Protein 6WN7 (pdb70)

Foldseek 3Di:
DVPDDPVRVVVVCLVVLLLVQLPPDDDSQWAALVSVVVSCVPVHDDPVVSVVVQVVLPVVPPRTHGSVSVVVVVVVVVVVCVVPDDD/DDPVVVVVVCLVVLQQVQCCPDDPSQWHALVSVLVSCVPVPDDPRADPVRSVVLQVVLCPPPPRTHGSVSVVVVVVVVVVVVVVVVVVVD/DVPDDPVRVVVVCLVVLQQVLCCPDDDSQWHALVSVVVSCVPPHDCPDDVVVSVVVQVVLPPVPPRTHGSVSSVVVVVVVVVVDVVVDDD/DDPVVVVVVCLVVLLQVQLCPDDDSQWHALVSVLVSQVVPPDPSDDDPVVSVVLQVVQVVVPPRIHGSVSVVVVVVVVVVVVVVVVVVVD/DDPVVVVVVCLVVLLLVQQPPDDDSQWAALVSVVVSCVPPDDDDDVVRSVVLQVVLDPPPPRIHGSVSVVVVVVVVVVVVVVVVVVVD/DPDDPVVVVVVCLVVLQQVLCCPDDDSQWHALVSVVVSCVPVHDPDDVVRSVVLQVVLPPPPPRTHGSVSVVVVVVVVVVVCVVVPDPVPD

InterPro domains:
  IPR001751 S100/Calcium binding protein 7/8-like, conserved site [PS00303] (55-76)
  IPR002048 EF-hand domain [PS50222] (47-82)
  IPR002048 EF-hand domain [SM00054] (51-79)
  IPR011992 EF-hand domain pair [SSF47473] (2-89)
  IPR013787 S100/CaBP-9k-type, calcium binding, subdomain [PF01023] (5-42)
  IPR013787 S100/CaBP-9k-type, calcium binding, subdomain [SM01394] (5-48)
  IPR018247 EF-Hand 1, calcium-binding site [PS00018] (60-72)
  IPR034325 S-100 [cd00213] (3-87)

Structure (mmCIF, N/CA/C/O backbone):
data_6WN7
#
_entry.id   6WN7
#
_cell.length_a   76.280
_cell.length_b   76.280
_cell.length_c   84.240
_cell.angle_alpha   90.000
_cell.angle_beta   90.000
_cell.angle_gamma   120.000
#
_symmetry.space_group_name_H-M   'P 32'
#
loop_
_entity.id
_entity.type
_entity.pdbx_description
1 polymer 'Protein S100-A5'
2 non-polymer 'CALCIUM ION'
3 water water
#
loop_
_atom_site.group_PDB
_atom_site.id
_atom_site.type_symbol
_atom_site.label_atom_id
_atom_site.label_alt_id
_atom_site.label_comp_id
_atom_site.label_asym_id
_atom_site.label_entity_id
_atom_site.label_seq_id
_atom_site.pdbx_PDB_ins_code
_atom_site.Cartn_x
_atom_site.Cartn_y
_atom_site.Cartn_z
_atom_site.occupancy
_atom_site.B_iso_or_equiv
_atom_site.auth_seq_id
_atom_site.auth_comp_id
_atom_site.auth_asym_id
_atom_site.auth_atom_id
_atom_site.pdbx_PDB_model_num
ATOM 1 N N . ASN A 1 2 ? 44.41500 32.55400 8.16200 1.000 25.29093 -1 ASN A N 1
ATOM 2 C CA . ASN A 1 2 ? 44.78400 31.34700 8.94000 1.000 23.77003 -1 ASN A CA 1
ATOM 3 C C . ASN A 1 2 ? 45.62100 30.38600 8.11900 1.000 23.57070 -1 ASN A C 1
ATOM 4 O O . ASN A 1 2 ? 45.07400 29.58100 7.37100 1.000 26.88003 -1 ASN A O 1
ATOM 15 N N . ALA A 1 3 ? 46.94200 30.44500 8.30200 1.000 21.50455 0 ALA A N 1
ATOM 16 C CA . ALA A 1 3 ? 47.84900 29.66900 7.47200 1.000 18.22668 0 ALA A CA 1
ATOM 17 C C . ALA A 1 3 ? 47.64500 28.18000 7.63500 1.000 19.33892 0 ALA A C 1
ATOM 18 O O . ALA A 1 3 ? 48.05900 27.40700 6.76200 1.000 22.34928 0 ALA A O 1
ATOM 25 N N . MET A 1 4 ? 47.01000 27.75700 8.72200 1.000 19.20776 1 MET A N 1
ATOM 26 C CA . MET A 1 4 ? 46.92900 26.34200 9.03800 1.000 19.82303 1 MET A CA 1
ATOM 27 C C . MET A 1 4 ? 45.79900 25.63600 8.32100 1.000 16.99327 1 MET A C 1
ATOM 28 O O . MET A 1 4 ? 45.75000 24.40500 8.36400 1.000 17.78954 1 MET A O 1
ATOM 42 N N . GLU A 1 5 ? 44.97100 26.41400 7.66300 1.000 17.93227 2 GLU A N 1
ATOM 43 C CA . GLU A 1 5 ? 43.91800 25.77600 6.82600 1.000 16.26899 2 GLU A CA 1
ATOM 44 C C . GLU A 1 5 ? 44.55800 24.99100 5.68600 1.000 15.32577 2 GLU A C 1
ATOM 45 O O . GLU A 1 5 ? 45.52800 25.40300 5.16300 1.000 17.81195 2 GLU A O 1
ATOM 57 N N . THR A 1 6 ? 43.92800 23.87800 5.32000 1.000 17.83564 3 THR A N 1
ATOM 58 C CA . THR A 1 6 ? 44.39300 23.05700 4.22400 1.000 17.14660 3 THR A CA 1
ATOM 59 C C . THR A 1 6 ? 44.18000 23.80100 2.90500 1.000 16.99124 3 THR A C 1
ATOM 60 O O . THR A 1 6 ? 43.45600 24.79900 2.84600 1.000 16.09792 3 THR A O 1
ATOM 71 N N . PRO A 1 7 ? 44.81700 23.33500 1.82000 1.000 16.09451 4 PRO A N 1
ATOM 72 C CA . PRO A 1 7 ? 44.55600 23.94500 0.50300 1.000 15.90616 4 PRO A CA 1
ATOM 73 C C . PRO A 1 7 ? 43.09300 23.94000 0.11800 1.000 12.62533 4 PRO A C 1
ATOM 74 O O . PRO A 1 7 ? 42.62500 24.88000 -0.52000 1.000 13.55366 4 PRO A O 1
ATOM 85 N N . LEU A 1 8 ? 42.36800 22.88200 0.47000 1.000 13.51576 5 LEU A N 1
ATOM 86 C CA . LEU A 1 8 ? 40.95000 22.80800 0.16000 1.000 11.54204 5 LEU A CA 1
ATOM 87 C C . LEU A 1 8 ? 40.15100 23.77400 1.02400 1.000 12.07526 5 LEU A C 1
ATOM 88 O O . LEU A 1 8 ? 39.19100 24.39700 0.56100 1.000 11.80668 5 LEU A O 1
ATOM 104 N N . GLU A 1 9 ? 40.52500 23.90100 2.28600 1.000 11.59018 6 GLU A N 1
ATOM 105 C CA . GLU A 1 9 ? 39.83300 24.83600 3.15500 1.000 11.62537 6 GLU A CA 1
ATOM 106 C C . GLU A 1 9 ? 40.00800 26.26000 2.66700 1.000 11.70961 6 GLU A C 1
ATOM 107 O O . GLU A 1 9 ? 39.04900 27.02900 2.63500 1.000 12.06976 6 GLU A O 1
ATOM 119 N N . LYS A 1 10 ? 41.21500 26.63500 2.27100 1.000 12.12441 7 LYS A N 1
ATOM 120 C CA . LYS A 1 10 ? 41.42000 27.97900 1.74700 1.000 11.99926 7 LYS A CA 1
ATOM 121 C C . LYS A 1 10 ? 40.60000 28.19700 0.48500 1.000 11.85082 7 LYS A C 1
ATOM 122 O O . LYS A 1 10 ? 39.96000 29.23600 0.32500 1.000 13.58331 7 LYS A O 1
ATOM 141 N N . ALA A 1 11 ? 40.56800 27.20200 -0.38900 1.000 14.57010 8 ALA A N 1
ATOM 142 C CA . ALA A 1 11 ? 39.75000 27.29400 -1.58600 1.000 11.78426 8 ALA A CA 1
ATOM 143 C C . ALA A 1 11 ? 38.30300 27.57100 -1.24600 1.000 11.76138 8 ALA A C 1
ATOM 144 O O . ALA A 1 11 ? 37.69600 28.49400 -1.78800 1.000 11.81493 8 ALA A O 1
ATOM 151 N N . LEU A 1 12 ? 37.71300 26.74700 -0.38900 1.000 11.68753 9 LEU A N 1
ATOM 152 C CA . LEU A 1 12 ? 36.30600 26.92500 -0.03300 1.000 11.66698 9 LEU A CA 1
ATOM 153 C C . LEU A 1 12 ? 36.06900 28.27400 0.62600 1.000 11.74455 9 LEU A C 1
ATOM 154 O O . LEU A 1 12 ? 35.00600 28.85700 0.46800 1.000 11.76513 9 LEU A O 1
ATOM 170 N N . THR A 1 13 ? 37.04500 28.77700 1.36700 1.000 11.90236 10 THR A N 1
ATOM 171 C CA . THR A 1 13 ? 36.91500 30.08800 1.98400 1.000 12.10573 10 THR A CA 1
ATOM 172 C C . THR A 1 13 ? 36.87600 31.17200 0.91800 1.000 13.27120 10 THR A C 1
ATOM 173 O O . THR A 1 13 ? 36.09200 32.12400 0.99800 1.000 12.00962 10 THR A O 1
ATOM 184 N N . THR A 1 14 ? 37.70400 31.02600 -0.10300 1.000 14.31352 11 THR A N 1
ATOM 185 C CA . THR A 1 14 ? 37.72700 31.99800 -1.18400 1.000 12.89829 11 THR A CA 1
ATOM 186 C C . THR A 1 14 ? 36.42600 31.98700 -1.95800 1.000 12.04194 11 THR A C 1
ATOM 187 O O . THR A 1 14 ? 35.93900 33.03900 -2.37300 1.000 12.17519 11 THR A O 1
ATOM 198 N N A MET A 1 15 ? 35.85600 30.80900 -2.18200 0.500 11.94639 12 MET A N 1
ATOM 199 N N B MET A 1 15 ? 35.85800 30.80100 -2.16500 0.500 11.94557 12 MET A N 1
ATOM 200 C CA A MET A 1 15 ? 34.55500 30.75200 -2.83200 0.500 12.60565 12 MET A CA 1
ATOM 201 C CA B MET A 1 15 ? 34.56400 30.68900 -2.82400 0.500 12.55742 12 MET A CA 1
ATOM 202 C C A MET A 1 15 ? 33.53100 31.56400 -2.05800 0.500 13.12576 12 MET A C 1
ATOM 203 C C B MET A 1 15 ? 33.48400 31.44600 -2.06100 0.500 13.07087 12 MET A C 1
ATOM 204 O O A MET A 1 15 ? 32.71400 32.27700 -2.65300 0.500 13.39154 12 MET A O 1
ATOM 205 O O B MET A 1 15 ? 32.59300 32.03500 -2.68200 0.500 13.61952 12 MET A O 1
ATOM 232 N N . VAL A 1 16 ? 33.57200 31.48100 -0.72800 1.000 13.63249 13 VAL A N 1
ATOM 233 C CA . VAL A 1 16 ? 32.58200 32.17900 0.08900 1.000 12.99898 13 VAL A CA 1
ATOM 234 C C . VAL A 1 16 ? 32.84800 33.68200 0.12100 1.000 13.39415 13 VAL A C 1
ATOM 235 O O . VAL A 1 16 ? 31.91700 34.48700 -0.02000 1.000 14.08387 13 VAL A O 1
ATOM 249 N N . THR A 1 17 ? 34.10800 34.09700 0.33300 1.000 13.94174 14 THR A N 1
ATOM 250 C CA . THR A 1 17 ? 34.38300 35.53500 0.42900 1.000 13.88978 14 THR A CA 1
ATOM 251 C C . THR A 1 17 ? 34.15600 36.24800 -0.90300 1.000 14.40275 14 THR A C 1
ATOM 252 O O . THR A 1 17 ? 33.70400 37.39500 -0.92300 1.000 14.71404 14 THR A O 1
ATOM 263 N N . THR A 1 18 ? 34.42000 35.57400 -2.02100 1.000 16.76134 15 THR A N 1
ATOM 264 C CA . THR A 1 18 ? 34.21800 36.17900 -3.33700 1.000 14.91285 15 THR A CA 1
ATOM 265 C C . THR A 1 18 ? 32.75700 36.55500 -3.57600 1.000 12.39218 15 THR A C 1
ATOM 266 O O . THR A 1 18 ? 32.46800 37.60100 -4.16200 1.000 16.12367 15 THR A O 1
ATOM 277 N N . PHE A 1 19 ? 31.82600 35.71100 -3.14500 1.000 15.33173 16 PHE A N 1
ATOM 278 C CA . PHE A 1 19 ? 30.40400 36.03500 -3.23500 1.000 12.31771 16 PHE A CA 1
ATOM 279 C C . PHE A 1 19 ? 30.08600 37.31200 -2.47500 1.000 13.71010 16 PHE A C 1
ATOM 280 O O . PHE A 1 19 ? 29.48300 38.23400 -3.02400 1.000 13.41980 16 PHE A O 1
ATOM 297 N N . HIS A 1 20 ? 30.48300 37.37900 -1.19600 1.000 14.09148 17 HIS A N 1
ATOM 298 C CA . HIS A 1 20 ? 30.10400 38.50500 -0.35700 1.000 13.03758 17 HIS A CA 1
ATOM 299 C C . HIS A 1 20 ? 30.83400 39.77900 -0.75000 1.000 16.03202 17 HIS A C 1
ATOM 300 O O . HIS A 1 20 ? 30.32500 40.87300 -0.50600 1.000 18.72202 17 HIS A O 1
ATOM 315 N N . LYS A 1 21 ? 32.00400 39.66200 -1.37200 1.000 17.35246 18 LYS A N 1
ATOM 316 C CA . LYS A 1 21 ? 32.70100 40.83600 -1.89300 1.000 17.99798 18 LYS A CA 1
ATOM 317 C C . LYS A 1 21 ? 31.88100 41.56700 -2.96200 1.000 19.12048 18 LYS A C 1
ATOM 318 O O . LYS A 1 21 ? 31.98900 42.79100 -3.10400 1.000 21.03731 18 LYS A O 1
ATOM 337 N N . TYR A 1 22 ? 31.07200 40.84700 -3.73300 1.000 16.31887 19 TYR A N 1
ATOM 338 C CA . TYR A 1 22 ? 30.28600 41.46600 -4.78700 1.000 15.31175 19 TYR A CA 1
ATOM 339 C C . TYR A 1 22 ? 28.80300 41.59200 -4.46800 1.000 15.00577 19 TYR A C 1
ATOM 340 O O . TYR A 1 22 ? 28.13300 42.41400 -5.08600 1.000 16.96870 19 TYR A O 1
ATOM 358 N N . SER A 1 23 ? 28.27100 40.81600 -3.52800 1.000 14.04005 20 SER A N 1
ATOM 359 C CA . SER A 1 23 ? 26.84900 40.90400 -3.22400 1.000 12.75576 20 SER A CA 1
ATOM 360 C C . SER A 1 23 ? 26.50000 42.15600 -2.43500 1.000 16.49294 20 SER A C 1
ATOM 361 O O . SER A 1 23 ? 25.31900 42.49400 -2.31900 1.000 15.41731 20 SER A O 1
ATOM 369 N N . GLY A 1 24 ? 27.48700 42.87000 -1.92600 1.000 18.36953 21 GLY A N 1
ATOM 370 C CA . GLY A 1 24 ? 27.18600 43.99200 -1.06800 1.000 21.43961 21 GLY A CA 1
ATOM 371 C C . GLY A 1 24 ? 27.30100 45.34100 -1.73100 1.000 20.87029 21 GLY A C 1
ATOM 372 O O . GLY A 1 24 ? 27.43800 46.35500 -1.04500 1.000 25.67987 21 GLY A O 1
ATOM 376 N N . ARG A 1 25 ? 27.25100 45.37200 -3.05500 1.000 21.33992 22 ARG A N 1
ATOM 377 C CA . ARG A 1 25 ? 27.38800 46.62300 -3.78900 1.000 23.30655 22 ARG A CA 1
ATOM 378 C C . ARG A 1 25 ? 26.06200 47.35200 -3.94700 1.000 22.46312 22 ARG A C 1
ATOM 379 O O . ARG A 1 25 ? 26.00900 48.57700 -3.83500 1.000 25.44431 22 ARG A O 1
ATOM 400 N N . GLU A 1 26 ? 24.99100 46.62700 -4.22800 1.000 19.01678 23 GLU A N 1
ATOM 401 C CA . GLU A 1 26 ? 23.67300 47.21700 -4.31200 1.000 15.92502 23 GLU A CA 1
ATOM 402 C C . GLU A 1 26 ? 22.69000 46.22400 -3.72600 1.000 14.67480 23 GLU A C 1
ATOM 403 O O . GLU A 1 26 ? 22.99800 45.04500 -3.55900 1.000 17.05111 23 GLU A O 1
ATOM 415 N N . GLY A 1 27 ? 21.52000 46.71700 -3.38900 1.000 13.40573 24 GLY A N 1
ATOM 416 C CA . GLY A 1 27 ? 20.49700 45.83300 -2.94200 1.000 13.31045 24 GLY A CA 1
ATOM 417 C C . GLY A 1 27 ? 20.84800 45.13500 -1.64400 1.000 13.19094 24 GLY A C 1
ATOM 418 O O . GLY A 1 27 ? 21.61400 45.62600 -0.82600 1.000 17.92723 24 GLY A O 1
ATOM 422 N N . SER A 1 28 ? 20.22200 43.97800 -1.45400 1.000 13.07709 25 SER A N 1
ATOM 423 C CA . SER A 1 28 ? 20.62500 43.09700 -0.37100 1.000 15.90519 25 SER A CA 1
ATOM 424 C C . SER A 1 28 ? 22.10700 42.77000 -0.49200 1.000 17.22398 25 SER A C 1
ATOM 425 O O . SER A 1 28 ? 22.62300 42.54300 -1.59000 1.000 18.67819 25 SER A O 1
ATOM 433 N N . LYS A 1 29 ? 22.79500 42.75100 0.64400 1.000 14.89326 26 LYS A N 1
ATOM 434 C CA . LYS A 1 29 ? 24.15700 42.24400 0.68100 1.000 15.53554 26 LYS A CA 1
ATOM 435 C C . LYS A 1 29 ? 24.20000 40.71800 0.71300 1.000 13.55063 26 LYS A C 1
ATOM 436 O O . LYS A 1 29 ? 25.28600 40.13900 0.63000 1.000 16.91225 26 LYS A O 1
ATOM 440 N N . LEU A 1 30 ? 23.05400 40.05700 0.79000 1.000 12.61061 27 LEU A N 1
ATOM 441 C CA . LEU A 1 30 ? 23.00000 38.60600 0.79900 1.000 15.70488 27 LEU A CA 1
ATOM 442 C C . LEU A 1 30 ? 22.87200 37.99800 -0.58600 1.000 12.45417 27 LEU A C 1
ATOM 443 O O . LEU A 1 30 ? 22.95800 36.77300 -0.72800 1.000 13.97805 27 LEU A O 1
ATOM 459 N N . THR A 1 31 ? 22.63600 38.81100 -1.60400 1.000 14.97881 28 THR A N 1
ATOM 460 C CA . THR A 1 31 ? 22.38300 38.28800 -2.92800 1.000 12.53834 28 THR A CA 1
ATOM 461 C C . THR A 1 31 ? 23.09900 39.13200 -3.96400 1.000 12.63514 28 THR A C 1
ATOM 462 O O . THR A 1 31 ? 23.40100 40.30500 -3.74300 1.000 15.83173 28 THR A O 1
ATOM 473 N N . LEU A 1 32 ? 23.34300 38.50400 -5.11100 1.000 12.60993 29 LEU A N 1
ATOM 474 C CA . LEU A 1 32 ? 23.87600 39.16100 -6.28900 1.000 13.96265 29 LEU A CA 1
ATOM 475 C C . LEU A 1 32 ? 22.74200 39.51200 -7.25000 1.000 13.17398 29 LEU A C 1
ATOM 476 O O . LEU A 1 32 ? 21.98400 38.63400 -7.67200 1.000 12.95245 29 LEU A O 1
ATOM 492 N N . SER A 1 33 ? 22.64800 40.79900 -7.58100 1.000 12.93077 30 SER A N 1
ATOM 493 C CA . SER A 1 33 ? 21.92700 41.26500 -8.75200 1.000 13.73305 30 SER A CA 1
ATOM 494 C C . SER A 1 33 ? 22.64800 40.82000 -10.02200 1.000 13.04409 30 SER A C 1
ATOM 495 O O . SER A 1 33 ? 23.79600 40.37100 -9.99000 1.000 14.00494 30 SER A O 1
ATOM 503 N N . ARG A 1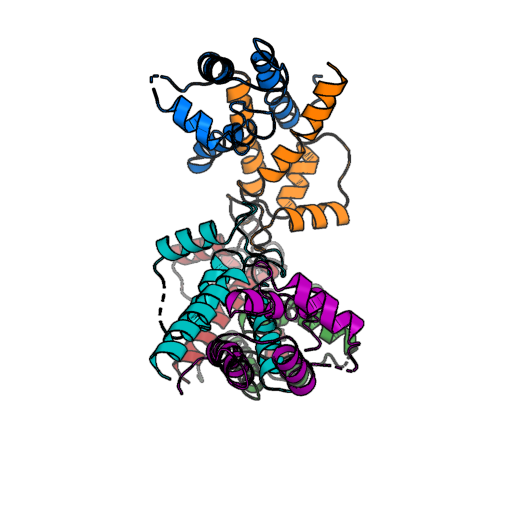 34 ? 21.98000 41.00700 -11.16900 1.000 16.09169 31 ARG A N 1
ATOM 504 C CA . ARG A 1 34 ? 22.64000 40.69500 -12.43600 1.000 16.90907 31 ARG A CA 1
ATOM 505 C C . ARG A 1 34 ? 23.87800 41.55800 -12.62100 1.000 13.24560 31 ARG A C 1
ATOM 506 O O . ARG A 1 34 ? 24.91300 41.07800 -13.08400 1.000 15.21713 31 ARG A O 1
ATOM 527 N N . LYS A 1 35 ? 23.78500 42.83800 -12.26800 1.000 13.36422 32 LYS A N 1
ATOM 528 C CA . LYS A 1 35 ? 24.94400 43.71900 -12.32700 1.000 14.97146 32 LYS A CA 1
ATOM 529 C C . LYS A 1 35 ? 26.07300 43.17400 -11.46600 1.000 15.62536 32 LYS A C 1
ATOM 530 O O . LYS A 1 35 ? 27.22700 43.10000 -11.90700 1.000 16.08029 32 LYS A O 1
ATOM 534 N N . GLU A 1 36 ? 25.74700 42.79100 -10.22600 1.000 15.42557 33 GLU A N 1
ATOM 535 C CA . GLU A 1 36 ? 26.74500 42.25100 -9.30700 1.000 14.26008 33 GLU A CA 1
ATOM 536 C C . GLU A 1 36 ? 27.32700 40.94200 -9.82300 1.000 13.01373 33 GLU A C 1
ATOM 537 O O . GLU A 1 36 ? 28.54200 40.76500 -9.84100 1.000 15.92878 33 GLU A O 1
ATOM 549 N N . LEU A 1 37 ? 26.48200 40.02000 -10.26200 1.000 12.94303 34 LEU A N 1
ATOM 550 C CA . LEU A 1 37 ? 26.98800 38.80100 -10.88500 1.000 12.85028 34 LEU A CA 1
ATOM 551 C C . LEU A 1 37 ? 27.97900 39.10800 -12.00800 1.000 14.85535 34 LEU A C 1
ATOM 552 O O . LEU A 1 37 ? 29.08200 38.54900 -12.05600 1.000 14.52303 34 LEU A O 1
ATOM 568 N N . LYS A 1 38 ? 27.58300 39.95800 -12.95600 1.000 16.46110 35 LYS A N 1
ATOM 569 C CA . LYS A 1 38 ? 28.45100 40.20300 -14.09700 1.000 13.16883 35 LYS A CA 1
ATOM 570 C C . LYS A 1 38 ? 29.77400 40.79200 -13.65500 1.000 13.20844 35 LYS A C 1
ATOM 571 O O . LYS A 1 38 ? 30.80200 40.53800 -14.28100 1.000 19.83660 35 LYS A O 1
ATOM 590 N N . GLU A 1 39 ? 29.77100 41.58200 -12.58500 1.000 13.44481 36 GLU A N 1
ATOM 591 C CA . GLU A 1 39 ? 31.00300 42.20800 -12.11600 1.000 13.27956 36 GLU A CA 1
ATOM 592 C C . GLU A 1 39 ? 31.92500 41.20000 -11.43800 1.000 14.98269 36 GLU A C 1
ATOM 593 O O . GLU A 1 39 ? 33.14900 41.32300 -11.53300 1.000 17.82872 36 GLU A O 1
ATOM 597 N N . LEU A 1 40 ? 31.37100 40.19700 -10.76300 1.000 15.15600 37 LEU A N 1
ATOM 598 C CA . LEU A 1 40 ? 32.19100 39.08000 -10.28600 1.000 14.51157 37 LEU A CA 1
ATOM 599 C C . LEU A 1 40 ? 32.70900 38.23400 -11.44700 1.000 12.84761 37 LEU A C 1
ATOM 600 O O . LEU A 1 40 ? 33.87200 37.81400 -11.46000 1.000 15.03487 37 LEU A O 1
ATOM 616 N N . ILE A 1 41 ? 31.84800 37.95800 -12.41700 1.000 12.86159 38 ILE A N 1
ATOM 617 C CA . ILE A 1 41 ? 32.25700 37.23400 -13.60900 1.000 16.52106 38 ILE A CA 1
ATOM 618 C C . ILE A 1 41 ? 33.37700 37.98000 -14.33600 1.000 16.61249 38 ILE A C 1
ATOM 619 O O . ILE A 1 41 ? 34.38900 37.38800 -14.72200 1.000 16.13817 38 ILE A O 1
ATOM 626 N N . LYS A 1 42 ? 33.20900 39.29100 -14.53200 1.000 18.21778 39 LYS A N 1
ATOM 627 C CA . LYS A 1 42 ? 34.17400 40.06100 -15.31300 1.000 18.08939 39 LYS A CA 1
ATOM 628 C C . LYS A 1 42 ? 35.52800 40.11300 -14.61900 1.000 17.76759 39 LYS A C 1
ATOM 629 O O . LYS A 1 42 ? 36.56800 39.99500 -15.27500 1.000 21.08725 39 LYS A O 1
ATOM 633 N N . LYS A 1 43 ? 35.52700 40.27100 -13.29500 1.000 16.57978 40 LYS A N 1
ATOM 634 C CA . LYS A 1 43 ? 36.73800 40.52100 -12.53900 1.000 16.43033 40 LYS A CA 1
ATOM 635 C C . LYS A 1 43 ? 37.39100 39.26400 -11.99100 1.000 18.14129 40 LYS A C 1
ATOM 636 O O . LYS A 1 43 ? 38.62100 39.21700 -11.90800 1.000 19.80021 40 LYS A O 1
ATOM 643 N N . GLU A 1 44 ? 36.61100 38.23500 -11.64000 1.000 15.72842 41 GLU A N 1
ATOM 644 C CA . GLU A 1 44 ? 37.14500 37.06200 -10.97200 1.000 14.39086 41 GLU A CA 1
ATOM 645 C C . GLU A 1 44 ? 37.26900 35.84500 -11.85800 1.000 12.71374 41 GLU A C 1
ATOM 646 O O . GLU A 1 44 ? 37.94000 34.88500 -11.47500 1.000 14.24922 41 GLU A O 1
ATOM 658 N N . LEU A 1 45 ? 36.64000 35.84500 -12.99900 1.000 12.75830 42 LEU A N 1
ATOM 659 C CA . LEU A 1 45 ? 36.67100 34.70000 -13.87700 1.000 14.68210 42 LEU A CA 1
ATOM 660 C C . LEU A 1 45 ? 37.18700 35.12900 -15.23900 1.000 16.26155 42 LEU A C 1
ATOM 661 O O . LEU A 1 45 ? 37.49400 36.29100 -15.48600 1.000 17.13086 42 LEU A O 1
ATOM 677 N N . SER A 1 46 ? 37.29700 34.16300 -16.12400 1.000 18.16051 43 SER A N 1
ATOM 678 C CA . SER A 1 46 ? 37.85300 34.37200 -17.44500 1.000 21.52346 43 SER A CA 1
ATOM 679 C C . SER A 1 46 ? 36.82500 33.89700 -18.45200 1.000 26.15823 43 SER A C 1
ATOM 680 O O . SER A 1 46 ? 36.98500 32.84500 -19.06900 1.000 31.33598 43 SER A O 1
ATOM 688 N N . LEU A 1 47 ? 35.75700 34.66900 -18.60700 1.000 27.27521 44 LEU A N 1
ATOM 689 C CA . LEU A 1 47 ? 34.64900 34.34100 -19.49000 1.000 28.27206 44 LEU A CA 1
ATOM 690 C C . LEU A 1 47 ? 34.42200 35.42300 -20.54700 1.000 32.02833 44 LEU A C 1
ATOM 691 O O . LEU A 1 47 ? 33.28400 35.76700 -20.88400 1.000 34.14905 44 LEU A O 1
ATOM 707 N N . GLY A 1 48 ? 35.50000 35.95900 -21.10900 1.000 33.97191 45 GLY A N 1
ATOM 708 C CA . GLY A 1 48 ? 35.37200 37.00900 -22.10700 1.000 35.10831 45 GLY A CA 1
ATOM 709 C C . GLY A 1 48 ? 35.54900 36.55600 -23.55000 1.000 36.99441 45 GLY A C 1
ATOM 710 O O . GLY A 1 48 ? 34.59800 36.46900 -24.33800 1.000 36.97748 45 GLY A O 1
ATOM 714 N N . SER A 1 53 ? 24.15200 38.56400 -23.58500 1.000 21.91215 50 SER A N 1
ATOM 715 C CA . SER A 1 53 ? 22.85400 37.90000 -23.69700 1.000 25.50454 50 SER A CA 1
ATOM 716 C C . SER A 1 53 ? 22.84000 36.50900 -23.06200 1.000 30.94632 50 SER A C 1
ATOM 717 O O . SER A 1 53 ? 21.76700 35.94400 -22.80700 1.000 31.75012 50 SER A O 1
ATOM 720 N N . SER A 1 54 ? 24.03500 35.95300 -22.82200 1.000 31.97977 51 SER A N 1
ATOM 721 C CA . SER A 1 54 ? 24.21000 34.62700 -22.22800 1.000 27.06495 51 SER A CA 1
ATOM 722 C C . SER A 1 54 ? 24.51800 34.68000 -20.73300 1.000 27.53978 51 SER A C 1
ATOM 723 O O . SER A 1 54 ? 24.55300 33.62700 -20.08600 1.000 27.69582 51 SER A O 1
ATOM 727 N N . ILE A 1 55 ? 24.78600 35.87600 -20.19600 1.000 29.01483 52 ILE A N 1
ATOM 728 C CA . ILE A 1 55 ? 24.63300 36.11800 -18.76600 1.000 24.25148 52 ILE A CA 1
ATOM 729 C C . ILE A 1 55 ? 23.16800 36.01400 -18.37800 1.000 24.95630 52 ILE A C 1
ATOM 730 O O . ILE A 1 55 ? 22.77300 35.19600 -17.54500 1.000 27.64277 52 ILE A O 1
ATOM 734 N N . ASP A 1 56 ? 22.31900 36.82100 -18.99000 1.000 25.81868 53 ASP A N 1
ATOM 735 C CA . ASP A 1 56 ? 20.91100 36.82300 -18.62700 1.000 26.84631 53 ASP A CA 1
ATOM 736 C C . ASP A 1 56 ? 20.30400 35.43200 -18.74000 1.000 25.97395 53 ASP A C 1
ATOM 737 O O . ASP A 1 56 ? 19.36100 35.11900 -18.00400 1.000 31.54877 53 ASP A O 1
ATOM 741 N N . ASP A 1 57 ? 20.82300 34.63200 -19.67900 1.000 22.80880 54 ASP A N 1
ATOM 742 C CA . ASP A 1 57 ? 20.42400 33.22300 -19.68300 1.000 19.05535 54 ASP A CA 1
ATOM 743 C C . ASP A 1 57 ? 21.06700 32.43500 -18.52800 1.000 18.30946 54 ASP A C 1
ATOM 744 O O . ASP A 1 57 ? 20.43500 31.55100 -17.93700 1.000 18.49624 54 ASP A O 1
ATOM 748 N N . LEU A 1 58 ? 22.33400 32.70700 -18.21500 1.000 19.15878 55 LEU A N 1
ATOM 749 C CA . LEU A 1 58 ? 22.93600 32.18400 -16.99800 1.000 16.96658 55 LEU A CA 1
ATOM 750 C C . LEU A 1 58 ? 22.14400 32.65500 -15.80000 1.000 16.98656 55 LEU A C 1
ATOM 751 O O . LEU A 1 58 ? 21.77300 31.86200 -14.92900 1.000 19.35851 55 LEU A O 1
ATOM 767 N N . MET A 1 59 ? 21.87300 33.95500 -15.74500 1.000 16.83832 56 MET A N 1
ATOM 768 C CA . MET A 1 59 ? 21.09900 34.51000 -14.64700 1.000 19.35961 56 MET A CA 1
ATOM 769 C C . MET A 1 59 ? 19.83000 33.70900 -14.40200 1.000 21.88370 56 MET A C 1
ATOM 770 O O . MET A 1 59 ? 19.49400 33.39400 -13.25900 1.000 21.15478 56 MET A O 1
ATOM 784 N N . LYS A 1 60 ? 19.13400 33.33000 -15.46300 1.000 24.84108 57 LYS A N 1
ATOM 785 C CA . LYS A 1 60 ? 17.85600 32.64800 -15.32700 1.000 22.66288 57 LYS A CA 1
ATOM 786 C C . LYS A 1 60 ? 18.03000 31.21200 -14.85800 1.000 22.98089 57 LYS A C 1
ATOM 787 O O . LYS A 1 60 ? 17.28500 30.75100 -13.99000 1.000 25.01229 57 LYS A O 1
ATOM 791 N N . SER A 1 61 ? 18.98400 30.49100 -15.45400 1.000 24.84921 58 SER A N 1
ATOM 792 C CA . SER A 1 61 ? 19.23700 29.12000 -15.00500 1.000 22.89875 58 SER A CA 1
ATOM 793 C C . SER A 1 61 ? 19.55600 29.05100 -13.51600 1.000 22.34076 58 SER A C 1
ATOM 794 O O . SER A 1 61 ? 19.25800 28.04500 -12.86200 1.000 22.78544 58 SER A O 1
ATOM 798 N N . LEU A 1 62 ? 20.18600 30.09700 -12.97500 1.000 24.14849 59 LEU A N 1
ATOM 799 C CA . LEU A 1 62 ? 20.65700 30.07200 -11.59700 1.000 19.70863 59 LEU A CA 1
ATOM 800 C C . LEU A 1 62 ? 19.57300 30.45900 -10.61100 1.000 18.67494 59 LEU A C 1
ATOM 801 O O . LEU A 1 62 ? 19.63400 30.06700 -9.44000 1.000 18.47416 59 LEU A O 1
ATOM 817 N N . ASP A 1 63 ? 18.58900 31.22900 -11.06100 1.000 18.08292 60 ASP A N 1
ATOM 818 C CA . ASP A 1 63 ? 17.64800 31.88800 -10.16400 1.000 17.94717 60 ASP A CA 1
ATOM 819 C C . ASP A 1 63 ? 16.44100 30.99700 -9.87900 1.000 20.40476 60 ASP A C 1
ATOM 820 O O . ASP A 1 63 ? 15.29800 31.35900 -10.12800 1.000 22.40089 60 ASP A O 1
ATOM 829 N N . LYS A 1 64 ? 16.73300 29.83800 -9.28000 1.000 20.14737 61 LYS A N 1
ATOM 830 C CA . LYS A 1 64 ? 15.74000 28.79100 -9.08400 1.000 21.71031 61 LYS A CA 1
ATOM 831 C C . LYS A 1 64 ? 14.46900 29.26000 -8.38000 1.000 22.26328 61 LYS A C 1
ATOM 832 O O . LYS A 1 64 ? 13.39900 28.69800 -8.62200 1.000 23.27442 61 LYS A O 1
ATOM 836 N N . ASN A 1 65 ? 14.54200 30.26000 -7.50500 1.000 21.72910 62 ASN A N 1
ATOM 837 C CA . ASN A 1 65 ? 13.33600 30.79500 -6.87600 1.000 18.83564 62 ASN A CA 1
ATOM 838 C C . ASN A 1 65 ? 12.71900 31.94700 -7.65600 1.000 20.30354 62 ASN A C 1
ATOM 839 O O . ASN A 1 65 ? 11.69500 32.48300 -7.23200 1.000 22.92317 62 ASN A O 1
ATOM 850 N N . SER A 1 66 ? 13.32400 32.34800 -8.76700 1.000 20.78160 63 SER A N 1
ATOM 851 C CA . SER A 1 66 ? 12.78900 33.35900 -9.66800 1.000 19.85929 63 SER A CA 1
ATOM 852 C C . SER A 1 66 ? 12.67300 34.74200 -9.03000 1.000 18.83613 63 SER A C 1
ATOM 853 O O . SER A 1 66 ? 11.92900 35.58200 -9.52300 1.000 18.64796 63 SER A O 1
ATOM 861 N N . ASP A 1 67 ? 13.44300 35.02800 -7.98200 1.000 15.87099 64 ASP A N 1
ATOM 862 C CA . ASP A 1 67 ? 13.34600 36.30200 -7.28900 1.000 14.02451 64 ASP A CA 1
ATOM 863 C C . ASP A 1 67 ? 14.22100 37.39200 -7.89200 1.000 15.44659 64 ASP A C 1
ATOM 864 O O . ASP A 1 67 ? 14.30800 38.48300 -7.32900 1.000 16.69433 64 ASP A O 1
ATOM 873 N N . GLN A 1 68 ? 14.85600 37.14400 -9.02500 1.000 16.09441 65 GLN A N 1
ATOM 874 C CA . GLN A 1 68 ? 15.68000 38.11900 -9.71600 1.000 17.28447 65 GLN A CA 1
ATOM 875 C C . GLN A 1 68 ? 17.05700 38.30000 -9.08000 1.000 15.49997 65 GLN A C 1
ATOM 876 O O . GLN A 1 68 ? 17.82300 39.12900 -9.56300 1.000 15.42328 65 GLN A O 1
ATOM 890 N N . GLU A 1 69 ? 17.40400 37.53000 -8.05000 1.000 15.80433 66 GLU A N 1
ATOM 891 C CA . GLU A 1 69 ? 18.63800 37.69700 -7.30300 1.000 15.61572 66 GLU A CA 1
ATOM 892 C C . GLU A 1 69 ? 19.29600 36.34200 -7.14100 1.000 14.66143 66 GLU A C 1
ATOM 893 O O . GLU A 1 69 ? 18.61300 35.32600 -7.03400 1.000 15.69281 66 GLU A O 1
ATOM 905 N N . ILE A 1 70 ? 20.62200 36.31900 -7.10300 1.000 12.52163 67 ILE A N 1
ATOM 906 C CA . ILE A 1 70 ? 21.35900 35.07800 -6.87400 1.000 12.39255 67 ILE A CA 1
ATOM 907 C C . ILE A 1 70 ? 21.85000 35.07000 -5.42500 1.000 12.33669 67 ILE A C 1
ATOM 908 O O . ILE A 1 70 ? 22.67600 35.89300 -5.03500 1.000 12.47749 67 ILE A O 1
ATOM 924 N N . ASP A 1 71 ? 21.35300 34.13900 -4.61900 1.000 12.24451 68 ASP A N 1
ATOM 925 C CA . ASP A 1 71 ? 21.82100 33.96900 -3.24600 1.000 13.38283 68 ASP A CA 1
ATOM 926 C C . ASP A 1 71 ? 23.00400 33.00700 -3.23000 1.000 12.09595 68 ASP A C 1
ATOM 927 O O . ASP A 1 71 ? 23.49100 32.58500 -4.27700 1.000 13.77884 68 ASP A O 1
ATOM 936 N N . PHE A 1 72 ? 23.48400 32.71800 -2.03300 1.000 13.79579 69 PHE A N 1
ATOM 937 C CA . PHE A 1 72 ? 24.70200 31.89300 -1.90700 1.000 13.11118 69 PHE A CA 1
ATOM 938 C C . PHE A 1 72 ? 24.46600 30.46300 -2.49000 1.000 12.71622 69 PHE A C 1
ATOM 939 O O . PHE A 1 72 ? 25.33800 29.88800 -3.13600 1.000 11.83944 69 PHE A O 1
ATOM 956 N N . LYS A 1 73 ? 23.30400 29.85600 -2.17700 1.000 13.74535 70 LYS A N 1
ATOM 957 C CA . LYS A 1 73 ? 23.02600 28.49000 -2.67900 1.000 12.92068 70 LYS A CA 1
ATOM 958 C C . LYS A 1 73 ? 22.92200 28.49600 -4.22800 1.000 15.66396 70 LYS A C 1
ATOM 959 O O . LYS A 1 73 ? 23.26200 27.53400 -4.85400 1.000 18.37477 70 LYS A O 1
ATOM 963 N N . GLU A 1 74 ? 22.37800 29.56700 -4.80500 1.000 17.36687 71 GLU A N 1
ATOM 964 C CA . GLU A 1 74 ? 22.31700 29.64300 -6.26400 1.000 16.09044 71 GLU A CA 1
ATOM 965 C C . GLU A 1 74 ? 23.69900 29.87900 -6.87200 1.000 14.37314 71 GLU A C 1
ATOM 966 O O . GLU A 1 74 ? 23.98500 29.37700 -7.96100 1.000 15.63390 71 GLU A O 1
ATOM 978 N N . TYR A 1 75 ? 24.56000 30.62000 -6.18400 1.000 12.53758 72 TYR A N 1
ATOM 979 C CA . TYR A 1 75 ? 25.93700 30.83000 -6.63600 1.000 12.66501 72 TYR A CA 1
ATOM 980 C C . TYR A 1 75 ? 26.78600 29.57700 -6.51400 1.000 11.88808 72 TYR A C 1
ATOM 981 O O . TYR A 1 75 ? 27.70400 29.37300 -7.30800 1.000 13.04642 72 TYR A O 1
ATOM 999 N N A SER A 1 76 ? 26.49500 28.72700 -5.53300 0.600 13.84926 73 SER A N 1
ATOM 1000 N N B SER A 1 76 ? 26.50300 28.72500 -5.53300 0.400 13.88594 73 SER A N 1
ATOM 1001 C CA A SER A 1 76 ? 27.22300 27.47100 -5.40700 0.600 14.16591 73 SER A CA 1
ATOM 1002 C CA B SER A 1 76 ? 27.25100 27.48000 -5.41700 0.400 14.12974 73 SER A CA 1
ATOM 1003 C C A SER A 1 76 ? 27.00300 26.57600 -6.62100 0.600 13.48641 73 SER A C 1
ATOM 1004 C C B SER A 1 76 ? 26.99700 26.55600 -6.60600 0.400 13.49834 73 SER A C 1
ATOM 1005 O O A SER A 1 76 ? 27.91600 25.86500 -7.04800 0.600 13.12589 73 SER A O 1
ATOM 1006 O O B SER A 1 76 ? 27.89300 25.80400 -7.00000 0.400 13.24216 73 SER A O 1
ATOM 1021 N N . VAL A 1 77 ? 25.79700 26.59900 -7.19000 1.000 13.56609 74 VAL A N 1
ATOM 1022 C CA . VAL A 1 77 ? 25.52700 25.82800 -8.40400 1.000 13.43320 74 VAL A CA 1
ATOM 1023 C C . VAL A 1 77 ? 26.35100 26.36200 -9.56300 1.000 11.75958 74 VAL A C 1
ATOM 1024 O O . VAL A 1 77 ? 26.87900 25.60200 -10.37200 1.000 13.15315 74 VAL A O 1
ATOM 1038 N N . PHE A 1 78 ? 26.46400 27.68100 -9.66000 1.000 12.30444 75 PHE A N 1
ATOM 1039 C CA . PHE A 1 78 ? 27.28400 28.29600 -10.69100 1.000 13.09552 75 PHE A CA 1
ATOM 1040 C C . PHE A 1 78 ? 28.74000 27.86000 -10.57500 1.000 15.56273 75 PHE A C 1
ATOM 1041 O O . PHE A 1 78 ? 29.38900 27.54600 -11.58000 1.000 16.96288 75 PHE A O 1
ATOM 1058 N N . LEU A 1 79 ? 29.28200 27.87800 -9.35400 1.000 15.56724 76 LEU A N 1
ATOM 1059 C CA . LEU A 1 79 ? 30.65800 27.44400 -9.14100 1.000 13.49414 76 LEU A CA 1
ATOM 1060 C C . LEU A 1 79 ? 30.85000 25.99600 -9.56500 1.000 11.73197 76 LEU A C 1
ATOM 1061 O O . LEU A 1 79 ? 31.83900 25.67200 -10.21300 1.000 11.86228 76 LEU A O 1
ATOM 1077 N N . THR A 1 80 ? 29.90300 25.11600 -9.22500 1.000 15.17590 77 THR A N 1
ATOM 1078 C CA . THR A 1 80 ? 30.01500 23.70700 -9.60700 1.000 14.97517 77 THR A CA 1
ATOM 1079 C C . THR A 1 80 ? 29.98400 23.53300 -11.12300 1.000 14.78051 77 THR A C 1
ATOM 1080 O O . THR A 1 80 ? 30.67100 22.66700 -11.66300 1.000 17.60376 77 THR A O 1
ATOM 1091 N N . MET A 1 81 ? 29.19100 24.34100 -11.82600 1.000 13.53513 78 MET A N 1
ATOM 1092 C CA . MET A 1 81 ? 29.22200 24.32700 -13.28400 1.000 15.57273 78 MET A CA 1
ATOM 1093 C C . MET A 1 81 ? 30.63400 24.56000 -13.80900 1.000 11.80094 78 MET A C 1
ATOM 1094 O O . MET A 1 81 ? 31.14200 23.80300 -14.63800 1.000 14.84261 78 MET A O 1
ATOM 1108 N N . LEU A 1 82 ? 31.27300 25.62500 -13.33800 1.000 14.25005 79 LEU A N 1
ATOM 1109 C CA . LEU A 1 82 ? 32.62300 25.94900 -13.76800 1.000 13.97508 79 LEU A CA 1
ATOM 1110 C C . LEU A 1 82 ? 33.61200 24.85600 -13.40800 1.000 12.85286 79 LEU A C 1
ATOM 1111 O O . LEU A 1 82 ? 34.53700 24.57700 -14.17000 1.000 12.51608 79 LEU A O 1
ATOM 1127 N N A SER A 1 83 ? 33.44500 24.25300 -12.23200 0.600 12.82907 80 SER A N 1
ATOM 1128 N N B SER A 1 83 ? 33.44500 24.22800 -12.24500 0.400 12.83149 80 SER A N 1
ATOM 1129 C CA A SER A 1 83 ? 34.33200 23.17900 -11.80200 0.600 12.87067 80 SER A CA 1
ATOM 1130 C CA B SER A 1 83 ? 34.39100 23.19300 -11.83600 0.400 12.85197 80 SER A CA 1
ATOM 1131 C C A SER A 1 83 ? 34.19700 21.96900 -12.70200 0.600 12.62071 80 SER A C 1
ATOM 1132 C C B SER A 1 83 ? 34.19600 21.90700 -12.62500 0.400 12.66583 80 SER A C 1
ATOM 1133 O O A SER A 1 83 ? 35.19400 21.35700 -13.08600 0.600 12.48412 80 SER A O 1
ATOM 1134 O O B SER A 1 83 ? 35.16500 21.18700 -12.87000 0.400 12.78035 80 SER A O 1
ATOM 1149 N N . MET A 1 84 ? 32.96200 21.61100 -13.04200 1.000 14.36786 81 MET A N 1
ATOM 1150 C CA . MET A 1 84 ? 32.72200 20.43800 -13.86700 1.000 12.84974 81 MET A CA 1
ATOM 1151 C C . MET A 1 84 ? 33.25600 20.62100 -15.27600 1.000 12.55235 81 MET A C 1
ATOM 1152 O O . MET A 1 84 ? 33.72100 19.66100 -15.89100 1.000 15.27893 81 MET A O 1
ATOM 1167 N N . ALA A 1 85 ? 33.17200 21.83100 -15.81800 1.000 13.03219 82 ALA A N 1
ATOM 1168 C CA . ALA A 1 85 ? 33.72900 22.09000 -17.13600 1.000 12.75048 82 ALA A CA 1
ATOM 1169 C C . ALA A 1 85 ? 35.21200 21.73500 -17.19200 1.000 13.56128 82 ALA A C 1
ATOM 1170 O O . ALA A 1 85 ? 35.67400 21.15500 -18.18100 1.000 16.14102 82 ALA A O 1
ATOM 1177 N N . TYR A 1 86 ? 35.9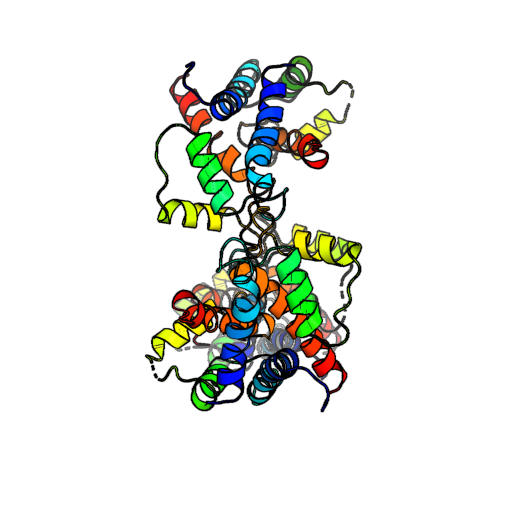7500 22.05300 -16.13700 1.000 13.99107 83 TYR A N 1
ATOM 1178 C CA . TYR A 1 86 ? 37.37900 21.62600 -16.07000 1.000 13.39518 83 TYR A CA 1
ATOM 1179 C C . TYR A 1 86 ? 37.50500 20.13800 -15.72600 1.000 13.98973 83 TYR A C 1
ATOM 1180 O O . TYR A 1 86 ? 38.32000 19.43300 -16.31800 1.000 17.44310 83 TYR A O 1
ATOM 1198 N N . ASN A 1 87 ? 36.68900 19.63500 -14.79700 1.000 14.19350 84 ASN A N 1
ATOM 1199 C CA . ASN A 1 87 ? 36.75100 18.22000 -14.44400 1.000 11.50423 84 ASN A CA 1
ATOM 1200 C C . ASN A 1 87 ? 36.45300 17.33100 -15.63600 1.000 11.50117 84 ASN A C 1
ATOM 1201 O O . ASN A 1 87 ? 37.03000 16.24800 -15.76300 1.000 14.53799 84 ASN A O 1
ATOM 1212 N N . ASP A 1 88 ? 35.51400 17.73800 -16.49400 1.000 14.73909 85 ASP A N 1
ATOM 1213 C CA . ASP A 1 88 ? 35.14200 16.88600 -17.62300 1.000 14.18152 85 ASP A CA 1
ATOM 1214 C C . ASP A 1 88 ? 36.37800 16.49700 -18.42400 1.000 14.33411 85 ASP A C 1
ATOM 1215 O O . ASP A 1 88 ? 36.51400 15.34700 -18.85100 1.000 18.79633 85 ASP A O 1
ATOM 1224 N N . PHE A 1 89 ? 37.31300 17.43800 -18.58900 1.000 13.76432 86 PHE A N 1
ATOM 1225 C CA . PHE A 1 89 ? 38.49400 17.28200 -19.43600 1.000 13.55334 86 PHE A CA 1
ATOM 1226 C C . PHE A 1 89 ? 39.80000 17.21800 -18.64600 1.000 13.66182 86 PHE A C 1
ATOM 1227 O O . PHE A 1 89 ? 40.86600 17.50700 -19.18800 1.000 14.75798 86 PHE A O 1
ATOM 1244 N N . PHE A 1 90 ? 39.73600 16.81600 -17.38900 1.000 13.27625 87 PHE A N 1
ATOM 1245 C CA . PHE A 1 90 ? 40.93300 16.70000 -16.58000 1.000 12.64148 87 PHE A CA 1
ATOM 1246 C C . PHE A 1 90 ? 41.93300 15.74500 -17.21400 1.000 13.92379 87 PHE A C 1
ATOM 1247 O O . PHE A 1 90 ? 41.61800 14.58200 -17.49400 1.000 14.69906 87 PHE A O 1
ATOM 1264 N N . LEU A 1 91 ? 43.14600 16.23900 -17.41800 1.000 16.07934 88 LEU A N 1
ATOM 1265 C CA . LEU A 1 91 ? 44.27400 15.43600 -17.84800 1.000 15.89625 88 LEU A CA 1
ATOM 1266 C C . LEU A 1 91 ? 45.28200 15.42800 -16.71300 1.000 18.40625 88 LEU A C 1
ATOM 1267 O O . LEU A 1 91 ? 45.70700 16.49000 -16.25300 1.000 20.78673 88 LEU A O 1
ATOM 1283 N N . GLU A 1 92 ? 45.66200 14.24700 -16.26300 1.000 19.57598 89 GLU A N 1
ATOM 1284 C CA . GLU A 1 92 ? 46.58900 14.13500 -15.15700 1.000 19.05532 89 GLU A CA 1
ATOM 1285 C C . GLU A 1 92 ? 47.91600 14.78600 -15.51900 1.000 19.93365 89 GLU A C 1
ATOM 1286 O O . GLU A 1 92 ? 48.72900 15.10300 -14.64600 1.000 22.22333 89 GLU A O 1
ATOM 1290 N N . GLU B 1 5 ? 44.35400 31.82900 -12.29400 1.000 20.80423 2 GLU B N 1
ATOM 1291 C CA . GLU B 1 5 ? 45.12900 33.01500 -11.96700 1.000 19.91158 2 GLU B CA 1
ATOM 1292 C C . GLU B 1 5 ? 44.50000 33.92600 -10.91700 1.000 16.36542 2 GLU B C 1
ATOM 1293 O O . GLU B 1 5 ? 45.23400 34.45400 -10.09900 1.000 16.93973 2 GLU B O 1
ATOM 1304 N N . THR B 1 6 ? 43.17000 34.12200 -10.93000 1.000 15.10147 3 THR B N 1
ATOM 1305 C CA . THR B 1 6 ? 42.53600 34.79200 -9.79800 1.000 13.54002 3 THR B CA 1
ATOM 1306 C C . THR B 1 6 ? 42.47500 33.82600 -8.62300 1.000 13.69278 3 THR B C 1
ATOM 1307 O O . THR B 1 6 ? 42.58300 32.61700 -8.81200 1.000 15.12827 3 THR B O 1
ATOM 1318 N N . PRO B 1 7 ? 42.27400 34.32800 -7.39800 1.000 14.21299 4 PRO B N 1
ATOM 1319 C CA . PRO B 1 7 ? 42.02600 33.40000 -6.28100 1.000 13.64235 4 PRO B CA 1
ATOM 1320 C C . PRO B 1 7 ? 40.81900 32.51200 -6.50800 1.000 12.30133 4 PRO B C 1
ATOM 1321 O O . PRO B 1 7 ? 40.88000 31.32100 -6.22800 1.000 12.19887 4 PRO B O 1
ATOM 1332 N N . LEU B 1 8 ? 39.72100 33.05000 -7.02400 1.000 13.26781 5 LEU B N 1
ATOM 1333 C CA . LEU B 1 8 ? 38.56100 32.20600 -7.27600 1.000 12.98204 5 LEU B CA 1
ATOM 1334 C C . LEU B 1 8 ? 38.85600 31.15300 -8.34200 1.000 13.68098 5 LEU B C 1
ATOM 1335 O O . LEU B 1 8 ? 38.37800 30.01700 -8.24300 1.000 14.22937 5 LEU B O 1
ATOM 1351 N N . GLU B 1 9 ? 39.64100 31.50600 -9.37400 1.000 15.22164 6 GLU B N 1
ATOM 1352 C CA . GLU B 1 9 ? 39.96000 30.52000 -10.39600 1.000 12.24945 6 GLU B CA 1
ATOM 1353 C C . GLU B 1 9 ? 40.84100 29.42700 -9.83300 1.000 12.16656 6 GLU B C 1
ATOM 1354 O O . GLU B 1 9 ? 40.64200 28.25000 -10.12900 1.000 12.08134 6 GLU B O 1
ATOM 1366 N N . LYS B 1 10 ? 41.81600 29.78800 -9.00700 1.000 12.19557 7 LYS B N 1
ATOM 1367 C CA . LYS B 1 10 ? 42.65800 28.76400 -8.41100 1.000 12.12516 7 LYS B CA 1
ATOM 1368 C C . LYS B 1 10 ? 41.87900 27.89900 -7.43400 1.000 12.00540 7 LYS B C 1
ATOM 1369 O O . LYS B 1 10 ? 42.20700 26.72300 -7.25500 1.000 12.17301 7 LYS B O 1
ATOM 1388 N N . ALA B 1 11 ? 40.86300 28.47100 -6.78600 1.000 12.34527 8 ALA B N 1
ATOM 1389 C CA . ALA B 1 11 ? 40.03100 27.72500 -5.84700 1.000 11.89535 8 ALA B CA 1
ATOM 1390 C C . ALA B 1 11 ? 39.24600 26.64100 -6.55900 1.000 11.81660 8 ALA B C 1
ATOM 1391 O O . ALA B 1 11 ? 39.19600 25.50300 -6.09900 1.000 11.72859 8 ALA B O 1
ATOM 1398 N N . LEU B 1 12 ? 38.63600 26.97500 -7.68800 1.000 11.85465 9 LEU B N 1
ATOM 1399 C CA . LEU B 1 12 ? 37.89600 25.98100 -8.45100 1.000 12.78758 9 LEU B CA 1
ATOM 1400 C C . LEU B 1 12 ? 38.82200 24.91200 -9.02100 1.000 11.75854 9 LEU B C 1
ATOM 1401 O O . LEU B 1 12 ? 38.45700 23.72900 -9.07600 1.000 11.94721 9 LEU B O 1
ATOM 1417 N N . THR B 1 13 ? 40.02500 25.30400 -9.44200 1.000 11.82924 10 THR B N 1
ATOM 1418 C CA . THR B 1 13 ? 40.99500 24.32000 -9.89200 1.000 11.80579 10 THR B CA 1
ATOM 1419 C C . THR B 1 13 ? 41.35000 23.36400 -8.76700 1.000 12.17151 10 THR B C 1
ATOM 1420 O O . THR B 1 13 ? 41.55500 22.16900 -9.00000 1.000 12.98315 10 THR B O 1
ATOM 1431 N N . THR B 1 14 ? 41.43700 23.88100 -7.53900 1.000 11.72267 11 THR B N 1
ATOM 1432 C CA . THR B 1 14 ? 41.76800 23.05800 -6.38500 1.000 11.65570 11 THR B CA 1
ATOM 1433 C C . THR B 1 14 ? 40.66300 22.05400 -6.08400 1.000 11.61584 11 THR B C 1
ATOM 1434 O O . THR B 1 14 ? 40.94500 20.91100 -5.70900 1.000 12.07239 11 THR B O 1
AT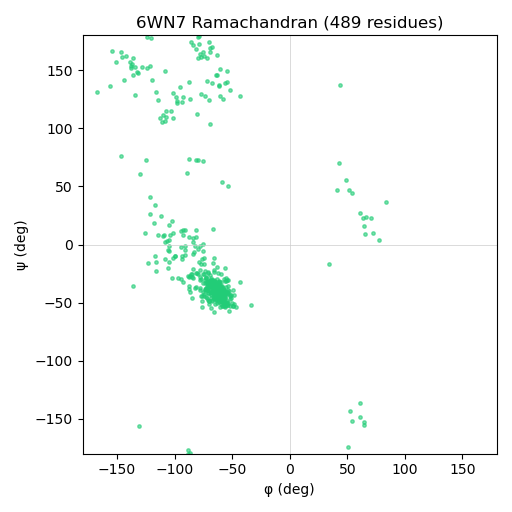OM 1445 N N . MET B 1 15 ? 39.40500 22.44200 -6.26900 1.000 11.66687 12 MET B N 1
ATOM 1446 C CA . MET B 1 15 ? 38.31900 21.49300 -6.07300 1.000 11.46561 12 MET B CA 1
ATOM 1447 C C . MET B 1 15 ? 38.54000 20.25200 -6.91500 1.000 11.41996 12 MET B C 1
ATOM 1448 O O . MET B 1 15 ? 38.27900 19.13500 -6.46900 1.000 12.12742 12 MET B O 1
ATOM 1462 N N . VAL B 1 16 ? 39.00600 20.44300 -8.15100 1.000 11.46879 13 VAL B N 1
ATOM 1463 C CA . VAL B 1 16 ? 39.16300 19.36100 -9.11500 1.000 12.32696 13 VAL B CA 1
ATOM 1464 C C . VAL B 1 16 ? 40.39100 18.51700 -8.80100 1.000 11.41818 13 VAL B C 1
ATOM 1465 O O . VAL B 1 16 ? 40.31700 17.29500 -8.70400 1.000 11.35334 13 VAL B O 1
ATOM 1478 N N . THR B 1 17 ? 41.55200 19.14700 -8.68100 1.000 12.67309 14 THR B N 1
ATOM 1479 C CA . THR B 1 17 ? 42.76600 18.38200 -8.46800 1.000 11.47505 14 THR B CA 1
ATOM 1480 C C . THR B 1 17 ? 42.75400 17.66800 -7.12800 1.000 11.41169 14 THR B C 1
ATOM 1481 O O . THR B 1 17 ? 43.32700 16.58300 -7.01400 1.000 13.22148 14 THR B O 1
ATOM 1492 N N . THR B 1 18 ? 42.10600 18.22900 -6.10400 1.000 11.55514 15 THR B N 1
ATOM 1493 C CA . THR B 1 18 ? 42.02300 17.50400 -4.83800 1.000 11.34629 15 THR B CA 1
ATOM 1494 C C . THR B 1 18 ? 41.25000 16.20200 -5.01400 1.000 11.26783 15 THR B C 1
ATOM 1495 O O . THR B 1 18 ? 41.71800 15.14200 -4.60900 1.000 11.32258 15 THR B O 1
ATOM 1506 N N . PHE B 1 19 ? 40.06100 16.26700 -5.62000 1.000 11.24483 16 PHE B N 1
ATOM 1507 C CA . PHE B 1 19 ? 39.28800 15.06100 -5.91300 1.000 11.17916 16 PHE B CA 1
ATOM 1508 C C . PHE B 1 19 ? 40.17000 14.02300 -6.57500 1.000 11.16932 16 PHE B C 1
ATOM 1509 O O . PHE B 1 19 ? 40.24700 12.88300 -6.12900 1.000 11.12385 16 PHE B O 1
ATOM 1526 N N . HIS B 1 20 ? 40.88400 14.43200 -7.62600 1.000 12.37778 17 HIS B N 1
ATOM 1527 C CA . HIS B 1 20 ? 41.65600 13.50600 -8.45000 1.000 11.22082 17 HIS B CA 1
ATOM 1528 C C . HIS B 1 20 ? 42.88100 12.97300 -7.72600 1.000 11.22598 17 HIS B C 1
ATOM 1529 O O . HIS B 1 20 ? 43.26800 11.82700 -7.95500 1.000 11.89469 17 HIS B O 1
ATOM 1544 N N . LYS B 1 21 ? 43.49100 13.76100 -6.83900 1.000 11.26297 18 LYS B N 1
ATOM 1545 C CA . LYS B 1 21 ? 44.56400 13.23300 -6.00200 1.000 12.69045 18 LYS B CA 1
ATOM 1546 C C . LYS B 1 21 ? 44.15400 11.92000 -5.34100 1.000 11.20411 18 LYS B C 1
ATOM 1547 O O . LYS B 1 21 ? 44.96400 10.99800 -5.22600 1.000 12.68900 18 LYS B O 1
ATOM 1566 N N . TYR B 1 22 ? 42.90200 11.81000 -4.90500 1.000 11.15474 19 TYR B N 1
ATOM 1567 C CA . TYR B 1 22 ? 42.44500 10.62700 -4.18700 1.000 11.87583 19 TYR B CA 1
ATOM 1568 C C . TYR B 1 22 ? 41.62100 9.67300 -5.03500 1.000 12.63776 19 TYR B C 1
ATOM 1569 O O . TYR B 1 22 ? 41.66500 8.47100 -4.78700 1.000 14.20445 19 TYR B O 1
ATOM 1587 N N . SER B 1 23 ? 40.90200 10.15100 -6.05300 1.000 12.29115 20 SER B N 1
ATOM 1588 C CA . SER B 1 23 ? 40.08200 9.24900 -6.85800 1.000 11.75091 20 SER B CA 1
ATOM 1589 C C . SER B 1 23 ? 40.90900 8.29700 -7.72100 1.000 11.30610 20 SER B C 1
ATOM 1590 O O . SER B 1 23 ? 40.44300 7.20400 -8.04700 1.000 13.13824 20 SER B O 1
ATOM 1598 N N . GLY B 1 24 ? 42.11700 8.66900 -8.09200 1.000 12.96194 21 GLY B N 1
ATOM 1599 C CA . GLY B 1 24 ? 42.95700 7.81400 -8.91700 1.000 13.23897 21 GLY B CA 1
ATOM 1600 C C . GLY B 1 24 ? 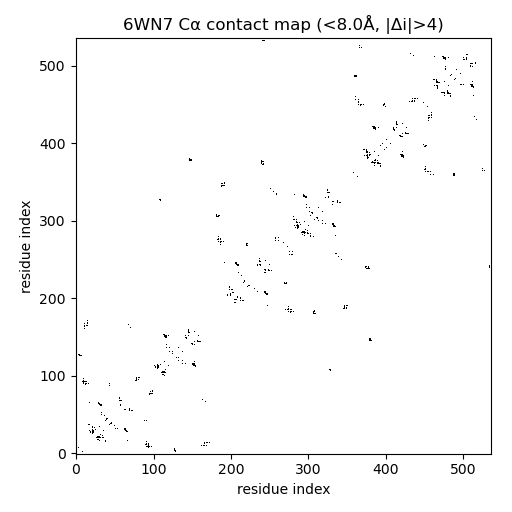43.78100 6.73500 -8.22000 1.000 15.82389 21 GLY B C 1
ATOM 1601 O O . GLY B 1 24 ? 44.52700 6.01400 -8.89600 1.000 17.28760 21 GLY B O 1
ATOM 1605 N N . ARG B 1 25 ? 43.65900 6.58600 -6.89600 1.000 14.72910 22 ARG B N 1
ATOM 1606 C CA . ARG B 1 25 ? 44.48600 5.63300 -6.16800 1.000 14.42279 22 ARG B CA 1
ATOM 1607 C C . ARG B 1 25 ? 44.07700 4.19100 -6.43800 1.000 14.82932 22 ARG B C 1
ATOM 1608 O O . ARG B 1 25 ? 44.94200 3.31600 -6.55800 1.000 17.03083 22 ARG B O 1
ATOM 1629 N N . GLU B 1 26 ? 42.77700 3.92200 -6.54900 1.000 14.31035 23 GLU B N 1
ATOM 1630 C CA . GLU B 1 26 ? 42.31300 2.56300 -6.77500 1.000 14.67746 23 GLU B CA 1
ATOM 1631 C C . GLU B 1 26 ? 41.00400 2.55300 -7.55400 1.000 14.56723 23 GLU B C 1
ATOM 1632 O O . GLU B 1 26 ? 40.23700 3.52100 -7.55300 1.000 15.71489 23 GLU B O 1
ATOM 1644 N N . GLY B 1 27 ? 40.75300 1.43000 -8.21100 1.000 12.21554 24 GLY B N 1
ATOM 1645 C CA . GLY B 1 27 ? 39.51900 1.32200 -8.93800 1.000 12.47655 24 GLY B CA 1
ATOM 1646 C C . GLY B 1 27 ? 39.47000 2.31700 -10.07500 1.000 12.30815 24 GLY B C 1
ATOM 1647 O O . GLY B 1 27 ? 40.49100 2.73200 -10.62500 1.000 14.12100 24 GLY B O 1
ATOM 1651 N N . SER B 1 28 ? 38.25400 2.70300 -10.43300 1.000 12.40319 25 SER B N 1
ATOM 1652 C CA . SER B 1 28 ? 38.08100 3.78000 -11.38700 1.000 12.38781 25 SER B CA 1
ATOM 1653 C C . SER B 1 28 ? 38.87900 4.98900 -10.93400 1.000 12.01825 25 SER B C 1
ATOM 1654 O O . SER B 1 28 ? 38.80600 5.40400 -9.77400 1.000 11.20251 25 SER B O 1
ATOM 1662 N N . LYS B 1 29 ? 39.61700 5.57100 -11.85900 1.000 12.88633 26 LYS B N 1
ATOM 1663 C CA . LYS B 1 29 ? 40.38000 6.76600 -11.54900 1.000 11.03059 26 LYS B CA 1
ATOM 1664 C C . LYS B 1 29 ? 39.50500 8.00100 -11.45600 1.000 11.04077 26 LYS B C 1
ATOM 1665 O O . LYS B 1 29 ? 39.99900 9.04500 -11.03100 1.000 12.20444 26 LYS B O 1
ATOM 1684 N N . LEU B 1 30 ? 38.21400 7.88400 -11.76900 1.000 11.01696 27 LEU B N 1
ATOM 1685 C CA . LEU B 1 30 ? 37.30000 9.01600 -11.83000 1.000 11.03450 27 LEU B CA 1
ATOM 1686 C C . LEU B 1 30 ? 36.30000 9.04000 -10.68200 1.000 11.36343 27 LEU B C 1
ATOM 1687 O O . LEU B 1 30 ? 35.42600 9.91200 -10.65600 1.000 12.17528 27 LEU B O 1
ATOM 1703 N N . THR B 1 31 ? 36.38100 8.09500 -9.75300 1.000 10.94850 28 THR B N 1
ATOM 1704 C CA . THR B 1 31 ? 35.44900 8.02300 -8.64300 1.000 11.75359 28 THR B CA 1
ATOM 1705 C C . THR B 1 31 ? 36.22300 7.69400 -7.37400 1.000 10.90229 28 THR B C 1
ATOM 1706 O O . THR B 1 31 ? 37.26900 7.04900 -7.42300 1.000 11.55032 28 THR B O 1
ATOM 1717 N N . LEU B 1 32 ? 35.68600 8.14500 -6.24400 1.000 10.89472 29 LEU B N 1
ATOM 1718 C CA . LEU B 1 32 ? 36.24100 7.85300 -4.93300 1.000 10.88911 29 LEU B CA 1
ATOM 1719 C C . LEU B 1 32 ? 35.56600 6.62200 -4.34400 1.00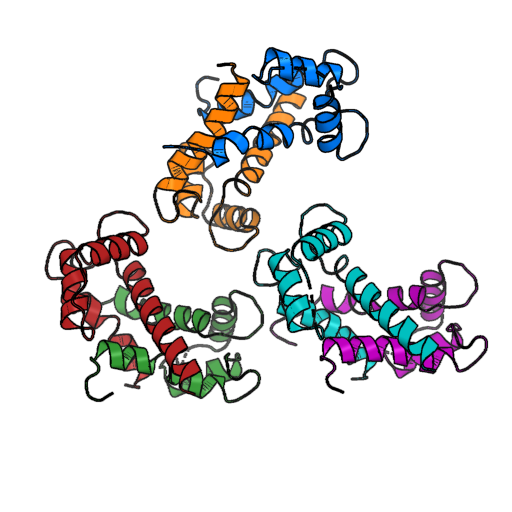0 10.85380 29 LEU B C 1
ATOM 1720 O O . LEU B 1 32 ? 34.35200 6.59900 -4.16400 1.000 13.10715 29 LEU B O 1
ATOM 1736 N N . SER B 1 33 ? 36.35300 5.62200 -4.01200 1.000 11.35257 30 SER B N 1
ATOM 1737 C CA . SER B 1 33 ? 35.85600 4.54100 -3.19500 1.000 11.65475 30 SER B CA 1
ATOM 1738 C C . SER B 1 33 ? 35.61600 5.05100 -1.76700 1.000 13.74801 30 SER B C 1
ATOM 1739 O O . SER B 1 33 ? 35.92600 6.19300 -1.42200 1.000 13.76697 30 SER B O 1
ATOM 1747 N N . ARG B 1 34 ? 35.04000 4.19300 -0.92800 1.000 13.57973 31 ARG B N 1
ATOM 1748 C CA . ARG B 1 34 ? 34.91900 4.54700 0.47000 1.000 10.85363 31 ARG B CA 1
ATOM 1749 C C . ARG B 1 34 ? 36.29400 4.78000 1.08600 1.000 10.88454 31 ARG B C 1
ATOM 1750 O O . ARG B 1 34 ? 36.47500 5.72800 1.84700 1.000 12.15951 31 ARG B O 1
ATOM 1771 N N . LYS B 1 35 ? 37.28400 3.94600 0.74900 1.000 10.88852 32 LYS B N 1
ATOM 1772 C CA . LYS B 1 35 ? 38.64900 4.18400 1.22200 1.000 10.92516 32 LYS B CA 1
ATOM 1773 C C . LYS B 1 35 ? 39.16800 5.54700 0.77500 1.000 11.60045 32 LYS B C 1
ATOM 1774 O O . LYS B 1 35 ? 39.76000 6.30000 1.55100 1.000 12.27582 32 LYS B O 1
ATOM 1778 N N . GLU B 1 36 ? 38.97200 5.89100 -0.48600 1.000 11.60460 33 GLU B N 1
ATOM 1779 C CA . GLU B 1 36 ? 39.53200 7.12400 -1.00100 1.000 10.95058 33 GLU B CA 1
ATOM 1780 C C . GLU B 1 36 ? 38.84000 8.33800 -0.39900 1.000 11.74662 33 GLU B C 1
ATOM 1781 O O . GLU B 1 36 ? 39.48700 9.35500 -0.13300 1.000 12.31844 33 GLU B O 1
ATOM 1793 N N . LEU B 1 37 ? 37.53400 8.24600 -0.16000 1.000 12.51233 34 LEU B N 1
ATOM 1794 C CA . LEU B 1 37 ? 36.81200 9.35400 0.45400 1.000 11.94788 34 LEU B CA 1
ATOM 1795 C C . LEU B 1 37 ? 37.28200 9.58900 1.88300 1.000 12.18422 34 LEU B C 1
ATOM 1796 O O . LEU B 1 37 ? 37.50000 10.73200 2.30100 1.000 11.01713 34 LEU B O 1
ATOM 1812 N N . LYS B 1 38 ? 37.45800 8.51600 2.64300 1.000 12.41604 35 LYS B N 1
ATOM 1813 C CA . LYS B 1 38 ? 37.94600 8.64600 4.01000 1.000 13.34309 35 LYS B CA 1
ATOM 1814 C C . LYS B 1 38 ? 39.35000 9.23600 4.05200 1.000 13.30220 35 LYS B C 1
ATOM 1815 O O . LYS B 1 38 ? 39.65900 10.05200 4.93000 1.000 14.31383 35 LYS B O 1
ATOM 1834 N N . GLU B 1 39 ? 40.21400 8.85200 3.11500 1.000 11.05612 36 GLU B N 1
ATOM 1835 C CA . GLU B 1 39 ? 41.56700 9.40800 3.10200 1.000 12.07849 36 GLU B CA 1
ATOM 1836 C C . GLU B 1 39 ? 41.57700 10.86600 2.66400 1.000 11.12606 36 GLU B C 1
ATOM 1837 O O . GLU B 1 39 ? 42.34500 11.67200 3.19300 1.000 13.11539 36 GLU B O 1
ATOM 1849 N N . LEU B 1 40 ? 40.75900 11.22300 1.67900 1.000 11.83857 37 LEU B N 1
ATOM 1850 C CA . LEU B 1 40 ? 40.59400 12.62600 1.33500 1.000 11.20795 37 LEU B CA 1
ATOM 1851 C C . LEU B 1 40 ? 40.20400 13.43700 2.56900 1.000 11.80745 37 LEU B C 1
ATOM 1852 O O . LEU B 1 40 ? 40.83400 14.44700 2.89200 1.000 12.45451 37 LEU B O 1
ATOM 1868 N N . ILE B 1 41 ? 39.16500 13.00200 3.28300 1.000 12.63433 38 ILE B N 1
ATOM 1869 C CA . ILE B 1 41 ? 38.69000 13.78100 4.42200 1.000 12.12313 38 ILE B CA 1
ATOM 1870 C C . ILE B 1 41 ? 39.76500 13.85600 5.48800 1.000 12.14801 38 ILE B C 1
ATOM 1871 O O . ILE B 1 41 ? 39.98700 14.91000 6.08700 1.000 14.51674 38 ILE B O 1
ATOM 1887 N N . LYS B 1 42 ? 40.44400 12.74000 5.74300 1.000 11.60570 39 LYS B N 1
ATOM 1888 C CA . LYS B 1 42 ? 41.46800 12.72400 6.77200 1.000 12.57981 39 LYS B CA 1
ATOM 1889 C C . LYS B 1 42 ? 42.55100 13.74800 6.47300 1.000 12.22460 39 LYS B C 1
ATOM 1890 O O . LYS B 1 42 ? 42.95300 14.51500 7.34800 1.000 14.63635 39 LYS B O 1
ATOM 1894 N N . LYS B 1 43 ? 43.02600 13.79200 5.23800 1.000 13.61903 40 LYS B N 1
ATOM 1895 C CA . LYS B 1 43 ? 44.19400 14.59900 4.92500 1.000 12.80754 40 LYS B CA 1
ATOM 1896 C C . LYS B 1 43 ? 43.85100 16.03800 4.58500 1.000 13.07297 40 LYS B C 1
ATOM 1897 O O . LYS B 1 43 ? 44.61800 16.95200 4.89800 1.000 15.58936 40 LYS B O 1
ATOM 1901 N N . GLU B 1 44 ? 42.73700 16.26700 3.91500 1.000 13.92833 41 GLU B N 1
ATOM 1902 C CA . GLU B 1 44 ? 42.50100 17.56500 3.30000 1.000 15.40063 41 GLU B CA 1
ATOM 1903 C C . GLU B 1 44 ? 41.64000 18.47600 4.16000 1.000 14.35884 41 GLU B C 1
ATOM 1904 O O . GLU B 1 44 ? 41.55000 19.67100 3.86900 1.000 15.28978 41 GLU B O 1
ATOM 1916 N N A LEU B 1 45 ? 41.02100 17.94800 5.20600 0.500 14.62773 42 LEU B N 1
ATOM 1917 N N B LEU B 1 45 ? 41.02100 17.94400 5.20600 0.500 14.62904 42 LEU B N 1
ATOM 1918 C CA A LEU B 1 45 ? 40.26800 18.73500 6.16700 0.500 14.72104 42 LEU B CA 1
ATOM 1919 C CA B LEU B 1 45 ? 40.25800 18.71700 6.17100 0.500 14.70382 42 LEU B CA 1
ATOM 1920 C C A LEU B 1 45 ? 40.96200 18.66500 7.51700 0.500 14.25577 42 LEU B C 1
ATOM 1921 C C B LEU B 1 45 ? 40.97700 18.67300 7.51100 0.500 14.25600 42 LEU B C 1
ATOM 1922 O O A LEU B 1 45 ? 41.71800 17.73300 7.80200 0.500 14.52682 42 LEU B O 1
ATOM 1923 O O B LEU B 1 45 ? 41.76400 17.76400 7.78400 0.500 14.62141 42 LEU B O 1
ATOM 1954 N N . SER B 1 46 ? 40.71300 19.68100 8.34100 1.000 15.71315 43 SER B N 1
ATOM 1955 C CA . SER B 1 46 ? 41.40800 19.83400 9.61800 1.000 19.12149 43 SER B CA 1
ATOM 1956 C C . SER B 1 46 ? 40.64600 19.16200 10.75700 1.000 19.25224 43 SER B C 1
ATOM 1957 O O . SER B 1 46 ? 39.47500 19.47800 11.00800 1.000 18.14782 43 SER B O 1
ATOM 1965 N N . LEU B 1 47 ? 41.32600 18.25300 11.45800 1.000 20.45560 44 LEU B N 1
ATOM 1966 C CA . LEU B 1 47 ? 40.81100 17.65300 12.67800 1.000 20.82014 44 LEU B CA 1
ATOM 1967 C C . LEU B 1 47 ? 39.40500 17.10000 12.49900 1.000 20.35294 44 LEU B C 1
ATOM 1968 O O . LEU B 1 47 ? 38.87500 17.10700 11.39300 1.000 25.59826 44 LEU B O 1
ATOM 1984 N N . GLY B 1 48 ? 38.80000 16.62900 13.58200 1.000 20.64811 45 GLY B N 1
ATOM 1985 C CA . GLY B 1 48 ? 37.42800 16.18600 13.55500 1.000 20.33124 45 GLY B CA 1
ATOM 1986 C C . GLY B 1 48 ? 37.28000 14.76800 13.06700 1.000 23.06337 45 GLY B C 1
ATOM 1987 O O . GLY B 1 48 ? 36.28900 14.46100 12.39000 1.000 23.58007 45 GLY B O 1
ATOM 1991 N N . GLU B 1 49 ? 38.23600 13.89000 13.41600 1.000 26.71951 46 GLU B N 1
ATOM 1992 C CA . GLU B 1 49 ? 38.36400 12.56100 12.79600 1.000 26.81060 46 GLU B CA 1
ATOM 1993 C C . GLU B 1 49 ? 37.01000 11.86800 12.63700 1.000 25.88733 46 GLU B C 1
ATOM 1994 O O . GLU B 1 49 ? 36.25000 11.74400 13.59900 1.000 25.90396 46 GLU B O 1
ATOM 1998 N N . MET B 1 50 ? 36.73600 11.41200 11.41200 1.000 20.01803 47 MET B N 1
ATOM 1999 C CA . MET B 1 50 ? 35.42800 10.83800 11.12400 1.000 18.10629 47 MET B CA 1
ATOM 2000 C C . MET B 1 50 ? 35.43300 9.35400 11.46800 1.000 20.11514 47 MET B C 1
ATOM 2001 O O . MET B 1 50 ? 36.27500 8.60100 10.97600 1.000 21.92843 47 MET B O 1
ATOM 2015 N N . LYS B 1 51 ? 34.48700 8.94300 12.31600 1.000 24.02952 48 LYS B N 1
ATOM 2016 C CA . LYS B 1 51 ? 34.33800 7.55000 12.71600 1.000 23.78770 48 LYS B CA 1
ATOM 2017 C C . LYS B 1 51 ? 33.77500 6.71100 11.57400 1.000 17.35243 48 LYS B C 1
ATOM 2018 O O . LYS B 1 51 ? 33.15400 7.22000 10.65500 1.000 16.60862 48 LYS B O 1
ATOM 2022 N N . GLU B 1 52 ? 33.97900 5.39500 11.67300 1.000 17.40783 49 GLU B N 1
ATOM 2023 C CA . GLU B 1 52 ? 33.58000 4.49200 10.59600 1.000 19.10467 49 GLU B CA 1
ATOM 2024 C C . GLU B 1 52 ? 32.08600 4.57000 10.35000 1.000 18.73736 49 GLU B C 1
ATOM 2025 O O . GLU B 1 52 ? 31.63100 4.42200 9.20900 1.000 21.74408 49 GLU B O 1
ATOM 2029 N N . SER B 1 53 ? 31.31300 4.73300 11.43100 1.000 19.61264 50 SER B N 1
ATOM 2030 C CA . SER B 1 53 ? 29.87100 4.98000 11.35300 1.000 21.05086 50 SER B CA 1
ATOM 2031 C C . SER B 1 53 ? 29.54200 6.25100 10.56500 1.000 17.78715 50 SER B C 1
ATOM 2032 O O . SER B 1 53 ? 28.55800 6.30000 9.81400 1.000 18.85560 50 SER B O 1
ATOM 2040 N N . SER B 1 54 ? 30.37700 7.28500 10.67700 1.000 19.48197 51 SER B N 1
ATOM 2041 C CA . SER B 1 54 ? 30.13900 8.56700 10.02900 1.000 21.04597 51 SER B CA 1
ATOM 2042 C C . SER B 1 54 ? 30.48600 8.53500 8.55500 1.000 18.10335 51 SER B C 1
ATOM 2043 O O . SER B 1 54 ? 29.81800 9.19000 7.75200 1.000 19.90082 51 SER B O 1
ATOM 2051 N N . ILE B 1 55 ? 31.56000 7.82200 8.21500 1.000 17.79984 52 ILE B N 1
ATOM 2052 C CA . ILE B 1 55 ? 31.93300 7.59600 6.82500 1.000 17.83556 52 ILE B CA 1
ATOM 2053 C C . ILE B 1 55 ? 30.86100 6.78600 6.10700 1.000 15.63519 52 ILE B C 1
ATOM 2054 O O . ILE B 1 55 ? 30.52800 7.05200 4.94300 1.000 14.61377 52 ILE B O 1
ATOM 2070 N N . ASP B 1 56 ? 30.34000 5.75300 6.77700 1.000 16.48461 53 ASP B N 1
ATOM 2071 C CA . ASP B 1 56 ? 29.24900 4.96700 6.21300 1.000 16.61660 53 ASP B CA 1
ATOM 2072 C C . ASP B 1 56 ? 28.08500 5.86900 5.83200 1.000 15.92853 53 ASP B C 1
ATOM 2073 O O . ASP B 1 56 ? 27.54200 5.78000 4.73300 1.000 16.15621 53 ASP B O 1
ATOM 2082 N N . ASP B 1 57 ? 27.66200 6.71400 6.76000 1.000 14.67651 54 ASP B 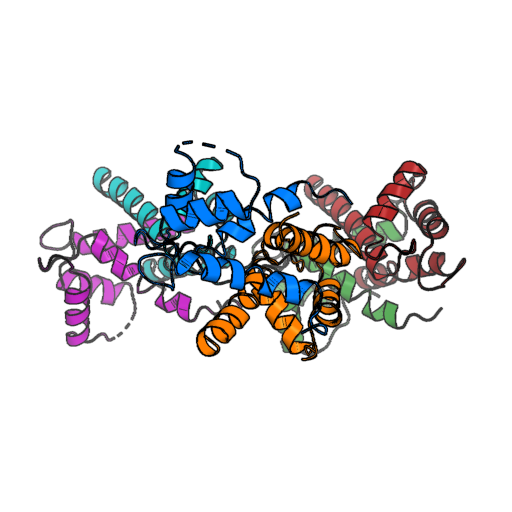N 1
ATOM 2083 C CA . ASP B 1 57 ? 26.45000 7.47800 6.54900 1.000 15.65245 54 ASP B CA 1
ATOM 2084 C C . ASP B 1 57 ? 26.64900 8.49900 5.44100 1.000 14.59114 54 ASP B C 1
ATOM 2085 O O . ASP B 1 57 ? 25.75900 8.70200 4.61600 1.000 15.48880 54 ASP B O 1
ATOM 2094 N N . LEU B 1 58 ? 27.81200 9.15400 5.41200 1.000 15.70952 55 LEU B N 1
ATOM 2095 C CA . LEU B 1 58 ? 28.09500 10.13600 4.36900 1.000 14.39810 55 LEU B CA 1
ATOM 2096 C C . LEU B 1 58 ? 28.26300 9.46100 3.00800 1.000 14.19061 55 LEU B C 1
ATOM 2097 O O . LEU B 1 58 ? 27.75600 9.95300 1.99900 1.000 19.10165 55 LEU B O 1
ATOM 2113 N N . MET B 1 59 ? 28.83900 8.30100 3.01200 1.000 13.81363 56 MET B N 1
ATOM 2114 C CA . MET B 1 59 ? 28.97200 7.52100 1.80400 1.000 14.09187 56 MET B CA 1
ATOM 2115 C C . MET B 1 59 ? 27.57300 7.19200 1.18600 1.000 16.78984 56 MET B C 1
ATOM 2116 O O . MET B 1 59 ? 27.25700 7.36300 0.00000 1.000 17.69272 56 MET B O 1
ATOM 2130 N N . LYS B 1 60 ? 26.72900 6.66700 2.04200 1.000 16.40893 57 LYS B N 1
ATOM 2131 C CA . LYS B 1 60 ? 25.38300 6.31300 1.60200 1.000 14.33614 57 LYS B CA 1
ATOM 2132 C C . LYS B 1 60 ? 24.55700 7.53100 1.21600 1.000 14.41299 57 LYS B C 1
ATOM 2133 O O . LYS B 1 60 ? 23.69400 7.43200 0.33600 1.000 18.59583 57 LYS B O 1
ATOM 2137 N N . SER B 1 61 ? 24.79000 8.67900 1.84700 1.000 17.62109 58 SER B N 1
ATOM 2138 C CA . SER B 1 61 ? 24.03800 9.87300 1.46900 1.000 18.76671 58 SER B CA 1
ATOM 2139 C C . SER B 1 61 ? 24.49400 10.44500 0.12200 1.000 17.40613 58 SER B C 1
ATOM 2140 O O . SER B 1 61 ? 23.68300 11.02300 -0.61100 1.000 19.67053 58 SER B O 1
ATOM 2148 N N . LEU B 1 62 ? 25.77000 10.28200 -0.22400 1.000 14.75045 59 LEU B N 1
ATOM 2149 C CA . LEU B 1 62 ? 26.33600 10.86400 -1.43000 1.000 13.02937 59 LEU B CA 1
ATOM 2150 C C . LEU B 1 62 ? 26.17600 9.96500 -2.63100 1.000 12.79802 59 LEU B C 1
ATOM 2151 O O . LEU B 1 62 ? 26.10000 10.46200 -3.75500 1.000 14.77570 59 LEU B O 1
ATOM 2167 N N . ASP B 1 63 ? 26.09700 8.65700 -2.41100 1.000 12.22103 60 ASP B N 1
ATOM 2168 C CA . ASP B 1 63 ? 26.15600 7.66900 -3.48600 1.000 12.29492 60 ASP B CA 1
ATOM 2169 C C . ASP B 1 63 ? 24.75800 7.41200 -4.04600 1.000 16.33307 60 ASP B C 1
ATOM 2170 O O . ASP B 1 63 ? 24.15500 6.35000 -3.86600 1.000 20.39495 60 ASP B O 1
ATOM 2179 N N . LYS B 1 64 ? 24.28000 8.40100 -4.80800 1.000 17.30506 61 LYS B N 1
ATOM 2180 C CA . LYS B 1 64 ? 22.90200 8.40700 -5.28600 1.000 15.83788 61 LYS B CA 1
ATOM 2181 C C . LYS B 1 64 ? 22.58800 7.29500 -6.28500 1.000 17.20427 61 LYS B C 1
ATOM 2182 O O . LYS B 1 64 ? 21.40500 7.02500 -6.52400 1.000 20.24169 61 LYS B O 1
ATOM 2201 N N . ASN B 1 65 ? 23.59100 6.64700 -6.87400 1.000 15.92531 62 ASN B N 1
ATOM 2202 C CA . ASN B 1 65 ? 23.36200 5.53600 -7.79100 1.000 14.23830 62 ASN B CA 1
ATOM 2203 C C . ASN B 1 65 ? 23.78800 4.18500 -7.22300 1.000 13.53466 62 ASN B C 1
ATOM 2204 O O . ASN B 1 65 ? 23.80700 3.19200 -7.96700 1.000 17.00828 62 ASN B O 1
ATOM 2215 N N . SER B 1 66 ? 24.17100 4.14000 -5.94100 1.000 15.21834 63 SER B N 1
ATOM 2216 C CA . SER B 1 66 ? 24.47800 2.90500 -5.20700 1.000 13.25996 63 SER B CA 1
ATOM 2217 C C . SER B 1 66 ? 25.52900 2.04200 -5.90500 1.000 15.20866 63 SER B C 1
ATOM 2218 O O . SER B 1 66 ? 25.45700 0.80800 -5.91300 1.000 15.77930 63 SER B O 1
ATOM 2226 N N . ASP B 1 67 ? 26.60400 2.64100 -6.39900 1.000 16.68454 64 ASP B N 1
ATOM 2227 C CA . ASP B 1 67 ? 27.62700 1.85200 -7.06500 1.000 16.62659 64 ASP B CA 1
ATOM 2228 C C . ASP B 1 67 ? 28.81200 1.76500 -6.06700 1.000 13.45253 64 ASP B C 1
ATOM 2229 O O . ASP B 1 67 ? 29.75100 1.18300 -6.38700 1.000 15.62350 64 ASP B O 1
ATOM 2238 N N . GLN B 1 68 ? 28.69700 2.39700 -4.88500 1.000 16.00719 65 GLN B N 1
ATOM 2239 C CA . GLN B 1 68 ? 29.72900 2.41000 -3.84800 1.000 15.75467 65 GLN B CA 1
ATOM 2240 C C . GLN B 1 68 ? 30.94100 3.24000 -4.24900 1.000 15.62921 65 GLN B C 1
ATOM 2241 O O . GLN B 1 68 ? 32.04000 3.06100 -3.71500 1.000 18.13380 65 GLN B O 1
ATOM 2255 N N . GLU B 1 69 ? 30.74000 4.16300 -5.17000 1.000 14.24092 66 GLU B N 1
ATOM 2256 C CA . GLU B 1 69 ? 31.76000 5.09100 -5.60000 1.000 12.45003 66 GLU B CA 1
ATOM 2257 C C . GLU B 1 69 ? 31.13800 6.47100 -5.58300 1.000 13.28107 66 GLU B C 1
ATOM 2258 O O . GLU B 1 69 ? 29.94500 6.62500 -5.84400 1.000 14.37608 66 GLU B O 1
ATOM 2270 N N . ILE B 1 70 ? 31.96000 7.47100 -5.28800 1.000 13.14162 67 ILE B N 1
ATOM 2271 C CA . ILE B 1 70 ? 31.55400 8.87500 -5.26600 1.000 14.72253 67 ILE B CA 1
ATOM 2272 C C . ILE B 1 70 ? 32.17400 9.54600 -6.47900 1.000 10.89701 67 ILE B C 1
ATOM 2273 O O . ILE B 1 70 ? 33.38800 9.75100 -6.51800 1.000 10.91148 67 ILE B O 1
ATOM 2289 N N . ASP B 1 71 ? 31.35400 9.91500 -7.45300 1.000 11.87464 68 ASP B N 1
ATOM 2290 C CA . ASP B 1 71 ? 31.82200 10.61600 -8.64000 1.000 11.93376 68 ASP B CA 1
ATOM 2291 C C . ASP B 1 71 ? 31.86700 12.11500 -8.37400 1.000 11.74132 68 ASP B C 1
ATOM 2292 O O . ASP B 1 71 ? 31.46900 12.58800 -7.31700 1.000 12.65252 68 ASP B O 1
ATOM 2301 N N . PHE B 1 72 ? 32.39200 12.87500 -9.32700 1.000 11.04744 69 PHE B N 1
ATOM 2302 C CA . PHE B 1 72 ? 32.58800 14.28500 -9.03000 1.000 11.09648 69 PHE B CA 1
ATOM 2303 C C . PHE B 1 72 ? 31.26800 14.98900 -8.73200 1.000 11.11106 69 PHE B C 1
ATOM 2304 O O . PHE B 1 72 ? 31.22600 15.91000 -7.92100 1.000 12.11131 69 PHE B O 1
ATOM 2321 N N . LYS B 1 73 ? 30.18000 14.57700 -9.36400 1.000 11.60142 70 LYS B N 1
ATOM 2322 C CA . LYS B 1 73 ? 28.90600 15.24300 -9.11200 1.000 12.57967 70 LYS B CA 1
ATOM 2323 C C . LYS B 1 73 ? 28.40300 14.97100 -7.70200 1.000 12.04421 70 LYS B C 1
ATOM 2324 O O . LYS B 1 73 ? 27.94900 15.88100 -7.00600 1.000 13.40358 70 LYS B O 1
ATOM 2343 N N . GLU B 1 74 ? 28.45700 13.71300 -7.27200 1.000 14.00512 71 GLU B N 1
ATOM 2344 C CA . GLU B 1 74 ? 28.13000 13.37000 -5.88900 1.000 12.74544 71 GLU B CA 1
ATOM 2345 C C . GLU B 1 74 ? 29.06700 14.05300 -4.90300 1.000 12.57453 71 GLU B C 1
ATOM 2346 O O . GLU B 1 74 ? 28.62900 14.53800 -3.85400 1.000 13.07502 71 GLU B O 1
ATOM 2358 N N A TYR B 1 75 ? 30.37100 14.09000 -5.21300 0.600 12.41208 72 TYR B N 1
ATOM 2359 N N B TYR B 1 75 ? 30.36000 14.07700 -5.22000 0.400 12.36672 72 TYR B N 1
ATOM 2360 C CA A TYR B 1 75 ? 31.35400 14.76000 -4.35500 0.600 12.06869 72 TYR B CA 1
ATOM 2361 C CA B TYR B 1 75 ? 31.33900 14.74200 -4.37300 0.400 12.04150 72 TYR B CA 1
ATOM 2362 C C A TYR B 1 75 ? 31.10900 16.25600 -4.28400 0.600 11.09306 72 TYR B C 1
ATOM 2363 C C B TYR B 1 75 ? 31.07200 16.23400 -4.27100 0.400 11.09191 72 TYR B C 1
ATOM 2364 O O A TYR B 1 75 ? 31.45600 16.89800 -3.29400 0.600 12.53387 72 TYR B O 1
ATOM 2365 O O B TYR B 1 75 ? 31.36300 16.85100 -3.24600 0.400 12.23757 72 TYR B O 1
ATOM 2400 N N . SER B 1 76 ? 30.52300 16.83200 -5.32000 1.000 12.03510 73 SER B N 1
ATOM 2401 C CA . SER B 1 76 ? 30.23700 18.25300 -5.29100 1.000 12.58926 73 SER B CA 1
ATOM 2402 C C . SER B 1 76 ? 29.19800 18.61800 -4.24600 1.000 11.18946 73 SER B C 1
ATOM 2403 O O . SER B 1 76 ? 29.14500 19.77900 -3.82400 1.000 11.42245 73 SER B O 1
ATOM 2412 N N . VAL B 1 77 ? 28.36400 17.65700 -3.83800 1.000 13.40155 74 VAL B N 1
ATOM 2413 C CA . VAL B 1 77 ? 27.38400 17.90200 -2.78800 1.000 11.14905 74 VAL B CA 1
ATOM 2414 C C . VAL B 1 77 ? 28.07600 18.04100 -1.44100 1.000 12.13873 74 VAL B C 1
ATOM 2415 O O . VAL B 1 77 ? 27.63000 18.80400 -0.57900 1.000 12.61947 74 VAL B O 1
ATOM 2428 N N . PHE B 1 78 ? 29.16700 17.30500 -1.23900 1.000 12.58032 75 PHE B N 1
ATOM 2429 C CA . PHE B 1 78 ? 29.94400 17.42300 -0.00900 1.000 12.09680 75 PHE B CA 1
ATOM 2430 C C . PHE B 1 78 ? 30.62700 18.78200 0.06500 1.000 11.17658 75 PHE B C 1
ATOM 2431 O O . PHE B 1 78 ? 30.56400 19.46500 1.09000 1.000 11.27965 75 PHE B O 1
ATOM 2448 N N . LEU B 1 79 ? 31.27600 19.19600 -1.02300 1.000 12.16332 76 LEU B N 1
ATOM 2449 C CA . LEU B 1 79 ? 31.88300 20.52200 -1.06100 1.000 13.33112 76 LEU B CA 1
ATOM 2450 C C . LEU B 1 79 ? 30.86800 21.60400 -0.71600 1.000 11.79727 76 LEU B C 1
ATOM 2451 O O . LEU B 1 79 ? 31.18100 22.55700 -0.00100 1.000 11.99209 76 LEU B O 1
ATOM 2467 N N . THR B 1 80 ? 29.64900 21.47800 -1.23200 1.000 13.35133 77 THR B N 1
ATOM 2468 C CA . THR B 1 80 ? 28.60900 22.44000 -0.90700 1.000 13.69668 77 THR B CA 1
ATOM 2469 C C . THR B 1 80 ? 28.25700 22.41700 0.57900 1.000 14.87897 77 THR B C 1
ATOM 2470 O O . THR B 1 80 ? 28.02800 23.47200 1.18000 1.000 16.24501 77 THR B O 1
ATOM 2481 N N . MET B 1 81 ? 28.20200 21.23700 1.19900 1.000 15.87966 78 MET B N 1
ATOM 2482 C CA . MET B 1 81 ? 27.96600 21.21600 2.63800 1.000 13.49483 78 MET B CA 1
ATOM 2483 C C . MET B 1 81 ? 29.03300 22.02200 3.36000 1.000 12.05970 78 MET B C 1
ATOM 2484 O O . MET B 1 81 ? 28.74800 22.72900 4.32500 1.000 13.48793 78 MET B O 1
ATOM 2498 N N . LEU B 1 82 ? 30.28300 21.89200 2.92600 1.000 12.52662 79 LEU B N 1
ATOM 2499 C CA . LEU B 1 82 ? 31.37300 22.58400 3.59500 1.000 11.36775 79 LEU B CA 1
ATOM 2500 C C . LEU B 1 82 ? 31.30600 24.07500 3.33200 1.000 11.43981 79 LEU B C 1
ATOM 2501 O O . LEU B 1 82 ? 31.49300 24.87400 4.24600 1.000 12.34801 79 LEU B O 1
ATOM 2517 N N A SER B 1 83 ? 31.06200 24.46500 2.07400 0.500 13.11379 80 SER B N 1
ATOM 2518 N N B SER B 1 83 ? 31.02700 24.48400 2.09300 0.500 13.12263 80 SER B N 1
ATOM 2519 C CA A SER B 1 83 ? 30.88400 25.87700 1.74900 0.500 12.92869 80 SER B CA 1
ATOM 2520 C CA B SER B 1 83 ? 30.94100 25.91800 1.82300 0.500 12.93904 80 SER B CA 1
ATOM 2521 C C A SER B 1 83 ? 29.75800 26.47300 2.57500 0.500 12.48731 80 SER B C 1
ATOM 2522 C C B SER B 1 83 ? 29.72700 26.53500 2.51000 0.500 12.45824 80 SER B C 1
ATOM 2523 O O A SER B 1 83 ? 29.91400 27.52700 3.20100 0.500 12.73659 80 SER B O 1
ATOM 2524 O O B SER B 1 83 ? 29.80300 27.66400 3.00500 0.500 11.95444 80 SER B O 1
ATOM 2539 N N . MET B 1 84 ? 28.60600 25.80600 2.57200 1.000 11.52115 81 MET B N 1
ATOM 2540 C CA . MET B 1 84 ? 27.44900 26.30500 3.29200 1.000 11.55269 81 MET B CA 1
ATOM 2541 C C . MET B 1 84 ? 27.78100 26.51100 4.75600 1.000 12.18524 81 MET B C 1
ATOM 2542 O O . MET B 1 84 ? 27.31900 27.46500 5.37800 1.000 14.22775 81 MET B O 1
ATOM 2557 N N . ALA B 1 85 ? 28.55200 25.59400 5.32800 1.000 12.23386 82 ALA B N 1
ATOM 2558 C CA . ALA B 1 85 ? 28.94400 25.69600 6.72300 1.000 13.77530 82 ALA B CA 1
ATOM 2559 C C . ALA B 1 85 ? 29.82600 26.90800 6.95000 1.000 12.65273 82 ALA B C 1
ATOM 2560 O O . ALA B 1 85 ? 29.63900 27.65200 7.92300 1.000 13.22539 82 ALA B O 1
ATOM 2567 N N . TYR B 1 86 ? 30.80900 27.12300 6.06900 1.000 11.62525 83 TYR B N 1
ATOM 2568 C CA . TYR B 1 86 ? 31.63800 28.30000 6.25000 1.000 12.22415 83 TYR B CA 1
ATOM 2569 C C . TYR B 1 86 ? 30.85000 29.56800 5.94400 1.000 14.38135 83 TYR B C 1
ATOM 2570 O O . TYR B 1 86 ? 31.06800 30.60000 6.57900 1.000 14.96296 83 TYR B O 1
ATOM 2588 N N . ASN B 1 87 ? 29.90900 29.51100 5.00400 1.000 13.60885 84 ASN B N 1
ATOM 2589 C CA . ASN B 1 87 ? 29.10900 30.69600 4.73400 1.000 12.34123 84 ASN B CA 1
ATOM 2590 C C . ASN B 1 87 ? 28.38100 31.13300 5.99600 1.000 14.76880 84 ASN B C 1
ATOM 2591 O O . ASN B 1 87 ? 28.41500 32.30600 6.37300 1.000 18.38649 84 ASN B O 1
ATOM 2602 N N . ASP B 1 88 ? 27.74700 30.18700 6.68500 1.000 12.53041 85 ASP B N 1
ATOM 2603 C CA . ASP B 1 88 ? 27.08900 30.49800 7.94700 1.000 12.69316 85 ASP B CA 1
ATOM 2604 C C . ASP B 1 88 ? 28.05800 31.10800 8.94300 1.000 13.10964 85 ASP B C 1
ATOM 2605 O O . ASP B 1 88 ? 27.69600 32.03200 9.67100 1.000 15.02052 85 ASP B O 1
ATOM 2614 N N . PHE B 1 89 ? 29.29500 30.60900 8.98800 1.000 13.72826 86 PHE B N 1
ATOM 2615 C CA . PHE B 1 89 ? 30.29600 31.18800 9.87500 1.000 12.93019 86 PHE B CA 1
ATOM 2616 C C . PHE B 1 89 ? 30.62900 32.61000 9.45600 1.000 14.87375 86 PHE B C 1
ATOM 2617 O O . PHE B 1 89 ? 30.73400 33.49900 10.30300 1.000 14.02700 86 PHE B O 1
ATOM 2634 N N . PHE B 1 90 ? 30.81200 32.84200 8.15300 1.000 14.57252 87 PHE B N 1
ATOM 2635 C CA . PHE B 1 90 ? 31.19400 34.16600 7.67200 1.000 13.99509 87 PHE B CA 1
ATOM 2636 C C . PHE B 1 90 ? 30.08400 35.16300 7.93000 1.000 13.63362 87 PHE B C 1
ATOM 2637 O O . PHE B 1 90 ? 30.34000 36.31900 8.27500 1.000 14.76871 87 PHE B O 1
ATOM 2654 N N . LEU B 1 91 ? 28.84400 34.73400 7.75300 1.000 12.12545 88 LEU B N 1
ATOM 2655 C CA . LEU B 1 91 ? 27.72900 35.61700 8.02100 1.000 16.57886 88 LEU B CA 1
ATOM 2656 C C . LEU B 1 91 ? 27.73100 36.05900 9.48100 1.000 21.78946 88 LEU B C 1
ATOM 2657 O O . LEU B 1 91 ? 27.71800 37.25700 9.78300 1.000 25.17337 88 LEU B O 1
ATOM 2673 N N . GLU B 1 92 ? 27.77400 35.10300 10.40900 1.000 21.75489 89 GLU B N 1
ATOM 2674 C CA . GLU B 1 92 ? 27.83400 35.45700 11.82400 1.000 18.07435 89 GLU B CA 1
ATOM 2675 C C . GLU B 1 92 ? 29.00100 36.40300 12.09000 1.000 14.71803 89 GLU B C 1
ATOM 2676 O O . GLU B 1 92 ? 28.82700 37.45600 12.69800 1.000 15.26813 89 GLU B O 1
ATOM 2688 N N . ASP B 1 93 ? 30.18900 36.06500 11.59600 1.000 17.29282 90 ASP B N 1
ATOM 2689 C CA . ASP B 1 93 ? 31.39800 36.86700 11.80400 1.000 18.66230 90 ASP B CA 1
ATOM 2690 C C . ASP B 1 93 ? 31.29700 38.27300 11.20900 1.000 18.62536 90 ASP B C 1
ATOM 2691 O O . ASP B 1 93 ? 31.99700 39.18000 11.68000 1.000 20.49975 90 ASP B O 1
ATOM 2700 N N . ASN B 1 94 ? 30.44900 38.46700 10.19500 1.000 20.03178 91 ASN B N 1
ATOM 2701 C CA . ASN B 1 94 ? 30.29900 39.75900 9.52100 1.000 20.01101 91 ASN B CA 1
ATOM 2702 C C . ASN B 1 94 ? 28.83900 40.23700 9.42500 1.000 19.87180 91 ASN B C 1
ATOM 2703 O O . ASN B 1 94 ? 28.43600 41.24500 10.01100 1.000 22.09081 91 ASN B O 1
ATOM 2714 N N . ASN C 1 2 ? 31.16100 -31.48800 -20.69800 1.000 26.87489 -1 ASN C N 1
ATOM 2715 C CA . ASN C 1 2 ? 32.38100 -31.67700 -21.55600 1.000 21.56119 -1 ASN C CA 1
ATOM 2716 C C . ASN C 1 2 ? 33.48900 -32.45200 -20.83700 1.000 19.16780 -1 ASN C C 1
ATOM 2717 O O . ASN C 1 2 ? 34.05000 -31.96300 -19.85700 1.000 17.83585 -1 ASN C O 1
ATOM 2728 N N . ALA C 1 3 ? 33.81700 -33.63400 -21.38200 1.000 17.78911 0 ALA C N 1
ATOM 2729 C CA . ALA C 1 3 ? 34.75600 -34.57100 -20.78000 1.000 16.75753 0 ALA C CA 1
ATOM 2730 C C . ALA C 1 3 ? 36.18400 -34.05300 -20.72200 1.000 15.38462 0 ALA C C 1
ATOM 2731 O O . ALA C 1 3 ? 36.99100 -34.62800 -19.98600 1.000 17.52183 0 ALA C O 1
ATOM 2738 N N . MET C 1 4 ? 36.47000 -32.95100 -21.40600 1.000 15.26304 1 MET C N 1
ATOM 2739 C CA . MET C 1 4 ? 37.79500 -32.36400 -21.48000 1.000 14.87479 1 MET C CA 1
ATOM 2740 C C . MET C 1 4 ? 37.94000 -31.08400 -20.61800 1.000 16.05678 1 MET C C 1
ATOM 2741 O O . MET C 1 4 ? 38.97700 -30.54100 -20.49200 1.000 18.27057 1 MET C O 1
ATOM 2755 N N . GLU C 1 5 ? 36.85000 -30.63400 -20.04400 1.000 16.32981 2 GLU C N 1
ATOM 2756 C CA . GLU C 1 5 ? 36.91100 -29.44100 -19.21600 1.000 17.49863 2 GLU C CA 1
ATOM 2757 C C . GLU C 1 5 ? 37.85500 -29.66600 -18.04200 1.000 15.28050 2 GLU C C 1
ATOM 2758 O O . GLU C 1 5 ? 38.05200 -30.78700 -17.57600 1.000 14.54438 2 GLU C O 1
ATOM 2762 N N . THR C 1 6 ? 38.46000 -28.59200 -17.57100 1.000 14.65198 3 THR C N 1
ATOM 2763 C CA . THR C 1 6 ? 39.40200 -28.68600 -16.47100 1.000 15.21125 3 THR C CA 1
ATOM 2764 C C . THR C 1 6 ? 38.63600 -28.72800 -15.16100 1.000 12.63704 3 THR C C 1
ATOM 2765 O O . THR C 1 6 ? 37.42000 -28.53400 -15.13800 1.000 12.62574 3 THR C O 1
ATOM 2776 N N . PRO C 1 7 ? 39.33000 -29.05700 -14.06800 1.000 13.60094 4 PRO C N 1
ATOM 2777 C CA . PRO C 1 7 ? 38.68600 -29.01500 -12.74400 1.000 15.64713 4 PRO C CA 1
ATOM 2778 C C . PRO C 1 7 ? 38.09500 -27.66500 -12.38800 1.000 11.51198 4 PRO C C 1
ATOM 2779 O O . PRO C 1 7 ? 36.99800 -27.60200 -11.83300 1.000 11.49919 4 PRO C O 1
ATOM 2790 N N . LEU C 1 8 ? 38.79500 -26.57400 -12.68200 1.000 12.97492 5 LEU C N 1
ATOM 2791 C CA . LEU C 1 8 ? 38.21700 -25.25600 -12.43700 1.000 11.38599 5 LEU C CA 1
ATOM 2792 C C . LEU C 1 8 ? 36.97700 -25.01600 -13.29800 1.000 11.35573 5 LEU C C 1
ATOM 2793 O O . LEU C 1 8 ? 35.99800 -24.41900 -12.83700 1.000 11.31788 5 LEU C O 1
ATOM 2809 N N . GLU C 1 9 ? 36.98700 -25.49100 -14.54600 1.000 11.37907 6 GLU C N 1
ATOM 2810 C CA . GLU C 1 9 ? 35.81400 -25.35200 -15.40600 1.000 12.58826 6 GLU C CA 1
ATOM 2811 C C . GLU C 1 9 ? 34.65900 -26.22700 -14.92200 1.000 11.39753 6 GLU C C 1
ATOM 2812 O O . GLU C 1 9 ? 33.49500 -25.81000 -14.94000 1.000 12.21038 6 GLU C O 1
ATOM 2824 N N . LYS C 1 10 ? 34.95500 -27.44900 -14.49600 1.000 11.95879 7 LYS C N 1
ATOM 2825 C CA . LYS C 1 10 ? 33.91800 -28.28200 -13.90000 1.000 12.61332 7 LYS C CA 1
ATOM 2826 C C . LYS C 1 10 ? 33.31300 -27.60300 -12.67800 1.000 11.47006 7 LYS C C 1
ATOM 2827 O O . LYS C 1 10 ? 32.09400 -27.62900 -12.48400 1.000 11.47233 7 LYS C O 1
ATOM 2831 N N . ALA C 1 11 ? 34.16000 -26.98500 -11.85000 1.000 11.44345 8 ALA C N 1
ATOM 2832 C CA . ALA C 1 11 ? 33.68200 -26.24900 -10.68700 1.000 11.52066 8 ALA C CA 1
ATOM 2833 C C . ALA C 1 11 ? 32.77700 -25.10100 -11.09300 1.000 11.34498 8 ALA C C 1
ATOM 2834 O O . ALA C 1 11 ? 31.68400 -24.92900 -10.54300 1.000 11.34118 8 ALA C O 1
ATOM 2841 N N . LEU C 1 12 ? 33.21700 -24.28800 -12.04600 1.000 11.29887 9 LEU C N 1
ATOM 2842 C CA . LEU C 1 12 ? 32.40800 -23.13900 -12.42700 1.000 11.24214 9 LEU C CA 1
ATOM 2843 C C . LEU C 1 12 ? 31.09800 -23.57200 -13.06500 1.000 11.26309 9 LEU C C 1
ATOM 2844 O O . LEU C 1 12 ? 30.07200 -22.92000 -12.88600 1.000 11.23755 9 LEU C O 1
ATOM 2860 N N . THR C 1 13 ? 31.12300 -24.65800 -13.83300 1.000 12.12347 10 THR C N 1
ATOM 2861 C CA . THR C 1 13 ? 29.89200 -25.22400 -14.36800 1.000 11.59298 10 THR C CA 1
ATOM 2862 C C . THR C 1 13 ? 28.94900 -25.62500 -13.24800 1.000 11.37643 10 THR C C 1
ATOM 2863 O O . THR C 1 13 ? 27.73600 -25.44900 -13.35600 1.000 12.10252 10 THR C O 1
ATOM 2874 N N . THR C 1 14 ? 29.48600 -26.19900 -12.17900 1.000 11.57397 11 THR C N 1
ATOM 2875 C CA . THR C 1 14 ? 28.64200 -26.62200 -11.07000 1.000 12.65531 11 THR C CA 1
ATOM 2876 C C . THR C 1 14 ? 27.98600 -25.43400 -10.38500 1.000 11.39265 11 THR C C 1
ATOM 2877 O O . THR C 1 14 ? 26.81900 -25.50400 -9.98300 1.000 11.41507 11 THR C O 1
ATOM 2888 N N . MET C 1 15 ? 28.71800 -24.33800 -10.25400 1.000 11.32896 12 MET C N 1
ATOM 2889 C CA . MET C 1 15 ? 28.15100 -23.14000 -9.65400 1.000 11.27994 12 MET C CA 1
ATOM 2890 C C . MET C 1 15 ? 26.94200 -22.65400 -10.44000 1.000 12.26970 12 MET C C 1
ATOM 2891 O O . MET C 1 15 ? 25.94200 -22.23100 -9.85000 1.000 14.04559 12 MET C O 1
ATOM 2905 N N A VAL C 1 16 ? 26.98400 -22.72200 -11.77300 0.500 12.12104 13 VAL C N 1
ATOM 2906 N N B VAL C 1 16 ? 27.01100 -22.74000 -11.77200 0.500 12.16959 13 VAL C N 1
ATOM 2907 C CA A VAL C 1 16 ? 25.85200 -22.17700 -12.51900 0.500 12.16056 13 VAL C CA 1
ATOM 2908 C CA B VAL C 1 16 ? 25.93900 -22.24300 -12.62900 0.500 12.07218 13 VAL C CA 1
ATOM 2909 C C A VAL C 1 16 ? 24.69200 -23.17800 -12.60800 0.500 12.25794 13 VAL C C 1
ATOM 2910 C C B VAL C 1 16 ? 24.73700 -23.17900 -12.59500 0.500 12.27365 13 VAL C C 1
ATOM 2911 O O A VAL C 1 16 ? 23.52500 -22.79500 -12.48700 0.500 12.48609 13 VAL C O 1
ATOM 2912 O O B VAL C 1 16 ? 23.59900 -22.75000 -12.38500 0.500 12.74725 13 VAL C O 1
ATOM 2937 N N . THR C 1 17 ? 24.96600 -24.47100 -12.82000 1.000 11.93182 14 THR C N 1
ATOM 2938 C CA . THR C 1 17 ? 23.85000 -25.40600 -12.93500 1.000 11.44198 14 THR C CA 1
ATOM 2939 C C . THR C 1 17 ? 23.14100 -25.62900 -11.60600 1.000 13.74321 14 THR C C 1
ATOM 2940 O O . THR C 1 17 ? 21.94700 -25.94300 -11.58300 1.000 15.48227 14 THR C O 1
ATOM 2952 N N . THR C 1 18 ? 23.85000 -25.48500 -10.49200 1.000 13.27279 15 THR C N 1
ATOM 2953 C CA . THR C 1 18 ? 23.18800 -25.58300 -9.20200 1.000 12.72736 15 THR C CA 1
ATOM 2954 C C . THR C 1 18 ? 22.22100 -24.43100 -9.01100 1.000 11.45714 15 THR C C 1
ATOM 2955 O O . THR C 1 18 ? 21.11500 -24.62700 -8.50900 1.000 16.44213 15 THR C O 1
ATOM 2966 N N . PHE C 1 19 ? 22.63000 -23.21700 -9.39700 1.000 12.28496 16 PHE C N 1
ATOM 2967 C CA . PHE C 1 19 ? 21.74500 -22.05700 -9.32000 1.000 11.34482 16 PHE C CA 1
ATOM 2968 C C . PHE C 1 19 ? 20.43400 -22.33300 -10.03400 1.000 11.38764 16 PHE C C 1
ATOM 2969 O O . PHE C 1 19 ? 19.35800 -22.10400 -9.48400 1.000 11.65669 16 PHE C O 1
ATOM 2986 N N . HIS C 1 20 ? 20.51300 -22.81600 -11.28100 1.000 12.33335 17 HIS C N 1
ATOM 2987 C CA . HIS C 1 20 ? 19.32000 -22.98300 -12.10300 1.000 12.56255 17 HIS C CA 1
ATOM 2988 C C . HIS C 1 20 ? 18.45500 -24.14300 -11.63800 1.000 11.53047 17 HIS C C 1
ATOM 2989 O O . HIS C 1 20 ? 17.23800 -24.10000 -11.80900 1.000 15.98302 17 HIS C O 1
ATOM 3003 N N . LYS C 1 21 ? 19.03300 -25.16200 -11.01600 1.000 11.80867 18 LYS C N 1
ATOM 3004 C CA . LYS C 1 21 ? 18.21000 -26.22700 -10.45900 1.000 12.53857 18 LYS C CA 1
ATOM 3005 C C . LYS C 1 21 ? 17.19800 -25.66400 -9.47400 1.000 14.20550 18 LYS C C 1
ATOM 3006 O O . LYS C 1 21 ? 16.02100 -26.01800 -9.50400 1.000 16.31010 18 LYS C O 1
ATOM 3025 N N . TYR C 1 22 ? 17.64700 -24.78700 -8.58900 1.000 14.77853 19 TYR C N 1
ATOM 3026 C CA . TYR C 1 22 ? 16.80200 -24.26200 -7.53300 1.000 11.64008 19 TYR C CA 1
ATOM 3027 C C . TYR C 1 22 ? 16.01400 -23.03700 -7.96400 1.000 15.36176 19 TYR C C 1
ATOM 3028 O O . TYR C 1 22 ? 14.90900 -22.82000 -7.46200 1.000 16.03455 19 TYR C O 1
ATOM 3046 N N . SER C 1 23 ? 16.51800 -22.25400 -8.91700 1.000 13.68861 20 SER C N 1
ATOM 3047 C CA . SER C 1 23 ? 15.82000 -21.04000 -9.31000 1.000 11.49145 20 SER C CA 1
ATOM 3048 C C . SER C 1 23 ? 14.56600 -21.31500 -10.13400 1.000 12.29773 20 SER C C 1
ATOM 3049 O O . SER C 1 23 ? 13.66700 -20.46900 -10.17400 1.000 12.48272 20 SER C O 1
ATOM 3057 N N . GLY C 1 24 ? 14.47600 -22.46400 -10.78300 1.000 13.86798 21 GLY C N 1
ATOM 3058 C CA . GLY C 1 24 ? 13.34700 -22.75000 -11.63300 1.000 15.63485 21 GLY C CA 1
ATOM 3059 C C . GLY C 1 24 ? 12.18400 -23.45200 -10.97500 1.000 16.22709 21 GLY C C 1
ATOM 3060 O O . GLY C 1 24 ? 11.28700 -23.92300 -11.67700 1.000 19.27723 21 GLY C O 1
ATOM 3064 N N . ARG C 1 25 ? 12.15400 -23.52800 -9.65200 1.000 15.06657 22 ARG C N 1
ATOM 3065 C CA . ARG C 1 25 ? 11.08900 -24.27000 -8.99700 1.000 17.36015 22 ARG C CA 1
ATOM 3066 C C . ARG C 1 25 ? 9.80900 -23.45600 -8.87500 1.000 19.05327 22 ARG C C 1
ATOM 3067 O O . ARG C 1 25 ? 8.71800 -24.00900 -9.01200 1.000 22.70486 22 ARG C O 1
ATOM 3088 N N . GLU C 1 26 ? 9.91400 -22.15400 -8.62600 1.000 18.33584 23 GLU C N 1
ATOM 3089 C CA . GLU C 1 26 ? 8.74800 -21.30700 -8.43000 1.000 18.46646 23 GLU C CA 1
ATOM 3090 C C . GLU C 1 26 ? 9.02700 -19.90900 -8.97100 1.000 16.20456 23 GLU C C 1
ATOM 3091 O O . GLU C 1 26 ? 10.16800 -19.53600 -9.23100 1.000 18.21962 23 GLU C O 1
ATOM 3103 N N . GLY C 1 27 ? 7.96400 -19.12700 -9.13400 1.000 14.74691 24 GLY C N 1
ATOM 3104 C CA . GLY C 1 27 ? 8.12200 -17.74100 -9.55800 1.000 12.81832 24 GLY C CA 1
ATOM 3105 C C . GLY C 1 27 ? 8.96000 -17.62200 -10.80500 1.000 14.54078 24 GLY C C 1
ATOM 3106 O O . GLY C 1 27 ? 8.89700 -18.46500 -11.69300 1.000 17.88849 24 GLY C O 1
ATOM 3110 N N . SER C 1 28 ? 9.77900 -16.57600 -10.87400 1.000 15.00941 25 SER C N 1
ATOM 3111 C CA . SER C 1 28 ? 10.70000 -16.46000 -11.99900 1.000 14.46040 25 SER C CA 1
ATOM 3112 C C . SER C 1 28 ? 11.67600 -17.63100 -12.02300 1.000 14.06778 25 SER C C 1
ATOM 3113 O O . SER C 1 28 ? 12.21100 -18.04600 -10.99200 1.000 13.99968 25 SER C O 1
ATOM 3121 N N . LYS C 1 29 ? 11.91600 -18.16100 -13.21200 1.000 12.55091 26 LYS C N 1
ATOM 3122 C CA . LYS C 1 29 ? 12.86100 -19.25800 -13.34700 1.000 12.47496 26 LYS C CA 1
ATOM 3123 C C . LYS C 1 29 ? 14.30500 -18.77000 -13.40900 1.000 11.45390 26 LYS C C 1
ATOM 3124 O O . LYS C 1 29 ? 15.22300 -19.59200 -13.39800 1.000 15.39839 26 LYS C O 1
ATOM 3128 N N . LEU C 1 30 ? 14.53400 -17.45900 -13.37000 1.000 12.72472 27 LEU C N 1
ATOM 3129 C CA . LEU C 1 30 ? 15.86500 -16.88600 -13.48200 1.000 13.09460 27 LEU C CA 1
ATOM 3130 C C . LEU C 1 30 ? 16.39600 -16.36100 -12.16300 1.000 11.27726 27 LEU C C 1
ATOM 3131 O O . LEU C 1 30 ? 17.55400 -15.94500 -12.09600 1.000 11.83679 27 LEU C O 1
ATOM 3147 N N . THR C 1 31 ? 15.58600 -16.39300 -11.11100 1.000 11.49198 28 THR C N 1
ATOM 3148 C CA . THR C 1 31 ? 15.99300 -15.89300 -9.81600 1.000 11.27492 28 THR C CA 1
ATOM 3149 C C . THR C 1 31 ? 15.55300 -16.86300 -8.73800 1.000 11.33137 28 THR C C 1
ATOM 3150 O O . THR C 1 31 ? 14.66200 -17.69500 -8.94400 1.000 14.95761 28 THR C O 1
ATOM 3161 N N . LEU C 1 32 ? 16.19700 -16.73200 -7.57800 1.000 11.31053 29 LEU C N 1
ATOM 3162 C CA . LEU C 1 32 ? 15.87200 -17.50100 -6.38800 1.000 11.36736 29 LEU C CA 1
ATOM 3163 C C . LEU C 1 32 ? 15.05600 -16.66100 -5.40800 1.000 12.43289 29 LEU C C 1
ATOM 3164 O O . LEU C 1 32 ? 15.44200 -15.54300 -5.06400 1.000 12.68504 29 LEU C O 1
ATOM 3180 N N . SER C 1 33 ? 13.95900 -17.21100 -4.93000 1.000 12.41691 30 SER C N 1
ATOM 3181 C CA . SER C 1 33 ? 13.26800 -16.58300 -3.82200 1.000 11.48359 30 SER C CA 1
ATOM 3182 C C . SER C 1 33 ? 14.00300 -16.91100 -2.52900 1.000 14.84447 30 SER C C 1
ATOM 3183 O O . SER C 1 33 ? 14.96300 -17.68900 -2.51000 1.000 15.05012 30 SER C O 1
ATOM 3191 N N . ARG C 1 34 ? 13.57200 -16.28200 -1.43300 1.000 13.93162 31 ARG C N 1
ATOM 3192 C CA . ARG C 1 34 ? 14.08500 -16.70400 -0.13900 1.000 13.64748 31 ARG C CA 1
ATOM 3193 C C . ARG C 1 34 ? 13.86700 -18.19500 0.02400 1.000 12.02367 31 ARG C C 1
ATOM 3194 O O . ARG C 1 34 ? 14.71400 -18.90100 0.56900 1.000 14.47687 31 ARG C O 1
ATOM 3215 N N . LYS C 1 35 ? 12.76000 -18.69700 -0.49900 1.000 12.49925 32 LYS C N 1
ATOM 3216 C CA . LYS C 1 35 ? 12.42000 -20.09200 -0.30400 1.000 11.78439 32 LYS C CA 1
ATOM 3217 C C . LYS C 1 35 ? 13.33700 -20.99700 -1.09600 1.000 14.43237 32 LYS C C 1
ATOM 3218 O O . LYS C 1 35 ? 13.83100 -22.00000 -0.57800 1.000 18.04537 32 LYS C O 1
ATOM 3237 N N . GLU C 1 36 ? 13.53500 -20.68300 -2.37300 1.000 14.93091 33 GLU C N 1
ATOM 3238 C CA . GLU C 1 36 ? 14.46500 -21.44800 -3.19500 1.000 15.69905 33 GLU C CA 1
ATOM 3239 C C . GLU C 1 36 ? 15.89400 -21.30700 -2.69500 1.000 11.62306 33 GLU C C 1
ATOM 3240 O O . GLU C 1 36 ? 16.64800 -22.27500 -2.70200 1.000 12.42751 33 GLU C O 1
ATOM 3252 N N . LEU C 1 37 ? 16.29000 -20.11200 -2.27200 1.000 12.15482 34 LEU C N 1
ATOM 3253 C CA . LEU C 1 37 ? 17.62100 -19.93800 -1.70000 1.000 13.24472 34 LEU C CA 1
ATOM 3254 C C . LEU C 1 37 ? 17.79500 -20.82600 -0.47200 1.000 14.98166 34 LEU C C 1
ATOM 3255 O O . LEU C 1 37 ? 18.81400 -21.50700 -0.32600 1.000 14.83645 34 LEU C O 1
ATOM 3271 N N . LYS C 1 38 ? 16.80000 -20.84200 0.41800 1.000 13.77520 35 LYS C N 1
ATOM 3272 C CA . LYS C 1 38 ? 16.86500 -21.71800 1.58600 1.000 15.47984 35 LYS C CA 1
ATOM 3273 C C . LYS C 1 38 ? 16.94100 -23.19600 1.19600 1.000 11.82651 35 LYS C C 1
ATOM 3274 O O . LYS C 1 38 ? 17.68700 -23.96800 1.80700 1.000 13.38441 35 LYS C O 1
ATOM 3293 N N . GLU C 1 39 ? 16.17100 -23.61100 0.19800 1.000 11.84103 36 GLU C N 1
ATOM 3294 C CA . GLU C 1 39 ? 16.28100 -24.97500 -0.30300 1.000 14.36706 36 GLU C CA 1
ATOM 3295 C C . GLU C 1 39 ? 17.70200 -25.28900 -0.77500 1.000 14.05934 36 GLU C C 1
ATOM 3296 O O . GLU C 1 39 ? 18.25900 -26.33900 -0.45000 1.000 13.81605 36 GLU C O 1
ATOM 3304 N N . LEU C 1 40 ? 18.30300 -24.38900 -1.55200 1.000 13.40616 37 LEU C N 1
ATOM 3305 C CA . LEU C 1 40 ? 19.65200 -24.61300 -2.06600 1.000 13.89501 37 LEU C CA 1
ATOM 3306 C C . LEU C 1 40 ? 20.66900 -24.74700 -0.94100 1.000 12.15660 37 LEU C C 1
ATOM 3307 O O . LEU C 1 40 ? 21.53000 -25.63000 -0.96700 1.000 11.98297 37 LEU C O 1
ATOM 3323 N N . ILE C 1 41 ? 20.61600 -23.84300 0.03400 1.000 12.62457 38 ILE C N 1
ATOM 3324 C CA . ILE C 1 41 ? 21.52700 -23.94400 1.16300 1.000 13.19567 38 ILE C CA 1
ATOM 3325 C C . ILE C 1 41 ? 21.33200 -25.27400 1.88000 1.000 14.45032 38 ILE C C 1
ATOM 3326 O O . ILE C 1 41 ? 22.29600 -25.97300 2.20900 1.000 15.69512 38 ILE C O 1
ATOM 3342 N N . LYS C 1 42 ? 20.08500 -25.63800 2.15100 1.000 13.56031 39 LYS C N 1
ATOM 3343 C CA . LYS C 1 42 ? 19.85000 -26.82900 2.95400 1.000 13.87792 39 LYS C CA 1
ATOM 3344 C C . LYS C 1 42 ? 20.46600 -28.04900 2.29400 1.000 13.08836 39 LYS C C 1
ATOM 3345 O O . LYS C 1 42 ? 21.16000 -28.83300 2.94000 1.000 14.92310 39 LYS C O 1
ATOM 3349 N N . LYS C 1 43 ? 20.25100 -28.20300 0.99700 1.000 13.55861 40 LYS C N 1
ATOM 3350 C CA . LYS C 1 43 ? 20.60800 -29.42100 0.29800 1.000 14.80579 40 LYS C CA 1
ATOM 3351 C C . LYS C 1 43 ? 22.04000 -29.44600 -0.20100 1.000 15.09899 40 LYS C C 1
ATOM 3352 O O . LYS C 1 43 ? 22.61500 -30.53200 -0.35200 1.000 19.24546 40 LYS C O 1
ATOM 3359 N N . GLU C 1 44 ? 22.63000 -28.29100 -0.47400 1.000 13.03047 41 GLU C N 1
ATOM 3360 C CA . GLU C 1 44 ? 23.89800 -28.24000 -1.17500 1.000 12.59481 41 GLU C CA 1
ATOM 3361 C C . GLU C 1 44 ? 25.02700 -27.65000 -0.35300 1.000 13.64969 41 GLU C C 1
ATOM 3362 O O . GLU C 1 44 ? 26.19100 -27.78600 -0.74800 1.000 15.19639 41 GLU C O 1
ATOM 3374 N N . LEU C 1 45 ? 24.72300 -26.98300 0.75100 1.000 13.48650 42 LEU C N 1
ATOM 3375 C CA . LEU C 1 45 ? 25.71300 -26.33500 1.58800 1.000 13.67548 42 LEU C CA 1
ATOM 3376 C C . LEU C 1 45 ? 25.63200 -26.93000 2.98900 1.000 15.68653 42 LEU C C 1
ATOM 3377 O O . LEU C 1 45 ? 24.81400 -27.79800 3.28500 1.000 20.13723 42 LEU C O 1
ATOM 3393 N N . SER C 1 46 ? 26.51200 -26.47400 3.85700 1.000 16.42685 43 SER C N 1
ATOM 3394 C CA . SER C 1 46 ? 26.57900 -26.98600 5.22300 1.000 19.30477 43 SER C CA 1
ATOM 3395 C C . SER C 1 46 ? 26.59300 -25.80200 6.17400 1.000 17.47409 43 SER C C 1
ATOM 3396 O O . SER C 1 46 ? 27.52200 -25.58700 6.93800 1.000 19.85891 43 SER C O 1
ATOM 3404 N N . LEU C 1 47 ? 25.52100 -25.02000 6.10500 1.000 16.33395 44 LEU C N 1
ATOM 3405 C CA . LEU C 1 47 ? 25.33400 -23.87400 6.97400 1.000 16.98319 44 LEU C CA 1
ATOM 3406 C C . LEU C 1 47 ? 24.30800 -24.13600 8.08400 1.000 18.86911 44 LEU C C 1
ATOM 3407 O O . LEU C 1 47 ? 23.81800 -23.18500 8.71100 1.000 19.80065 44 LEU C O 1
ATOM 3423 N N . GLY C 1 48 ? 23.98300 -25.39800 8.34100 1.000 17.83713 45 GLY C N 1
ATOM 3424 C CA . GLY C 1 48 ? 22.89200 -25.71700 9.23700 1.000 18.31224 45 GLY C CA 1
ATOM 3425 C C . GLY C 1 48 ? 23.03700 -25.04500 10.57600 1.000 20.27564 45 GLY C C 1
ATOM 3426 O O . GLY C 1 48 ? 22.04400 -24.74600 11.21300 1.000 22.73216 45 GLY C O 1
ATOM 3430 N N . MET C 1 50 ? 23.84700 -20.64900 11.09400 1.000 21.19917 47 MET C N 1
ATOM 3431 C CA . MET C 1 50 ? 23.02500 -21.75400 11.55400 1.000 21.50233 47 MET C CA 1
ATOM 3432 C C . MET C 1 50 ? 21.56800 -21.31400 11.66700 1.000 23.21262 47 MET C C 1
ATOM 3433 O O . MET C 1 50 ? 20.64900 -22.06800 11.33700 1.000 24.44818 47 MET C O 1
ATOM 3436 N N . LYS C 1 51 ? 21.34200 -20.06200 12.06300 1.000 23.13199 48 LYS C N 1
ATOM 3437 C CA . LYS C 1 51 ? 20.02300 -19.59200 12.47200 1.000 23.00358 48 LYS C CA 1
ATOM 3438 C C . LYS C 1 51 ? 19.29800 -18.91900 11.31300 1.000 23.15853 48 LYS C C 1
ATOM 3439 O O . LYS C 1 51 ? 19.88000 -18.08700 10.60800 1.000 22.05361 48 LYS C O 1
ATOM 3443 N N . GLU C 1 52 ? 18.01200 -19.24800 11.14800 1.000 26.24598 49 GLU C N 1
ATOM 3444 C CA . GLU C 1 52 ? 17.24300 -18.74500 10.00800 1.000 26.28727 49 GLU C CA 1
ATOM 3445 C C . GLU C 1 52 ? 17.24100 -17.21600 9.93500 1.000 29.60819 49 GLU C C 1
ATOM 3446 O O . GLU C 1 52 ? 17.43500 -16.64400 8.85600 1.000 34.64446 49 GLU C O 1
ATOM 3450 N N . SER C 1 53 ? 17.00500 -16.54100 11.06700 1.000 25.26912 50 SER C N 1
ATOM 3451 C CA . SER C 1 53 ? 16.99200 -15.08100 11.04200 1.000 21.72567 50 SER C CA 1
A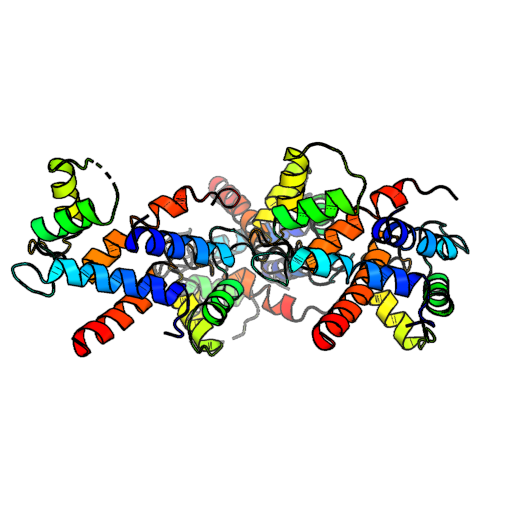TOM 3452 C C . SER C 1 53 ? 18.29200 -14.49600 10.50000 1.000 19.26191 50 SER C C 1
ATOM 3453 O O . SER C 1 53 ? 18.31100 -13.33800 10.07800 1.000 20.04308 50 SER C O 1
ATOM 3457 N N . SER C 1 54 ? 19.38100 -15.26600 10.50300 1.000 20.52405 51 SER C N 1
ATOM 3458 C CA . SER C 1 54 ? 20.62800 -14.83800 9.87900 1.000 22.35039 51 SER C CA 1
ATOM 3459 C C . SER C 1 54 ? 20.61100 -15.07000 8.36700 1.000 19.87221 51 SER C C 1
ATOM 3460 O O . SER C 1 54 ? 21.36900 -14.43200 7.62600 1.000 19.15949 51 SER C O 1
ATOM 3468 N N . ILE C 1 55 ? 19.79400 -16.00900 7.89900 1.000 20.32482 52 ILE C N 1
ATOM 3469 C CA . ILE C 1 55 ? 19.66400 -16.24300 6.46800 1.000 21.49404 52 ILE C CA 1
ATOM 3470 C C . ILE C 1 55 ? 18.66600 -15.26800 5.87900 1.000 18.32585 52 ILE C C 1
ATOM 3471 O O . ILE C 1 55 ? 18.75600 -14.91200 4.69300 1.000 19.42226 52 ILE C O 1
ATOM 3475 N N . ASP C 1 56 ? 17.70300 -14.84300 6.69300 1.000 17.56747 53 ASP C N 1
ATOM 3476 C CA . ASP C 1 56 ? 16.93300 -13.66400 6.31300 1.000 18.23763 53 ASP C CA 1
ATOM 3477 C C . ASP C 1 56 ? 17.84700 -12.44800 6.16900 1.000 18.14790 53 ASP C C 1
ATOM 3478 O O . ASP C 1 56 ? 17.71700 -11.66300 5.22100 1.000 19.84919 53 ASP C O 1
ATOM 3487 N N . ASP C 1 57 ? 18.79300 -12.28400 7.08700 1.000 15.21494 54 ASP C N 1
ATOM 3488 C CA . ASP C 1 57 ? 19.75300 -11.20600 6.93500 1.000 16.25006 54 ASP C CA 1
ATOM 3489 C C . ASP C 1 57 ? 20.59100 -11.42400 5.68500 1.000 13.68156 54 ASP C C 1
ATOM 3490 O O . ASP C 1 57 ? 20.92800 -10.47300 4.97400 1.000 14.49652 54 ASP C O 1
ATOM 3499 N N . LEU C 1 58 ? 20.98300 -12.67600 5.45200 1.000 15.26644 55 LEU C N 1
ATOM 3500 C CA . LEU C 1 58 ? 21.71400 -13.02300 4.23900 1.000 14.45449 55 LEU C CA 1
ATOM 3501 C C . LEU C 1 58 ? 20.92000 -12.61500 3.01600 1.000 13.29789 55 LEU C C 1
ATOM 3502 O O . LEU C 1 58 ? 21.42000 -11.90300 2.14000 1.000 13.47613 55 LEU C O 1
ATOM 3518 N N . MET C 1 59 ? 19.67200 -13.05500 2.95300 1.000 12.63189 56 MET C N 1
ATOM 3519 C CA . MET C 1 59 ? 18.79900 -12.68700 1.84900 1.000 13.35386 56 MET C CA 1
ATOM 3520 C C . MET C 1 59 ? 18.81900 -11.18900 1.60800 1.000 12.84535 56 MET C C 1
ATOM 3521 O O . MET C 1 59 ? 19.05400 -10.73000 0.49200 1.000 13.00275 56 MET C O 1
ATOM 3535 N N . LYS C 1 60 ? 18.56900 -10.40800 2.64600 1.000 14.39248 57 LYS C N 1
ATOM 3536 C CA . LYS C 1 60 ? 18.55700 -8.96700 2.47200 1.000 14.38517 57 LYS 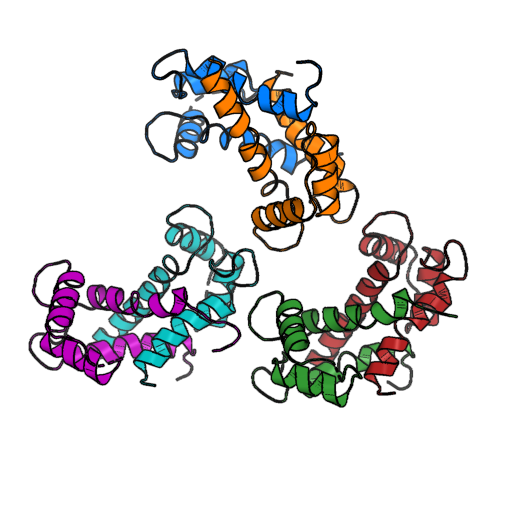C CA 1
ATOM 3537 C C . LYS C 1 60 ? 19.90400 -8.43900 2.02600 1.000 11.91956 57 LYS C C 1
ATOM 3538 O O . LYS C 1 60 ? 19.96700 -7.49100 1.23800 1.000 13.99498 57 LYS C O 1
ATOM 3557 N N . SER C 1 61 ? 20.98700 -9.06300 2.46600 1.000 13.39481 58 SER C N 1
ATOM 3558 C CA . SER C 1 61 ? 22.32100 -8.62400 2.07100 1.000 13.01177 58 SER C CA 1
ATOM 3559 C C . SER C 1 61 ? 22.59900 -8.90900 0.60100 1.000 13.80707 58 SER C C 1
ATOM 3560 O O . SER C 1 61 ? 23.08500 -8.03400 -0.12900 1.000 17.16940 58 SER C O 1
ATOM 3568 N N . LEU C 1 62 ? 22.31700 -10.13500 0.17400 1.000 12.47952 59 LEU C N 1
ATOM 3569 C CA . LEU C 1 62 ? 22.57500 -10.52000 -1.20700 1.000 12.17074 59 LEU C CA 1
ATOM 3570 C C . LEU C 1 62 ? 21.66600 -9.81900 -2.21500 1.000 11.00220 59 LEU C C 1
ATOM 3571 O O . LEU C 1 62 ? 22.06700 -9.63900 -3.37100 1.000 11.35605 59 LEU C O 1
ATOM 3587 N N . ASP C 1 63 ? 20.43300 -9.47700 -1.81500 1.000 11.97813 60 ASP C N 1
ATOM 3588 C CA . ASP C 1 63 ? 19.41300 -8.87100 -2.68100 1.000 11.02928 60 ASP C CA 1
ATOM 3589 C C . ASP C 1 63 ? 19.69300 -7.37000 -2.83500 1.000 11.88583 60 ASP C C 1
ATOM 3590 O O . ASP C 1 63 ? 19.02400 -6.50100 -2.28100 1.000 13.08471 60 ASP C O 1
ATOM 3599 N N . LYS C 1 64 ? 20.73000 -7.07900 -3.59300 1.000 10.94336 61 LYS C N 1
ATOM 3600 C CA . LYS C 1 64 ? 21.26100 -5.71900 -3.76200 1.000 11.66186 61 LYS C CA 1
ATOM 3601 C C . LYS C 1 64 ? 20.19700 -4.66700 -4.24200 1.000 12.24616 61 LYS C C 1
ATOM 3602 O O . LYS C 1 64 ? 20.30000 -3.52400 -3.91700 1.000 12.56181 61 LYS C O 1
ATOM 3610 N N . ASN C 1 65 ? 19.20900 -5.15800 -5.02500 1.000 12.34709 62 ASN C N 1
ATOM 3611 C CA . ASN C 1 65 ? 18.18700 -4.25600 -5.54800 1.000 10.95916 62 ASN C CA 1
ATOM 3612 C C . ASN C 1 65 ? 16.85700 -4.38000 -4.81800 1.000 12.39674 62 ASN C C 1
ATOM 3613 O O . ASN C 1 65 ? 15.86700 -3.79200 -5.24700 1.000 14.48981 62 ASN C O 1
ATOM 3624 N N . SER C 1 66 ? 16.81400 -5.13400 -3.73500 1.000 11.02826 63 SER C N 1
ATOM 3625 C CA . SER C 1 66 ? 15.65600 -5.21000 -2.87100 1.000 11.08127 63 SER C CA 1
ATOM 3626 C C . SER C 1 66 ? 14.37700 -5.51400 -3.63200 1.000 11.93055 63 SER C C 1
ATOM 3627 O O . SER C 1 66 ? 13.33700 -4.89500 -3.42200 1.000 14.12369 63 SER C O 1
ATOM 3635 N N . ASP C 1 67 ? 14.45000 -6.50700 -4.50100 1.000 11.72139 64 ASP C N 1
ATOM 3636 C CA . ASP C 1 67 ? 13.26500 -6.99400 -5.17400 1.000 11.57424 64 ASP C CA 1
ATOM 3637 C C . ASP C 1 67 ? 12.86500 -8.36400 -4.67100 1.000 12.96068 64 ASP C C 1
ATOM 3638 O O . ASP C 1 67 ? 11.96400 -8.98600 -5.23400 1.000 12.61507 64 ASP C O 1
ATOM 3647 N N . GLN C 1 68 ? 13.50400 -8.84500 -3.61600 1.000 11.22704 65 GLN C N 1
ATOM 3648 C CA . GLN C 1 68 ? 13.12700 -10.11000 -3.00500 1.000 13.78533 65 GLN C CA 1
ATOM 3649 C C . GLN C 1 68 ? 13.37000 -11.30600 -3.91700 1.000 12.53574 65 GLN C C 1
ATOM 3650 O O . GLN C 1 68 ? 12.74600 -12.35200 -3.75000 1.000 12.19509 65 GLN C O 1
ATOM 3664 N N . GLU C 1 69 ? 14.28900 -11.16300 -4.86500 1.000 12.92322 66 GLU C N 1
ATOM 3665 C CA . GLU C 1 69 ? 14.74100 -12.23400 -5.73200 1.000 11.88423 66 GLU C CA 1
ATOM 3666 C C . GLU C 1 69 ? 16.25500 -12.14100 -5.83100 1.000 11.17381 66 GLU C C 1
ATOM 3667 O O . GLU C 1 69 ? 16.82200 -11.04400 -5.80300 1.000 12.43791 66 GLU C O 1
ATOM 3679 N N . ILE C 1 70 ? 16.90000 -13.30400 -5.93900 1.000 11.46096 67 ILE C N 1
ATOM 3680 C CA . ILE C 1 70 ? 18.35400 -13.40800 -6.03300 1.000 11.24366 67 ILE C CA 1
ATOM 3681 C C . ILE C 1 70 ? 18.66700 -13.86500 -7.44600 1.000 11.12688 67 ILE C C 1
ATOM 3682 O O . ILE C 1 70 ? 18.36800 -14.99900 -7.81600 1.000 11.16992 67 ILE C O 1
ATOM 3698 N N . ASP C 1 71 ? 19.26500 -13.00000 -8.23400 1.000 11.07822 68 ASP C N 1
ATOM 3699 C CA . ASP C 1 71 ? 19.69800 -13.39300 -9.56300 1.000 13.12709 68 ASP C CA 1
ATOM 3700 C C . ASP C 1 71 ? 21.11400 -13.97000 -9.50900 1.000 11.04986 68 ASP C C 1
ATOM 3701 O O . ASP C 1 71 ? 21.73900 -14.06800 -8.46100 1.000 11.04064 68 ASP C O 1
ATOM 3710 N N . PHE C 1 72 ? 21.62600 -14.36400 -10.66000 1.000 11.04786 69 PHE C N 1
ATOM 3711 C CA . PHE C 1 72 ? 22.89100 -15.07600 -10.66800 1.000 11.03934 69 PHE C CA 1
ATOM 3712 C C . PHE C 1 72 ? 24.05200 -14.19000 -10.23800 1.000 10.99006 69 PHE C C 1
ATOM 3713 O O . PHE C 1 72 ? 25.00900 -14.66900 -9.63700 1.000 10.98782 69 PHE C O 1
ATOM 3730 N N . LYS C 1 73 ? 24.00900 -12.90500 -10.55300 1.000 10.95724 70 LYS C N 1
ATOM 3731 C CA . LYS C 1 73 ? 25.05600 -12.01300 -10.07900 1.000 11.31138 70 LYS C CA 1
ATOM 3732 C C . LYS C 1 73 ? 25.06400 -11.92800 -8.55500 1.000 10.91627 70 LYS C C 1
ATOM 3733 O O . LYS C 1 73 ? 26.12700 -11.97500 -7.93100 1.000 11.35236 70 LYS C O 1
ATOM 3752 N N . GLU C 1 74 ? 23.87800 -11.77700 -7.95000 1.000 10.93521 71 GLU C N 1
ATOM 3753 C CA . GLU C 1 74 ? 23.72900 -11.73300 -6.49400 1.000 10.94668 71 GLU C CA 1
ATOM 3754 C C . GLU C 1 74 ? 24.11600 -13.05300 -5.84700 1.000 10.98260 71 GLU C C 1
ATOM 3755 O O . GLU C 1 74 ? 24.77400 -13.07800 -4.80400 1.000 10.98616 71 GLU C O 1
ATOM 3767 N N . TYR C 1 75 ? 23.68400 -14.16200 -6.43500 1.000 11.01759 72 TYR C N 1
ATOM 3768 C CA . TYR C 1 75 ? 24.13000 -15.47300 -5.98200 1.000 11.05841 72 TYR C CA 1
ATOM 3769 C C . TYR C 1 75 ? 25.62900 -15.61900 -6.10300 1.000 11.03700 72 TYR C C 1
ATOM 3770 O O . TYR C 1 75 ? 26.24900 -16.25500 -5.26100 1.000 11.06402 72 TYR C O 1
ATOM 3788 N N . SER C 1 76 ? 26.23000 -15.02300 -7.12200 1.000 10.99637 73 SER C N 1
ATOM 3789 C CA . SER C 1 76 ? 27.67800 -15.07800 -7.24400 1.000 10.98034 73 SER C CA 1
ATOM 3790 C C . SER C 1 76 ? 28.37600 -14.33000 -6.11200 1.000 10.96318 73 SER C C 1
ATOM 3791 O O . SER C 1 76 ? 29.49000 -14.69400 -5.73600 1.000 10.97270 73 SER C O 1
ATOM 3799 N N . VAL C 1 77 ? 27.75300 -13.28500 -5.57200 1.000 11.38378 74 VAL C N 1
ATOM 3800 C CA . VAL C 1 77 ? 28.30400 -12.61500 -4.39600 1.000 10.93669 74 VAL C CA 1
ATOM 3801 C C . VAL C 1 77 ? 28.29500 -13.57000 -3.21400 1.000 11.79020 74 VAL C C 1
ATOM 3802 O O . VAL C 1 77 ? 29.23600 -13.60600 -2.41500 1.000 11.56215 74 VAL C O 1
ATOM 3815 N N . PHE C 1 78 ? 27.23300 -14.36600 -3.09100 1.000 11.02631 75 PHE C N 1
ATOM 3816 C CA . PHE C 1 78 ? 27.13900 -15.34900 -2.01500 1.000 11.08811 75 PHE C CA 1
ATOM 3817 C C . PHE C 1 78 ? 28.24600 -16.38100 -2.13300 1.000 11.27931 75 PHE C C 1
ATOM 3818 O O . PHE C 1 78 ? 28.93600 -16.68100 -1.15300 1.000 11.14910 75 PHE C O 1
ATOM 3835 N N . LEU C 1 79 ? 28.43500 -16.94000 -3.33200 1.000 11.10588 76 LEU C N 1
ATOM 3836 C CA . LEU C 1 79 ? 29.49800 -17.92500 -3.50500 1.000 12.53771 76 LEU C CA 1
ATOM 3837 C C . LEU C 1 79 ? 30.86100 -17.32500 -3.18900 1.000 11.11293 76 LEU C C 1
ATOM 3838 O O . LEU C 1 79 ? 31.68700 -17.97400 -2.55300 1.000 11.15538 76 LEU C O 1
ATOM 3854 N N . THR C 1 80 ? 31.12000 -16.09300 -3.63300 1.000 11.44610 77 THR C N 1
ATOM 3855 C CA . THR C 1 80 ? 32.39300 -15.45000 -3.30600 1.000 11.51738 77 THR C CA 1
ATOM 3856 C C . THR C 1 80 ? 32.57100 -15.36700 -1.80100 1.000 11.07256 77 THR C C 1
ATOM 3857 O O . THR C 1 80 ? 33.63500 -15.68400 -1.28400 1.000 12.02417 77 THR C O 1
ATOM 3868 N N . MET C 1 81 ? 31.52400 -14.96800 -1.08100 1.000 12.40014 78 MET C N 1
ATOM 3869 C CA . MET C 1 81 ? 31.59900 -14.85000 0.37300 1.000 13.70416 78 MET C CA 1
ATOM 3870 C C . MET C 1 81 ? 31.95400 -16.17600 1.00400 1.000 11.19034 78 MET C C 1
ATOM 3871 O O . MET C 1 81 ? 32.76800 -16.24000 1.92200 1.000 11.91534 78 MET C O 1
ATOM 3885 N N . LEU C 1 82 ? 31.29700 -17.23900 0.56100 1.000 11.21992 79 LEU C N 1
ATOM 3886 C CA . LEU C 1 82 ? 31.56200 -18.57200 1.07700 1.000 11.49927 79 LEU C CA 1
ATOM 3887 C C . LEU C 1 82 ? 33.00600 -18.97200 0.83400 1.000 11.31174 79 LEU C C 1
ATOM 3888 O O . LEU C 1 82 ? 33.67500 -19.50000 1.72600 1.000 11.64198 79 LEU C O 1
ATOM 3904 N N A SER C 1 83 ? 33.49200 -18.74600 -0.38900 0.500 11.25927 80 SER C N 1
ATOM 3905 N N B SER C 1 83 ? 33.50800 -18.72200 -0.37700 0.500 11.25864 80 SER C N 1
ATOM 3906 C CA A SER C 1 83 ? 34.88300 -19.02400 -0.72300 0.500 11.26952 80 SER C CA 1
ATOM 3907 C CA B SER C 1 83 ? 34.88800 -19.06300 -0.69600 0.500 11.27227 80 SER C CA 1
ATOM 3908 C C A SER C 1 83 ? 35.82100 -18.29700 0.21800 0.500 11.27702 80 SER C C 1
ATOM 3909 C C B SER C 1 83 ? 35.86400 -18.28000 0.16600 0.500 11.27486 80 SER C C 1
ATOM 3910 O O A SER C 1 83 ? 36.78700 -18.87200 0.72500 0.500 13.10322 80 SER C O 1
ATOM 3911 O O B SER C 1 83 ? 36.89500 -18.81300 0.58300 0.500 11.32648 80 SER C O 1
ATOM 3926 N N . MET C 1 84 ? 35.55400 -17.01600 0.44300 1.000 11.35108 81 MET C N 1
ATOM 3927 C CA . MET C 1 84 ? 36.43900 -16.20000 1.24100 1.000 11.23017 81 MET C CA 1
ATOM 3928 C C . MET C 1 84 ? 36.50600 -16.67600 2.67100 1.000 11.30679 81 MET C C 1
ATOM 3929 O O . MET C 1 84 ? 37.53100 -16.50200 3.32100 1.000 15.53767 81 MET C O 1
ATOM 3944 N N . ALA C 1 85 ? 35.43500 -17.23600 3.20400 1.000 12.00433 82 ALA C N 1
ATOM 3945 C CA . ALA C 1 85 ? 35.49600 -17.64000 4.59600 1.000 11.42511 82 ALA C CA 1
ATOM 3946 C C . ALA C 1 85 ? 36.48300 -18.75700 4.77300 1.000 11.49946 82 ALA C C 1
ATOM 3947 O O . ALA C 1 85 ? 37.11400 -18.87000 5.81900 1.000 13.74107 82 ALA C O 1
ATOM 3954 N N . TYR C 1 86 ? 36.61000 -19.60300 3.76600 1.000 12.79078 83 TYR C N 1
ATOM 3955 C CA . TYR C 1 86 ? 37.59500 -20.67800 3.79300 1.000 11.56673 83 TYR C CA 1
ATOM 3956 C C . TYR C 1 86 ? 38.98500 -20.14100 3.47500 1.000 11.54581 83 TYR C C 1
ATOM 3957 O O . TYR C 1 86 ? 39.96300 -20.51700 4.11900 1.000 11.76955 83 TYR C O 1
ATOM 3975 N N . ASN C 1 87 ? 39.08000 -19.20600 2.54000 1.000 11.75810 84 ASN C N 1
ATOM 3976 C CA . ASN C 1 87 ? 40.38600 -18.72300 2.14200 1.000 11.44406 84 ASN C CA 1
ATOM 3977 C C . ASN C 1 87 ? 41.07100 -17.91300 3.23500 1.000 13.63019 84 ASN C C 1
ATOM 3978 O O . ASN C 1 87 ? 42.30900 -17.90800 3.30400 1.000 13.18884 84 ASN C O 1
ATOM 3989 N N . ASP C 1 88 ? 40.30400 -17.18500 4.06000 1.000 14.09100 85 ASP C N 1
ATOM 3990 C CA . ASP C 1 88 ? 40.91600 -16.38800 5.11800 1.000 11.48334 85 ASP C CA 1
ATOM 3991 C C . ASP C 1 88 ? 41.70900 -17.26400 6.08500 1.000 13.24882 85 ASP C C 1
ATOM 3992 O O . ASP C 1 88 ? 42.63600 -16.77400 6.74100 1.000 14.70753 85 ASP C O 1
ATOM 4001 N N . PHE C 1 89 ? 41.35900 -18.55400 6.19300 1.000 11.65146 86 PHE C N 1
ATOM 4002 C CA . PHE C 1 89 ? 42.00600 -19.49700 7.09900 1.000 11.76685 86 PHE C CA 1
ATOM 4003 C C . PHE C 1 89 ? 42.70600 -20.63500 6.35500 1.000 14.14951 86 PHE C C 1
ATOM 4004 O O . PHE C 1 89 ? 42.75400 -21.76800 6.84500 1.000 14.12986 86 PHE C O 1
ATOM 4021 N N . PHE C 1 90 ? 43.26600 -20.35500 5.18100 1.000 13.58373 87 PHE C N 1
ATOM 4022 C CA . PHE C 1 90 ? 43.74500 -21.42500 4.31900 1.000 13.91153 87 PHE C CA 1
ATOM 4023 C C . PHE C 1 90 ? 45.03100 -22.01600 4.88400 1.000 14.07164 87 PHE C C 1
ATOM 4024 O O . PHE C 1 90 ? 45.98200 -21.28100 5.17100 1.000 14.66410 87 PHE C O 1
ATOM 4041 N N . LEU C 1 91 ? 45.06100 -23.34900 5.03100 1.000 11.95884 88 LEU C N 1
ATOM 4042 C CA . LEU C 1 91 ? 46.25300 -24.07500 5.44700 1.000 12.95267 88 LEU C CA 1
ATOM 4043 C C . LEU C 1 91 ? 46.70800 -25.00500 4.32400 1.000 17.08718 88 LEU C C 1
ATOM 4044 O O . LEU C 1 91 ? 45.91300 -25.77600 3.77800 1.000 17.19932 88 LEU C O 1
ATOM 4060 N N . GLU C 1 92 ? 47.98500 -24.95900 3.99800 1.000 20.67088 89 GLU C N 1
ATOM 4061 C CA . GLU C 1 92 ? 48.50200 -25.78200 2.91300 1.000 22.17195 89 GLU C CA 1
ATOM 4062 C C . GLU C 1 92 ? 49.03700 -27.12500 3.39300 1.000 22.37831 89 GLU C C 1
ATOM 4063 O O . GLU C 1 92 ? 48.60800 -27.64700 4.41400 1.000 21.32200 89 GLU C O 1
ATOM 4067 N N . GLU D 1 5 ? 31.80900 -31.78400 0.18800 1.000 21.95550 2 GLU D N 1
ATOM 4068 C CA . GLU D 1 5 ? 31.17300 -33.07800 0.02300 1.000 21.78292 2 GLU D CA 1
ATOM 4069 C C . GLU D 1 5 ? 30.13700 -33.04300 -1.08500 1.000 17.07631 2 GLU D C 1
ATOM 4070 O O . GLU D 1 5 ? 30.07000 -33.97200 -1.88400 1.000 15.85877 2 GLU D O 1
ATOM 4081 N N . THR D 1 6 ? 29.31200 -31.99200 -1.13200 1.000 16.90552 3 THR D N 1
ATOM 4082 C CA . THR D 1 6 ? 28.46100 -31.82300 -2.30100 1.000 15.49319 3 THR D CA 1
ATOM 4083 C C . THR D 1 6 ? 29.28600 -31.26600 -3.44500 1.000 11.91246 3 THR D C 1
ATOM 4084 O O . THR D 1 6 ? 30.35400 -30.69600 -3.22900 1.000 13.13174 3 THR D O 1
ATOM 4095 N N . PRO D 1 7 ? 28.79800 -31.39900 -4.67200 1.000 13.42510 4 PRO D N 1
ATOM 4096 C CA . PRO D 1 7 ? 29.49300 -30.77900 -5.81000 1.000 12.23240 4 PRO D CA 1
ATOM 4097 C C . PRO D 1 7 ? 29.69300 -29.27900 -5.69000 1.000 11.69819 4 PRO D C 1
ATOM 4098 O O . PRO D 1 7 ? 30.73900 -28.76000 -6.07500 1.000 11.64761 4 PRO D O 1
ATOM 4109 N N . LEU D 1 8 ? 28.70800 -28.55900 -5.17600 1.000 13.59131 5 LEU D N 1
ATOM 4110 C CA . LEU D 1 8 ? 28.90000 -27.13600 -4.96100 1.000 12.37986 5 LEU D CA 1
ATOM 4111 C C . LEU D 1 8 ? 29.94300 -26.88700 -3.88800 1.000 11.59338 5 LEU D C 1
ATOM 4112 O O . LEU D 1 8 ? 30.72000 -25.93900 -3.99200 1.000 11.92868 5 LEU D O 1
ATOM 4128 N N . GLU D 1 9 ? 29.97700 -27.71800 -2.84700 1.000 11.68064 6 GLU D N 1
ATOM 4129 C CA . GLU D 1 9 ? 30.94900 -27.50200 -1.78600 1.000 11.70009 6 GLU D CA 1
ATOM 4130 C C . GLU D 1 9 ? 32.34800 -27.83200 -2.26100 1.000 11.70206 6 GLU D C 1
ATOM 4131 O O . GLU D 1 9 ? 33.31800 -27.18400 -1.85700 1.000 13.40091 6 GLU D O 1
ATOM 4143 N N . LYS D 1 10 ? 32.47700 -28.84900 -3.10400 1.000 11.74024 7 LYS D N 1
ATOM 4144 C CA . LYS D 1 10 ? 33.77900 -29.13000 -3.67800 1.000 12.31118 7 LYS D CA 1
ATOM 4145 C C . LYS D 1 10 ? 34.17500 -28.06500 -4.67700 1.000 11.64136 7 LYS D C 1
ATOM 4146 O O . LYS D 1 10 ? 35.35800 -27.75100 -4.80200 1.000 11.62452 7 LYS D O 1
ATOM 4165 N N . ALA D 1 11 ? 33.19100 -27.49700 -5.38000 1.000 12.64716 8 ALA D N 1
ATOM 4166 C CA . ALA D 1 11 ? 33.46100 -26.45900 -6.36500 1.000 11.49507 8 ALA D CA 1
ATOM 4167 C C . ALA D 1 11 ? 33.98900 -25.21100 -5.68800 1.000 11.44063 8 ALA D C 1
ATOM 4168 O O . ALA D 1 11 ? 34.95600 -24.59900 -6.15700 1.000 11.40104 8 ALA D O 1
ATOM 4175 N N . LEU D 1 12 ? 33.35900 -24.82700 -4.57600 1.000 11.44496 9 LEU D N 1
ATOM 4176 C CA . LEU D 1 12 ? 33.84900 -23.71300 -3.78700 1.000 11.40627 9 LEU D CA 1
ATOM 4177 C C . LEU D 1 12 ? 35.25200 -23.99100 -3.27800 1.000 11.44502 9 LEU D C 1
ATOM 4178 O O . LEU D 1 12 ? 36.11000 -23.10800 -3.30200 1.000 11.65825 9 LEU D O 1
ATOM 4194 N N . THR D 1 13 ? 35.51300 -25.21300 -2.81600 1.000 12.73338 10 THR D N 1
ATOM 4195 C CA . THR D 1 13 ? 36.87300 -25.54400 -2.39300 1.000 11.57910 10 THR D CA 1
ATOM 4196 C C . THR D 1 13 ? 37.85000 -25.34300 -3.54500 1.000 11.54217 10 THR D C 1
ATOM 4197 O O . THR D 1 13 ? 38.92600 -24.78100 -3.35300 1.000 11.53218 10 THR D O 1
ATOM 4208 N N . THR D 1 14 ? 37.44200 -25.69800 -4.76800 1.000 11.52177 11 THR D N 1
ATOM 4209 C CA . THR D 1 14 ? 38.34100 -25.60300 -5.91500 1.000 11.49924 11 THR D CA 1
ATOM 4210 C C . THR D 1 14 ? 38.72400 -24.15900 -6.23600 1.000 11.56743 11 THR D C 1
ATOM 4211 O O . THR D 1 14 ? 39.85500 -23.89500 -6.64500 1.000 11.45813 11 THR D O 1
ATOM 4222 N N A MET D 1 15 ? 37.80000 -23.21400 -6.07100 0.500 11.35925 12 MET D N 1
ATOM 4223 N N B MET D 1 15 ? 37.78900 -23.21600 -6.07700 0.500 11.35907 12 MET D N 1
ATOM 4224 C CA A MET D 1 15 ? 38.15800 -21.82000 -6.30500 0.500 11.80209 12 MET D CA 1
ATOM 4225 C CA B MET D 1 15 ? 38.12500 -21.81100 -6.29000 0.500 11.75637 12 MET D CA 1
ATOM 4226 C C A MET D 1 15 ? 39.33300 -21.41100 -5.42800 0.500 11.30941 12 MET D C 1
ATOM 4227 C C B MET D 1 15 ? 39.32200 -21.41300 -5.43200 0.500 11.30922 12 MET D C 1
ATOM 4228 O O A MET D 1 15 ? 40.18800 -20.62700 -5.85000 0.500 11.40826 12 MET D O 1
ATOM 4229 O O B MET D 1 15 ? 40.18200 -20.64300 -5.86800 0.500 11.28139 12 MET D O 1
ATOM 4256 N N . VAL D 1 16 ? 39.39500 -21.94700 -4.20600 1.000 11.36547 13 VAL D N 1
ATOM 4257 C CA . VAL D 1 16 ? 40.42500 -21.54700 -3.24400 1.000 12.61146 13 VAL D CA 1
ATOM 4258 C C . VAL D 1 16 ? 41.73200 -22.30700 -3.46700 1.000 11.45296 13 VAL D C 1
ATOM 4259 O O . VAL D 1 16 ? 42.82000 -21.72400 -3.44900 1.000 11.45212 13 VAL D O 1
ATOM 4273 N N . THR D 1 17 ? 41.65900 -23.62700 -3.62800 1.000 11.69453 14 THR D N 1
ATOM 4274 C CA . THR D 1 17 ? 42.88300 -24.39100 -3.81600 1.000 11.58180 14 THR D CA 1
ATOM 4275 C C . THR D 1 17 ? 43.56600 -24.01500 -5.12200 1.000 11.91741 14 THR D C 1
ATOM 4276 O O . THR D 1 17 ? 44.79700 -24.00900 -5.19600 1.000 12.54334 14 THR D O 1
ATOM 4287 N N . THR D 1 18 ? 42.79400 -23.68000 -6.15100 1.000 11.50055 15 THR D N 1
ATOM 4288 C CA . THR D 1 18 ? 43.39300 -23.30200 -7.42500 1.000 12.24716 15 THR D CA 1
ATOM 4289 C C . THR D 1 18 ? 44.21700 -22.02600 -7.29900 1.000 11.95388 15 THR D C 1
ATOM 4290 O O . THR D 1 18 ? 45.27100 -21.90500 -7.92000 1.000 13.10415 15 THR D O 1
ATOM 4301 N N . PHE D 1 19 ? 43.73600 -21.05300 -6.52200 1.000 11.37472 16 PHE D N 1
ATOM 4302 C CA . PHE D 1 19 ? 44.49600 -19.82900 -6.26500 1.000 11.34958 16 PHE D CA 1
ATOM 4303 C C . PHE D 1 19 ? 45.82500 -20.15000 -5.59700 1.000 11.41953 16 PHE D C 1
ATOM 4304 O O . PHE D 1 19 ? 46.87400 -19.66300 -6.01500 1.000 11.42828 16 PHE D O 1
ATOM 4321 N N . HIS D 1 20 ? 45.79800 -20.97800 -4.55700 1.000 12.21260 17 HIS D N 1
ATOM 4322 C CA . HIS D 1 20 ? 47.00700 -21.21400 -3.78000 1.000 11.55258 17 HIS D CA 1
ATOM 4323 C C . HIS D 1 20 ? 47.96000 -22.16000 -4.46500 1.000 11.61589 17 HIS D C 1
ATOM 4324 O O . HIS D 1 20 ? 49.14700 -22.12400 -4.16400 1.000 14.76088 17 HIS D O 1
ATOM 4339 N N . LYS D 1 21 ? 47.46900 -22.97900 -5.38100 1.000 11.61414 18 LYS D N 1
ATOM 4340 C CA . LYS D 1 21 ? 48.33900 -23.76400 -6.24000 1.000 12.03574 18 LYS D CA 1
ATOM 4341 C C . LYS D 1 21 ? 49.32900 -22.88200 -6.98600 1.000 12.25647 18 LYS D C 1
ATOM 4342 O O . LYS D 1 21 ? 50.42900 -23.33700 -7.32600 1.000 13.46577 18 LYS D O 1
ATOM 4361 N N . TYR D 1 22 ? 48.96000 -21.62700 -7.26400 1.000 11.57161 19 TYR D N 1
ATOM 4362 C CA . TYR D 1 22 ? 49.80300 -20.73700 -8.04800 1.000 11.55739 19 TYR D CA 1
ATOM 4363 C C . TYR D 1 22 ? 50.30700 -19.52100 -7.29200 1.000 11.54217 19 TYR D C 1
ATOM 4364 O O . TYR D 1 22 ? 51.33200 -18.97000 -7.68400 1.000 13.74142 19 TYR D O 1
ATOM 4382 N N . SER D 1 23 ? 49.63200 -19.10800 -6.21700 1.000 13.18330 20 SER D N 1
ATOM 4383 C CA . SER D 1 23 ? 50.00900 -17.89800 -5.49300 1.000 12.22043 20 SER D CA 1
ATOM 4384 C C . SER D 1 23 ? 51.30400 -18.06600 -4.71200 1.000 11.58063 20 SER D C 1
ATOM 4385 O O . SER D 1 23 ? 51.99800 -17.07600 -4.45300 1.000 11.58415 20 SER D O 1
ATOM 4393 N N . GLY D 1 24 ? 51.67500 -19.27900 -4.36100 1.000 12.63744 21 GLY D N 1
ATOM 4394 C CA . GLY D 1 24 ? 52.85100 -19.48000 -3.55700 1.000 13.91203 21 GLY D CA 1
ATOM 4395 C C . GLY D 1 24 ? 54.12500 -19.73700 -4.32200 1.000 15.46156 21 GLY D C 1
ATOM 4396 O O . GLY D 1 24 ? 55.11700 -20.16300 -3.72400 1.000 16.56175 21 GLY D O 1
ATOM 4400 N N . ARG D 1 25 ? 54.14400 -19.51300 -5.62800 1.000 15.75395 22 ARG D N 1
ATOM 4401 C CA . ARG D 1 25 ? 55.35800 -19.80200 -6.37600 1.000 14.54998 22 ARG D CA 1
ATOM 4402 C C . ARG D 1 25 ? 56.43600 -18.76900 -6.09300 1.000 15.28148 22 ARG D C 1
ATOM 4403 O O . ARG D 1 25 ? 57.61200 -19.11600 -5.97100 1.000 17.16725 22 ARG D O 1
ATOM 4424 N N . GLU D 1 26 ? 56.05800 -17.50300 -5.95200 1.000 16.05217 23 GLU D N 1
ATOM 4425 C CA . GLU D 1 26 ? 57.01400 -16.42800 -5.75800 1.000 15.97863 23 GLU D CA 1
ATOM 4426 C C . GLU D 1 26 ? 56.33700 -15.27900 -5.01800 1.000 16.70515 23 GLU D C 1
ATOM 4427 O O . GLU D 1 26 ? 55.11300 -15.22800 -4.88800 1.000 16.80409 23 GLU D O 1
ATOM 4439 N N . GLY D 1 27 ? 57.15100 -14.34900 -4.53200 1.000 15.24426 24 GLY D N 1
ATOM 4440 C CA . GLY D 1 27 ? 56.61200 -13.18200 -3.90000 1.000 13.00216 24 GLY D CA 1
ATOM 4441 C C . GLY D 1 27 ? 55.78400 -13.55300 -2.69300 1.000 13.44974 24 GLY D C 1
ATOM 4442 O O . GLY D 1 27 ? 56.04300 -14.53300 -1.99700 1.000 17.43526 24 GLY D O 1
ATOM 4446 N N . SER D 1 28 ? 54.76700 -12.74700 -2.43800 1.000 14.43617 25 SER D N 1
ATOM 4447 C CA . SER D 1 28 ? 53.77900 -13.09500 -1.43400 1.000 13.87813 25 SER D CA 1
ATOM 4448 C C . SER D 1 28 ? 53.08400 -14.38500 -1.82700 1.000 11.61427 25 SER D C 1
ATOM 4449 O O . SER D 1 28 ? 52.71600 -14.56900 -2.98300 1.000 13.00950 25 SER D O 1
ATOM 4457 N N . LYS D 1 29 ? 52.89000 -15.27700 -0.86100 1.000 11.69147 26 LYS D N 1
ATOM 4458 C CA . LYS D 1 29 ? 52.14000 -16.50200 -1.09900 1.000 11.65850 26 LYS D CA 1
ATOM 4459 C C . LYS D 1 29 ? 50.63000 -16.28300 -1.11800 1.000 11.57586 26 LYS D C 1
ATOM 4460 O O . LYS D 1 29 ? 49.89100 -17.23100 -1.37500 1.000 14.55748 26 LYS D O 1
ATOM 4479 N N . LEU D 1 30 ? 50.14700 -15.06400 -0.89600 1.000 13.29243 27 LEU D N 1
ATOM 4480 C CA . LEU D 1 30 ? 48.72000 -14.78200 -0.87200 1.000 11.44449 27 LEU D CA 1
ATOM 4481 C C . LEU D 1 30 ? 48.28300 -13.87700 -2.01300 1.000 11.36522 27 LEU D C 1
ATOM 4482 O O . LEU D 1 30 ? 47.13600 -13.42200 -2.02900 1.000 12.73014 27 LEU D O 1
ATOM 4498 N N . THR D 1 31 ? 49.16900 -13.60300 -2.96200 1.000 13.32845 28 THR D N 1
ATOM 4499 C CA . THR D 1 31 ? 48.81000 -12.87100 -4.16900 1.000 11.68730 28 THR D CA 1
ATOM 4500 C C . THR D 1 31 ? 49.45900 -13.53400 -5.37700 1.000 12.23787 28 THR D C 1
ATOM 4501 O O . THR D 1 31 ? 50.48500 -14.21200 -5.26800 1.000 14.29363 28 THR D O 1
ATOM 4512 N N . LEU D 1 32 ? 48.84300 -13.32100 -6.53100 1.000 11.29423 29 LEU D N 1
ATOM 4513 C CA . LEU D 1 32 ? 49.34600 -13.80800 -7.80000 1.000 12.02853 29 LEU D CA 1
ATOM 4514 C C . LEU D 1 32 ? 50.09500 -12.69200 -8.51400 1.000 11.31258 29 LEU D C 1
ATOM 4515 O O . LEU D 1 32 ? 49.52800 -11.64200 -8.79000 1.000 12.43848 29 LEU D O 1
ATOM 4531 N N . SER D 1 33 ? 51.36100 -12.92400 -8.82200 1.000 11.78296 30 SER D N 1
ATOM 4532 C CA . SER D 1 33 ? 52.05300 -12.00600 -9.70900 1.000 12.91333 30 SER D CA 1
ATOM 4533 C C . SER D 1 33 ? 51.48600 -12.13500 -11.12400 1.000 15.84461 30 SER D C 1
ATOM 4534 O O . SER D 1 33 ? 50.72500 -13.05600 -11.43800 1.000 16.07677 30 SER D O 1
ATOM 4542 N N . ARG D 1 34 ? 51.87100 -11.19800 -11.99500 1.000 16.12681 31 ARG D N 1
ATOM 4543 C CA . ARG D 1 34 ? 51.51300 -11.33100 -13.39800 1.000 13.08674 31 ARG D CA 1
ATOM 4544 C C . ARG D 1 34 ? 51.92200 -12.69900 -13.92300 1.000 12.66489 31 ARG D C 1
ATOM 4545 O O . ARG D 1 34 ? 51.15900 -13.36600 -14.62000 1.000 13.59311 31 ARG D O 1
ATOM 4566 N N . LYS D 1 35 ? 53.12700 -13.13200 -13.57300 1.000 13.36078 32 LYS D N 1
ATOM 4567 C CA . LYS D 1 35 ? 53.65100 -14.42700 -13.99400 1.000 14.48754 32 LYS D CA 1
ATOM 4568 C C . LYS D 1 35 ? 52.84500 -15.57600 -13.40100 1.000 11.51442 32 LYS D C 1
ATOM 4569 O O . LYS D 1 35 ? 52.63100 -16.59500 -14.06300 1.000 13.93233 32 LYS D O 1
ATOM 4588 N N . GLU D 1 36 ? 52.37000 -15.42300 -12.16200 1.000 14.05685 33 GLU D N 1
ATOM 4589 C CA . GLU D 1 36 ? 51.60500 -16.48100 -11.51200 1.000 13.63232 33 GLU D CA 1
ATOM 4590 C C . GLU D 1 36 ? 50.20000 -16.57100 -12.08000 1.000 11.40623 33 GLU D C 1
ATOM 4591 O O . GLU D 1 36 ? 49.69000 -17.67000 -12.30500 1.000 14.43182 33 GLU D O 1
ATOM 4603 N N . LEU D 1 37 ? 49.56600 -15.42500 -12.29800 1.000 11.34837 34 LEU D N 1
ATOM 4604 C CA . LEU D 1 37 ? 48.28100 -15.39400 -12.98200 1.000 11.99072 34 LEU D CA 1
ATOM 4605 C C . LEU D 1 37 ? 48.37300 -16.03800 -14.35700 1.000 12.31608 34 LEU D C 1
ATOM 4606 O O . LEU D 1 37 ? 47.54200 -16.86900 -14.73100 1.000 12.51804 34 LEU D O 1
ATOM 4622 N N . LYS D 1 38 ? 49.36800 -15.63300 -15.13900 1.000 11.93825 35 LYS D N 1
ATOM 4623 C CA . LYS D 1 38 ? 49.54400 -16.20300 -16.45800 1.000 13.54150 35 LYS D CA 1
ATOM 4624 C C . LYS D 1 38 ? 49.63500 -17.71500 -16.38500 1.000 12.93002 35 LYS D C 1
ATOM 4625 O O . LYS D 1 38 ? 49.04500 -18.42200 -17.20700 1.000 13.77494 35 LYS D O 1
ATOM 4633 N N . GLU D 1 39 ? 50.34400 -18.23400 -15.38900 1.000 13.67146 36 GLU D N 1
ATOM 4634 C CA . GLU D 1 39 ? 50.53700 -19.67000 -15.30700 1.000 13.87750 36 GLU D CA 1
ATOM 4635 C C . GLU D 1 39 ? 49.26200 -20.36800 -14.88000 1.000 14.97246 36 GLU D C 1
ATOM 4636 O O . GLU D 1 39 ? 48.97700 -21.47900 -15.33000 1.000 16.43342 36 GLU D O 1
ATOM 4648 N N . LEU D 1 40 ? 48.51900 -19.75800 -13.96700 1.000 14.16233 37 LEU D N 1
ATOM 4649 C CA . LEU D 1 40 ? 47.25900 -20.33100 -13.53600 1.000 11.40709 37 LEU D CA 1
ATOM 4650 C C . LEU D 1 40 ? 46.32500 -20.54300 -14.71700 1.000 11.38602 37 LEU D C 1
ATOM 4651 O O . LEU D 1 40 ? 45.76500 -21.62100 -14.89700 1.000 14.15164 37 LEU D O 1
ATOM 4667 N N . ILE D 1 41 ? 46.13400 -19.50900 -15.52100 1.000 13.10459 38 ILE D N 1
ATOM 4668 C CA . ILE D 1 41 ? 45.27100 -19.59600 -16.69000 1.000 13.16561 38 ILE D CA 1
ATOM 4669 C C . ILE D 1 41 ? 45.80100 -20.63100 -17.67200 1.000 13.59279 38 ILE D C 1
ATOM 4670 O O . ILE D 1 41 ? 45.03800 -21.38300 -18.27400 1.000 16.68143 38 ILE D O 1
ATOM 4686 N N . LYS D 1 42 ? 47.10700 -20.68000 -17.85500 1.000 12.59466 39 LYS D N 1
ATOM 4687 C CA . LYS D 1 42 ? 47.68800 -21.64500 -18.77200 1.000 12.49415 39 LYS D CA 1
ATOM 4688 C C . LYS D 1 42 ? 47.29100 -23.06400 -18.40100 1.000 14.05075 39 LYS D C 1
ATOM 4689 O O . LYS D 1 42 ? 46.78500 -23.81900 -19.23500 1.000 17.65763 39 LYS D O 1
ATOM 4708 N N . LYS D 1 43 ? 47.50600 -23.44300 -17.14900 1.000 13.36275 40 LYS D N 1
ATOM 4709 C CA . LYS D 1 43 ? 47.35600 -24.82400 -16.73600 1.000 12.89323 40 LYS D CA 1
ATOM 4710 C C . LYS D 1 43 ? 45.92700 -25.18100 -16.36600 1.000 13.47349 40 LYS D C 1
ATOM 4711 O O . LYS D 1 43 ? 45.55500 -26.35100 -16.45700 1.000 14.68483 40 LYS D O 1
ATOM 4715 N N . GLU D 1 44 ? 45.11600 -24.20500 -15.95300 1.000 13.72270 41 GLU D N 1
ATOM 4716 C CA . GLU D 1 44 ? 43.86800 -24.49700 -15.27000 1.000 12.24571 41 GLU D CA 1
ATOM 4717 C C . GLU D 1 44 ? 42.63100 -24.23100 -16.11400 1.000 12.40466 41 GLU D C 1
ATOM 4718 O O . GLU D 1 44 ? 41.53800 -24.66700 -15.72100 1.000 12.59660 41 GLU D O 1
ATOM 4730 N N . LEU D 1 45 ? 42.77200 -23.53700 -17.24800 1.000 12.34655 42 LEU D N 1
ATOM 4731 C CA . LEU D 1 45 ? 41.68100 -23.25700 -18.17000 1.000 12.87881 42 LEU D CA 1
ATOM 4732 C C . LEU D 1 45 ? 42.00400 -23.81300 -19.55700 1.000 14.00953 42 LEU D C 1
ATOM 4733 O O . LEU D 1 45 ? 43.16400 -23.92900 -19.94400 1.000 13.54629 42 LEU D O 1
ATOM 4749 N N . SER D 1 46 ? 40.96100 -24.12100 -20.32100 1.000 15.11588 43 SER D N 1
ATOM 4750 C CA . SER D 1 46 ? 41.12800 -24.75200 -21.62100 1.000 13.85149 43 SER D CA 1
ATOM 4751 C C . SER D 1 46 ? 41.57700 -23.71600 -22.64400 1.000 17.40830 43 SER D C 1
ATOM 4752 O O . SER D 1 46 ? 40.98900 -22.64100 -22.75000 1.000 22.24856 43 SER D O 1
ATOM 4760 N N . LEU D 1 47 ? 42.63400 -24.03200 -23.37700 1.000 17.32991 44 LEU D N 1
ATOM 4761 C CA . LEU D 1 47 ? 43.25600 -23.10400 -24.31900 1.000 20.41280 44 LEU D CA 1
ATOM 4762 C C . LEU D 1 47 ? 43.52000 -21.73300 -23.67900 1.000 21.74561 44 LEU D C 1
ATOM 4763 O O . LEU D 1 47 ? 43.11000 -20.69200 -24.18700 1.000 19.02898 44 LEU D O 1
ATOM 4779 N N . GLY D 1 48 ? 44.26900 -21.76300 -22.55100 1.000 27.02525 45 GLY D N 1
ATOM 4780 C CA . GLY D 1 48 ? 44.63700 -20.60800 -21.74900 1.000 30.98494 45 GLY D CA 1
ATOM 4781 C C . GLY D 1 48 ? 45.81800 -19.79100 -22.23700 1.000 34.40741 45 GLY D C 1
ATOM 4782 O O . GLY D 1 48 ? 46.27200 -18.86800 -21.55000 1.000 30.16040 45 GLY D O 1
ATOM 4786 N N . GLU D 1 49 ? 46.33700 -20.10100 -23.41900 1.000 40.38906 46 GLU D N 1
ATOM 4787 C CA . GLU D 1 49 ? 47.40800 -19.31400 -24.02400 1.000 41.10573 46 GLU D CA 1
ATOM 4788 C C . GLU D 1 49 ? 46.84500 -17.96100 -24.43700 1.000 39.16913 46 GLU D C 1
ATOM 4789 O O . GLU D 1 49 ? 46.13100 -17.84400 -25.43500 1.000 41.39155 46 GLU D O 1
ATOM 4793 N N . MET D 1 50 ? 47.15600 -16.93500 -23.65100 1.000 33.76591 47 MET D N 1
ATOM 4794 C CA . MET D 1 50 ? 46.74300 -15.57100 -23.91900 1.000 29.57352 47 MET D CA 1
ATOM 4795 C C . MET D 1 50 ? 47.95300 -14.76000 -24.35300 1.000 30.22340 47 MET D C 1
ATOM 4796 O O . MET D 1 50 ? 49.07800 -14.99700 -23.90200 1.000 27.74940 47 MET D O 1
ATOM 4810 N N . LYS D 1 51 ? 47.71000 -13.76600 -25.19100 1.000 31.58806 48 LYS D N 1
ATOM 4811 C CA . LYS D 1 51 ? 48.77700 -12.88700 -25.62800 1.000 28.69237 48 LYS D CA 1
ATOM 4812 C C . LYS D 1 51 ? 49.17700 -11.98000 -24.48000 1.000 23.06836 48 LYS D C 1
ATOM 4813 O O . LYS D 1 51 ? 48.33500 -11.53500 -23.69200 1.000 21.01341 48 LYS D O 1
ATOM 4817 N N . GLU D 1 52 ? 50.48800 -11.73800 -24.36300 1.000 23.18108 49 GLU D N 1
ATOM 4818 C CA . GLU D 1 52 ? 50.97400 -10.77200 -23.39400 1.000 23.93609 49 GLU D CA 1
ATOM 4819 C C . GLU D 1 52 ? 50.10700 -9.53600 -23.40000 1.000 22.88434 49 GLU D C 1
ATOM 4820 O O . GLU D 1 52 ? 49.92500 -8.90100 -22.35900 1.000 22.30019 49 GLU D O 1
ATOM 4832 N N . SER D 1 53 ? 49.54900 -9.19400 -24.56500 1.000 21.54048 50 SER D N 1
ATOM 4833 C CA . SER D 1 53 ? 48.62900 -8.07100 -24.64100 1.000 21.77385 50 SER D CA 1
ATOM 4834 C C . SER D 1 53 ? 47.34500 -8.35800 -23.88900 1.000 21.33921 50 SER D C 1
ATOM 4835 O O . SER D 1 53 ? 46.79200 -7.47500 -23.23700 1.000 21.19693 50 SER D O 1
ATOM 4843 N N . SER D 1 54 ? 46.85300 -9.57100 -23.90500 1.000 24.31172 51 SER D N 1
ATOM 4844 C CA . SER D 1 54 ? 45.62800 -9.87000 -23.19500 1.000 26.75200 51 SER D CA 1
ATOM 4845 C C . SER D 1 54 ? 45.88000 -10.16400 -21.72400 1.000 22.43972 51 SER D C 1
ATOM 4846 O O . SER D 1 54 ? 44.93700 -10.09600 -20.94700 1.000 21.37530 51 SER D O 1
ATOM 4854 N N . ILE D 1 55 ? 47.10400 -10.52800 -21.35600 1.000 21.15638 52 ILE D N 1
ATOM 4855 C CA . ILE D 1 55 ? 47.40700 -10.60800 -19.92900 1.000 16.72008 52 ILE D CA 1
ATOM 4856 C C . ILE D 1 55 ? 47.44900 -9.21100 -19.31400 1.000 18.31373 52 ILE D C 1
ATOM 4857 O O . ILE D 1 55 ? 47.02200 -9.00300 -18.17300 1.000 19.82380 52 ILE D O 1
ATOM 4873 N N . ASP D 1 56 ? 47.97500 -8.23100 -20.04700 1.000 20.27529 53 ASP D N 1
ATOM 4874 C CA . ASP D 1 56 ? 48.12600 -6.89200 -19.47700 1.000 20.53856 53 ASP D CA 1
ATOM 4875 C C . ASP D 1 56 ? 46.77300 -6.24100 -19.22700 1.000 16.19094 53 ASP D C 1
ATOM 4876 O O . ASP D 1 56 ? 46.60800 -5.47600 -18.26900 1.000 18.72325 53 ASP D O 1
ATOM 4885 N N . ASP D 1 57 ? 45.80600 -6.49800 -20.09700 1.000 15.65733 54 ASP D N 1
ATOM 4886 C CA . ASP D 1 57 ? 44.49800 -5.88100 -19.94900 1.000 18.15115 54 ASP D CA 1
ATOM 4887 C C . ASP D 1 57 ? 43.67500 -6.57200 -18.86900 1.000 20.07960 54 ASP D C 1
ATOM 4888 O O . ASP D 1 57 ? 42.82800 -5.93800 -18.22000 1.000 19.67275 54 ASP D O 1
ATOM 4897 N N . LEU D 1 58 ? 43.89100 -7.87200 -18.68700 1.000 19.41346 55 LEU D N 1
ATOM 4898 C CA . LEU D 1 58 ? 43.24400 -8.57200 -17.59100 1.000 15.93472 55 LEU D CA 1
ATOM 4899 C C . LEU D 1 58 ? 43.84300 -8.12200 -16.27400 1.000 15.21714 55 LEU D C 1
ATOM 4900 O O . LEU D 1 58 ? 43.12100 -7.75200 -15.34700 1.000 16.02030 55 LEU D O 1
ATOM 4916 N N . MET D 1 59 ? 45.17100 -8.11500 -16.19500 1.000 16.35427 56 MET D N 1
ATOM 4917 C CA . MET D 1 59 ? 45.86600 -7.55500 -15.04300 1.000 14.08974 56 MET D CA 1
ATOM 4918 C C . MET D 1 59 ? 45.38800 -6.14000 -14.71600 1.000 14.52327 56 MET D C 1
ATOM 4919 O O . MET D 1 59 ? 45.15700 -5.81600 -13.55000 1.000 14.95041 56 MET D O 1
ATOM 4933 N N . LYS D 1 60 ? 45.20300 -5.28800 -15.72400 1.000 16.01922 57 LYS D N 1
ATOM 4934 C CA . LYS D 1 60 ? 44.69700 -3.94600 -15.44700 1.000 16.77725 57 LYS D CA 1
ATOM 4935 C C . LYS D 1 60 ? 43.26400 -3.98300 -14.91000 1.000 18.11452 57 LYS D C 1
ATOM 4936 O O . LYS D 1 60 ? 42.92600 -3.23400 -13.98400 1.000 18.96858 57 LYS D O 1
ATOM 4940 N N . SER D 1 61 ? 42.41600 -4.86700 -15.45000 1.000 16.60927 58 SER D N 1
ATOM 4941 C CA . SER D 1 61 ? 41.01900 -4.91300 -15.02700 1.000 14.88076 58 SER D CA 1
ATOM 4942 C C . SER D 1 61 ? 40.85600 -5.43100 -13.60400 1.000 15.20165 58 SER D C 1
ATOM 4943 O O . SER D 1 61 ? 39.91800 -5.04200 -12.90000 1.000 15.51596 58 SER D O 1
ATOM 4947 N N . LEU D 1 62 ? 41.74000 -6.31800 -13.17100 1.000 15.23058 59 LEU D N 1
ATOM 4948 C CA . LEU D 1 62 ? 41.57300 -7.02800 -11.91700 1.000 12.55126 59 LEU D CA 1
ATOM 4949 C C . LEU D 1 62 ? 42.32800 -6.39100 -10.77200 1.000 10.94156 59 LEU D C 1
ATOM 4950 O O . LEU D 1 62 ? 41.95000 -6.57600 -9.62900 1.000 11.98445 59 LEU D O 1
ATOM 4966 N N . ASP D 1 63 ? 43.39600 -5.74600 -11.14100 1.000 12.54511 60 ASP D N 1
ATOM 4967 C CA . ASP D 1 63 ? 44.32000 -5.16500 -10.09900 1.000 13.97484 60 ASP D CA 1
ATOM 4968 C C . ASP D 1 63 ? 43.65100 -3.86200 -9.50700 1.000 15.04700 60 ASP D C 1
ATOM 4969 O O . ASP D 1 63 ? 44.13700 -2.76700 -9.74700 1.000 18.40249 60 ASP D O 1
ATOM 4978 N N . LYS D 1 64 ? 42.60700 -3.97700 -8.70100 1.000 13.50099 61 LYS D N 1
ATOM 4979 C CA . LYS D 1 64 ? 41.83500 -2.77100 -8.25900 1.000 13.75827 61 LYS D CA 1
ATOM 4980 C C . LYS D 1 64 ? 42.71400 -1.75500 -7.48600 1.000 15.21179 61 LYS D C 1
ATOM 4981 O O . LYS D 1 64 ? 42.55500 -0.62200 -7.53500 1.000 16.14119 61 LYS D O 1
ATOM 4989 N N . ASN D 1 65 ? 43.61800 -2.25700 -6.70500 1.000 16.51458 62 ASN D N 1
ATOM 4990 C CA . ASN D 1 65 ? 44.52700 -1.32800 -5.97000 1.000 17.68643 62 ASN D CA 1
ATOM 4991 C C . ASN D 1 65 ? 45.88400 -0.98400 -6.66900 1.000 19.77585 62 ASN D C 1
ATOM 4992 O O . ASN D 1 65 ? 46.67000 -0.31100 -6.03200 1.000 26.92460 62 ASN D O 1
ATOM 5003 N N . SER D 1 66 ? 46.15500 -1.35400 -7.92600 1.000 18.24161 63 SER D N 1
ATOM 5004 C CA . SER D 1 66 ? 47.32800 -1.16400 -8.73300 1.000 22.22870 63 SER D CA 1
ATOM 5005 C C . SER D 1 66 ? 48.61800 -1.41800 -7.93400 1.000 22.07033 63 SER D C 1
ATOM 5006 O O . SER D 1 66 ? 49.27000 -0.44200 -7.59500 1.000 24.48028 63 SER D O 1
ATOM 5014 N N . ASP D 1 67 ? 48.91000 -2.67700 -7.56700 1.000 19.90045 64 ASP D N 1
ATOM 5015 C CA . ASP D 1 67 ? 50.15700 -3.09400 -6.88800 1.000 14.52977 64 ASP D CA 1
ATOM 5016 C C . ASP D 1 67 ? 50.78900 -4.19800 -7.67900 1.000 14.05451 64 ASP D C 1
ATOM 5017 O O . ASP D 1 67 ? 51.71000 -4.80600 -7.26700 1.000 15.71507 64 ASP D O 1
ATOM 5027 N N . GLN D 1 68 ? 50.25200 -4.42900 -8.88800 1.000 14.70644 65 GLN D N 1
ATOM 5028 C CA . GLN D 1 68 ? 50.78200 -5.45100 -9.78800 1.000 14.63230 65 GLN D CA 1
ATOM 5029 C C . GLN D 1 68 ? 50.70400 -6.83900 -9.18900 1.000 12.35478 65 GLN D C 1
ATOM 5030 O O . GLN D 1 68 ? 51.48700 -7.71600 -9.52600 1.000 16.14141 65 GLN D O 1
ATOM 5044 N N . GLU D 1 69 ? 49.74500 -7.04200 -8.30900 1.000 13.04999 66 GLU D N 1
ATOM 5045 C CA . GLU D 1 69 ? 49.53300 -8.33100 -7.68900 1.000 12.86101 66 GLU D CA 1
ATOM 5046 C C . GLU D 1 69 ? 48.04100 -8.51100 -7.51500 1.000 11.81044 66 GLU D C 1
ATOM 5047 O O . GLU D 1 69 ? 47.34100 -7.56200 -7.16900 1.000 14.57381 66 GLU D O 1
ATOM 5059 N N . ILE D 1 70 ? 47.56900 -9.73100 -7.72900 1.000 11.53391 67 ILE D N 1
ATOM 5060 C CA . ILE D 1 70 ? 46.15500 -10.06300 -7.64100 1.000 12.72025 67 ILE D CA 1
ATOM 5061 C C . ILE D 1 70 ? 45.95600 -10.87400 -6.37000 1.000 11.12114 67 ILE D C 1
ATOM 5062 O O . ILE D 1 70 ? 46.47300 -11.98700 -6.25500 1.000 11.45473 67 ILE D O 1
ATOM 5078 N N . ASP D 1 71 ? 45.21200 -10.32300 -5.42100 1.000 12.44954 68 ASP D N 1
ATOM 5079 C CA . ASP D 1 71 ? 44.88700 -11.02600 -4.19000 1.000 11.11568 68 ASP D CA 1
ATOM 5080 C C . ASP D 1 71 ? 43.63500 -11.86500 -4.40500 1.000 11.79364 68 ASP D C 1
ATOM 5081 O O . ASP D 1 71 ? 43.09900 -11.93500 -5.50500 1.000 11.06127 68 ASP D O 1
ATOM 5090 N N . PHE D 1 72 ? 43.18600 -12.56100 -3.36200 1.000 11.76367 69 PHE D N 1
ATOM 5091 C CA . PHE D 1 72 ? 42.07000 -13.46700 -3.57100 1.000 11.10587 69 PHE D CA 1
ATOM 5092 C C . PHE D 1 72 ? 40.79100 -12.71100 -3.92900 1.000 11.04575 69 PHE D C 1
ATOM 5093 O O . PHE D 1 72 ? 39.98200 -13.19600 -4.71400 1.000 11.02753 69 PHE D O 1
ATOM 5110 N N . LYS D 1 73 ? 40.60700 -11.51100 -3.39700 1.000 11.84777 70 LYS D N 1
ATOM 5111 C CA . LYS D 1 73 ? 39.40200 -10.75500 -3.71400 1.000 12.30660 70 LYS D CA 1
ATOM 5112 C C . LYS D 1 73 ? 39.38600 -10.34600 -5.17600 1.000 11.96741 70 LYS D C 1
ATOM 5113 O O . LYS D 1 73 ? 38.34900 -10.42400 -5.83400 1.000 12.15963 70 LYS D O 1
ATOM 5125 N N . GLU D 1 74 ? 40.53300 -9.93800 -5.70500 1.000 10.94912 71 GLU D N 1
ATOM 5126 C CA . GLU D 1 74 ? 40.60700 -9.54000 -7.10100 1.000 10.93185 71 GLU D CA 1
ATOM 5127 C C . GLU D 1 74 ? 40.48700 -10.73800 -8.03300 1.000 10.94584 71 GLU D C 1
ATOM 5128 O O . GLU D 1 74 ? 39.80700 -10.66900 -9.05700 1.000 10.92679 71 GLU D O 1
ATOM 5140 N N . TYR D 1 75 ? 41.14300 -11.84400 -7.69200 1.000 10.98572 72 TYR D N 1
ATOM 5141 C CA . TYR D 1 75 ? 40.97100 -13.09300 -8.42300 1.000 11.00610 72 TYR D CA 1
ATOM 5142 C C . TYR D 1 75 ? 39.53600 -13.58200 -8.40200 1.000 10.98750 72 TYR D C 1
ATOM 5143 O O . TYR D 1 75 ? 39.08800 -14.19600 -9.36900 1.000 11.67574 72 TYR D O 1
ATOM 5161 N N . SER D 1 76 ? 38.79500 -13.31800 -7.33100 1.000 10.97452 73 SER D N 1
ATOM 5162 C CA . SER D 1 76 ? 37.40000 -13.72500 -7.30100 1.000 10.96298 73 SER D CA 1
ATOM 5163 C C . SER D 1 76 ? 36.58700 -13.02200 -8.36700 1.000 10.92588 73 SER D C 1
ATOM 5164 O O . SER D 1 76 ? 35.58900 -13.56100 -8.83500 1.000 10.92606 73 SER D O 1
ATOM 5172 N N . VAL D 1 77 ? 36.97200 -11.80700 -8.74300 1.000 11.42571 74 VAL D N 1
ATOM 5173 C CA . VAL D 1 77 ? 36.27600 -11.11900 -9.82100 1.000 12.05896 74 VAL D CA 1
ATOM 5174 C C . VAL D 1 77 ? 36.46800 -11.87000 -11.12600 1.000 11.29443 74 VAL D C 1
ATOM 5175 O O . VAL D 1 77 ? 35.53800 -11.98700 -11.92700 1.000 11.21504 74 VAL D O 1
ATOM 5188 N N . PHE D 1 78 ? 37.68700 -12.35400 -11.37200 1.000 10.92421 75 PHE D N 1
ATOM 5189 C CA . PHE D 1 78 ? 37.96400 -13.14300 -12.56600 1.000 10.95145 75 PHE D CA 1
ATOM 5190 C C . PHE D 1 78 ? 37.07000 -14.36500 -12.60600 1.000 10.96647 75 PHE D C 1
ATOM 5191 O O . PHE D 1 78 ? 36.48700 -14.69200 -13.63900 1.000 10.97470 75 PHE D O 1
ATOM 5208 N N . LEU D 1 79 ? 36.92800 -15.04200 -11.48000 1.000 10.97736 76 LEU D N 1
ATOM 5209 C CA . LEU D 1 79 ? 36.05500 -16.20000 -11.44700 1.000 10.99985 76 LEU D CA 1
ATOM 5210 C C . LEU D 1 79 ? 34.63200 -15.81500 -11.79900 1.000 10.97668 76 LEU D C 1
ATOM 5211 O O . LEU D 1 79 ? 33.92800 -16.57500 -12.46000 1.000 10.99678 76 LEU D O 1
ATOM 5227 N N . THR D 1 80 ? 34.17800 -14.65000 -11.34700 1.000 10.94047 77 THR D N 1
ATOM 5228 C CA . THR D 1 80 ? 32.83000 -14.24700 -11.71500 1.000 10.92501 77 THR D CA 1
ATOM 5229 C C . THR D 1 80 ? 32.73300 -13.91800 -13.19900 1.000 11.87385 77 THR D C 1
ATOM 5230 O O . THR D 1 80 ? 31.66200 -14.06800 -13.79600 1.000 11.28503 77 THR D O 1
ATOM 5241 N N . MET D 1 81 ? 33.81700 -13.42800 -13.80700 1.000 10.92484 78 MET D N 1
ATOM 5242 C CA . MET D 1 81 ? 33.79800 -13.22500 -15.25200 1.000 12.09913 78 MET D CA 1
ATOM 5243 C C . MET D 1 81 ? 33.60500 -14.55500 -15.96200 1.000 10.97693 78 MET D C 1
ATOM 5244 O O . MET D 1 81 ? 32.85800 -14.64800 -16.93900 1.000 10.99332 78 MET D O 1
ATOM 5258 N N . LEU D 1 82 ? 34.26500 -15.60300 -15.46700 1.000 10.99780 79 LEU D N 1
ATOM 5259 C CA . LEU D 1 82 ? 34.14300 -16.91200 -16.09000 1.000 11.04011 79 LEU D CA 1
ATOM 5260 C C . LEU D 1 82 ? 32.77100 -17.52200 -15.84700 1.000 11.04919 79 LEU D C 1
ATOM 5261 O O . LEU D 1 82 ? 32.18400 -18.10300 -16.75400 1.000 11.07861 79 LEU D O 1
ATOM 5277 N N . SER D 1 83 ? 32.23300 -17.41000 -14.63700 1.000 11.03153 80 SER D N 1
ATOM 5278 C CA . SER D 1 83 ? 30.93900 -18.04900 -14.38700 1.000 11.05057 80 SER D CA 1
ATOM 5279 C C . SER D 1 83 ? 29.79800 -17.29800 -15.07100 1.000 11.20876 80 SER D C 1
ATOM 5280 O O . SER D 1 83 ? 28.79000 -17.90600 -15.43700 1.000 11.06783 80 SER D O 1
ATOM 5288 N N . MET D 1 84 ? 29.94900 -15.97800 -15.24700 1.000 11.00203 81 MET D N 1
ATOM 5289 C CA . MET D 1 84 ? 28.96200 -15.20100 -15.97900 1.000 11.61184 81 MET D CA 1
ATOM 5290 C C . MET D 1 84 ? 28.94100 -15.58900 -17.45000 1.000 11.03400 81 MET D C 1
ATOM 5291 O O . MET D 1 84 ? 27.87500 -15.63100 -18.06700 1.000 11.86813 81 MET D O 1
ATOM 5305 N N . ALA D 1 85 ? 30.10900 -15.83600 -18.03600 1.000 11.04499 82 ALA D N 1
ATOM 5306 C CA . ALA D 1 85 ? 30.16400 -16.28600 -19.42300 1.000 11.08734 82 ALA D CA 1
ATOM 5307 C C . ALA D 1 85 ? 29.52400 -17.65600 -19.56900 1.000 11.12911 82 ALA D C 1
ATOM 5308 O O . ALA D 1 85 ? 28.74100 -17.89400 -20.48900 1.000 11.73009 82 ALA D O 1
ATOM 5315 N N . TYR D 1 86 ? 29.83400 -18.57900 -18.66800 1.000 12.46152 83 TYR D N 1
ATOM 5316 C CA . TYR D 1 86 ? 29.17300 -19.87600 -18.77900 1.000 11.18080 83 TYR D CA 1
ATOM 5317 C C . TYR D 1 86 ? 27.67400 -19.78800 -18.48400 1.000 12.45312 83 TYR D C 1
ATOM 5318 O O . TYR D 1 86 ? 26.88900 -20.57500 -19.02800 1.000 13.00012 83 TYR D O 1
ATOM 5336 N N . ASN D 1 87 ? 27.25300 -18.85400 -17.62600 1.000 12.02074 84 ASN D N 1
ATOM 5337 C CA . ASN D 1 87 ? 25.82800 -18.68800 -17.37900 1.000 11.15509 84 ASN D CA 1
ATOM 5338 C C . ASN D 1 87 ? 25.12900 -18.22100 -18.63600 1.000 11.17595 84 ASN D C 1
ATOM 5339 O O . ASN D 1 87 ? 24.03700 -18.69900 -18.96300 1.000 11.21782 84 ASN D O 1
ATOM 5350 N N . ASP D 1 88 ? 25.74200 -17.27200 -19.34000 1.000 11.27315 85 ASP D N 1
ATOM 5351 C CA . ASP D 1 88 ? 25.19800 -16.83100 -20.61900 1.000 12.04807 85 ASP D CA 1
ATOM 5352 C C . ASP D 1 88 ? 25.16800 -17.97800 -21.62700 1.000 11.73201 85 ASP D C 1
ATOM 5353 O O . ASP D 1 88 ? 24.19100 -18.13700 -22.36500 1.000 11.81556 85 ASP D O 1
ATOM 5362 N N . PHE D 1 89 ? 26.20500 -18.81500 -21.64000 1.000 12.21504 86 PHE D N 1
ATOM 5363 C CA . PHE D 1 89 ? 26.17300 -19.98400 -22.51300 1.000 11.31286 86 PHE D CA 1
ATOM 5364 C C . PHE D 1 89 ? 25.07100 -20.95500 -22.09300 1.000 12.64074 86 PHE D C 1
ATOM 5365 O O . PHE D 1 89 ? 24.33400 -21.46700 -22.93300 1.000 14.08620 86 PHE D O 1
ATOM 5382 N N . PHE D 1 90 ? 24.93200 -21.20500 -20.79900 1.000 11.32593 87 PHE D N 1
ATOM 5383 C CA . PHE D 1 90 ? 23.88200 -22.08700 -20.30600 1.000 13.50008 87 PHE D CA 1
ATOM 5384 C C . PHE D 1 90 ? 22.48400 -21.55200 -20.62600 1.000 12.75005 87 PHE D C 1
ATOM 5385 O O . PHE D 1 90 ? 21.58000 -22.32600 -20.96300 1.000 13.83826 87 PHE D O 1
ATOM 5402 N N . LEU D 1 91 ? 22.29000 -20.23800 -20.53700 1.000 13.12612 88 LEU D N 1
ATOM 5403 C CA . LEU D 1 91 ? 20.99700 -19.65100 -20.86500 1.000 13.58659 88 LEU D CA 1
ATOM 5404 C C . LEU D 1 91 ? 20.67300 -19.77300 -22.36000 1.000 13.74552 88 LEU D C 1
ATOM 5405 O O . LEU D 1 91 ? 19.50800 -19.92100 -22.73900 1.000 15.43103 88 LEU D O 1
ATOM 5421 N N . GLU D 1 92 ? 21.67500 -19.67000 -23.22800 1.000 14.34582 89 GLU D N 1
ATOM 5422 C CA . GLU D 1 92 ? 21.43500 -19.87600 -24.65300 1.000 15.84463 89 GLU D CA 1
ATOM 5423 C C . GLU D 1 92 ? 21.09500 -21.33300 -24.95000 1.000 15.95871 89 GLU D C 1
ATOM 5424 O O . GLU D 1 92 ? 20.05700 -21.63100 -25.54800 1.000 16.81261 89 GLU D O 1
ATOM 5436 N N . ASP D 1 93 ? 21.95100 -22.25300 -24.53300 1.000 16.61640 90 ASP D N 1
ATOM 5437 C CA . ASP D 1 93 ? 21.83300 -23.69200 -24.76800 1.000 21.74848 90 ASP D CA 1
ATOM 5438 C C . ASP D 1 93 ? 20.63900 -24.34300 -24.05000 1.000 27.17236 90 ASP D C 1
ATOM 5439 O O . ASP D 1 93 ? 20.60900 -25.57600 -24.01600 1.000 30.84763 90 ASP D O 1
ATOM 5448 N N . ASN D 1 94 ? 19.67500 -23.59500 -23.52500 1.000 25.15718 91 ASN D N 1
ATOM 5449 C CA . ASN D 1 94 ? 18.59900 -24.17600 -22.73800 1.000 22.51391 91 ASN D CA 1
ATOM 5450 C C . ASN D 1 94 ? 17.28700 -23.43500 -22.99900 1.000 23.45779 91 ASN D C 1
ATOM 5451 O O . ASN D 1 94 ? 17.24800 -22.42300 -23.71100 1.000 25.53630 91 ASN D O 1
ATOM 5455 N N . GLU E 1 5 ? -9.40700 -10.65100 -0.58400 1.000 21.53145 2 GLU F N 1
ATOM 5456 C CA . GLU E 1 5 ? -9.02300 -9.41500 -1.24800 1.000 18.47139 2 GLU F CA 1
ATOM 5457 C C . GLU E 1 5 ? -9.93700 -9.11300 -2.41300 1.000 16.47267 2 GLU F C 1
ATOM 5458 O O . GLU E 1 5 ? -10.19200 -9.99100 -3.22600 1.000 21.33061 2 GLU F O 1
ATOM 5469 N N . THR E 1 6 ? -10.42700 -7.87200 -2.50000 1.000 14.19023 3 THR F N 1
ATOM 5470 C CA . THR E 1 6 ? -11.21200 -7.47700 -3.66300 1.000 13.83444 3 THR F CA 1
ATOM 5471 C C . THR E 1 6 ? -10.28300 -7.19500 -4.84000 1.000 14.02652 3 THR F C 1
ATOM 5472 O O . THR E 1 6 ? -9.08000 -7.03900 -4.66900 1.000 16.78902 3 THR F O 1
ATOM 5483 N N . PRO E 1 7 ? -10.80900 -7.14300 -6.05100 1.000 13.74208 4 PRO F N 1
ATOM 5484 C CA . PRO E 1 7 ? -9.96900 -6.70900 -7.16700 1.000 13.91948 4 PRO F CA 1
ATOM 5485 C C . PRO E 1 7 ? -9.38200 -5.32500 -6.96800 1.000 14.44643 4 PRO F C 1
ATOM 5486 O O . PRO E 1 7 ? -8.19600 -5.10900 -7.24800 1.000 12.65113 4 PRO F O 1
ATOM 5497 N N . LEU E 1 8 ? -10.18900 -4.37100 -6.50800 1.000 12.83712 5 LEU F N 1
ATOM 5498 C CA . LEU E 1 8 ? -9.66700 -3.03800 -6.27000 1.000 12.87866 5 LEU F CA 1
ATOM 5499 C C . LEU E 1 8 ? -8.51800 -3.08400 -5.28100 1.000 12.65671 5 LEU F C 1
ATOM 5500 O O . LEU E 1 8 ? -7.48400 -2.45700 -5.49700 1.000 14.12550 5 LEU F O 1
ATOM 5516 N N . GLU E 1 9 ? -8.67100 -3.82300 -4.19100 1.000 12.68606 6 GLU F N 1
ATOM 5517 C CA . GLU E 1 9 ? -7.60300 -3.87300 -3.19700 1.000 12.59224 6 GLU F CA 1
ATOM 5518 C C . GLU E 1 9 ? -6.33200 -4.49800 -3.76500 1.000 12.84076 6 GLU F C 1
ATOM 5519 O O . GLU E 1 9 ? -5.22100 -4.04600 -3.46400 1.000 13.21832 6 GLU F O 1
ATOM 5531 N N . LYS E 1 10 ? -6.46700 -5.54800 -4.57200 1.000 12.50258 7 LYS F N 1
ATOM 5532 C CA . LYS E 1 10 ? -5.31400 -6.10800 -5.26500 1.000 12.40368 7 LYS F CA 1
ATOM 5533 C C . LYS E 1 10 ? -4.66500 -5.08600 -6.17900 1.000 12.32579 7 LYS F C 1
ATOM 5534 O O . LYS E 1 10 ? -3.43900 -5.04000 -6.30000 1.000 12.21921 7 LYS F O 1
ATOM 5553 N N . ALA E 1 11 ? -5.47700 -4.28200 -6.86200 1.000 14.40586 8 ALA F N 1
ATOM 5554 C CA . ALA E 1 11 ? -4.96100 -3.29200 -7.80500 1.000 13.20161 8 ALA F CA 1
ATOM 5555 C C . ALA E 1 11 ? -4.15100 -2.22200 -7.09500 1.000 12.25001 8 ALA F C 1
ATOM 5556 O O . ALA E 1 11 ? -3.07200 -1.84600 -7.54900 1.000 12.15807 8 ALA F O 1
ATOM 5563 N N . LEU E 1 12 ? -4.67700 -1.69500 -5.99700 1.000 12.28963 9 LEU F N 1
ATOM 5564 C CA . LEU E 1 12 ? -3.94800 -0.68500 -5.23100 1.000 12.22069 9 LEU F CA 1
ATOM 5565 C C . LEU E 1 12 ? -2.66000 -1.24700 -4.64600 1.000 12.11757 9 LEU F C 1
ATOM 5566 O O . LEU E 1 12 ? -1.63500 -0.56100 -4.62000 1.000 12.03081 9 LEU F O 1
ATOM 5582 N N . THR E 1 13 ? -2.69300 -2.50200 -4.19300 1.000 12.13302 10 THR F N 1
ATOM 5583 C CA . THR E 1 13 ? -1.47100 -3.18300 -3.77600 1.000 12.04459 10 THR F CA 1
ATOM 5584 C C . THR E 1 13 ? -0.47700 -3.26800 -4.93300 1.000 11.96106 10 THR F C 1
ATOM 5585 O O . THR E 1 13 ? 0.71600 -3.03500 -4.75200 1.000 11.86927 10 THR F O 1
ATOM 5596 N N . THR E 1 14 ? -0.95700 -3.58100 -6.13400 1.000 11.99864 11 THR F N 1
ATOM 5597 C CA . THR E 1 14 ? -0.06000 -3.70200 -7.28000 1.000 11.93136 11 THR F CA 1
ATOM 5598 C C . THR E 1 14 ? 0.62000 -2.37800 -7.57500 1.000 11.87038 11 THR F C 1
ATOM 5599 O O . THR E 1 14 ? 1.79300 -2.35200 -7.95100 1.000 11.78655 11 THR F O 1
ATOM 5610 N N . MET E 1 15 ? -0.10300 -1.26600 -7.41200 1.000 11.91818 12 MET F N 1
ATOM 5611 C CA . MET E 1 15 ? 0.50400 0.04600 -7.61600 1.000 11.87078 12 MET F CA 1
ATOM 5612 C C . MET E 1 15 ? 1.74700 0.21100 -6.76000 1.000 11.77577 12 MET F C 1
ATOM 5613 O O . MET E 1 15 ? 2.76700 0.72000 -7.22900 1.000 11.70705 12 MET F O 1
ATOM 5627 N N . VAL E 1 16 ? 1.68000 -0.23500 -5.50400 1.000 11.98969 13 VAL F N 1
ATOM 5628 C CA . VAL E 1 16 ? 2.79800 -0.10000 -4.57900 1.000 11.70147 13 VAL F CA 1
ATOM 5629 C C . VAL E 1 16 ? 3.88900 -1.12800 -4.86100 1.000 11.63190 13 VAL F C 1
ATOM 5630 O O . VAL E 1 16 ? 5.07600 -0.80400 -4.85200 1.000 11.55395 13 VAL F O 1
ATOM 5644 N N . THR E 1 17 ? 3.52600 -2.38600 -5.09700 1.000 12.55315 14 THR F N 1
ATOM 5645 C CA . THR E 1 17 ? 4.55800 -3.40100 -5.25800 1.000 11.60462 14 THR F CA 1
ATOM 5646 C C . THR E 1 17 ? 5.34300 -3.21500 -6.55100 1.000 11.55061 14 THR F C 1
ATOM 5647 O O . THR E 1 17 ? 6.54500 -3.48400 -6.57800 1.000 11.47929 14 THR F O 1
ATOM 5658 N N . THR E 1 18 ? 4.69700 -2.73900 -7.61900 1.000 11.59025 15 THR F N 1
ATOM 5659 C CA . THR E 1 18 ? 5.41900 -2.50300 -8.87000 1.000 14.57645 15 THR F CA 1
ATOM 5660 C C . THR E 1 18 ? 6.44900 -1.38300 -8.71400 1.000 11.48230 15 THR F C 1
ATOM 5661 O O . THR E 1 18 ? 7.54100 -1.45400 -9.28500 1.000 12.22721 15 THR F O 1
ATOM 5672 N N . PHE E 1 19 ? 6.11800 -0.33900 -7.95300 1.000 11.49529 16 PHE F N 1
ATOM 5673 C CA . PHE E 1 19 ? 7.08800 0.71100 -7.65800 1.000 11.43686 16 PHE F CA 1
ATOM 5674 C C . PHE E 1 19 ? 8.32900 0.13000 -6.99600 1.000 11.36247 16 PHE F C 1
ATOM 5675 O O . PHE E 1 19 ? 9.45000 0.36600 -7.44900 1.000 11.30508 16 PHE F O 1
ATOM 5692 N N . HIS E 1 20 ? 8.13900 -0.68700 -5.95300 1.000 12.24476 17 HIS F N 1
ATOM 5693 C CA . HIS E 1 20 ? 9.23000 -1.26500 -5.18100 1.000 11.31501 17 HIS F CA 1
ATOM 5694 C C . HIS E 1 20 ? 9.91400 -2.41100 -5.88200 1.000 11.28438 17 HIS F C 1
ATOM 5695 O O . HIS E 1 20 ? 11.00000 -2.81000 -5.46200 1.000 13.63072 17 HIS F O 1
ATOM 5709 N N . LYS E 1 21 ? 9.32400 -2.92600 -6.94800 1.000 11.31854 18 LYS F N 1
ATOM 5710 C CA . LYS E 1 21 ? 9.99700 -3.89600 -7.78800 1.000 11.29252 18 LYS F CA 1
ATOM 5711 C C . LYS E 1 21 ? 11.21000 -3.30900 -8.50100 1.000 12.19798 18 LYS F C 1
ATOM 5712 O O . LYS E 1 21 ? 12.11900 -4.06300 -8.86100 1.000 11.95273 18 LYS F O 1
ATOM 5731 N N . TYR E 1 22 ? 11.25200 -1.98200 -8.68500 1.000 11.48790 19 TYR F N 1
ATOM 5732 C CA . TYR E 1 22 ? 12.28200 -1.31100 -9.46600 1.000 11.47054 19 TYR F CA 1
ATOM 5733 C C . TYR E 1 22 ? 13.04200 -0.25200 -8.69500 1.000 11.14170 19 TYR F C 1
ATOM 5734 O O . TYR E 1 22 ? 14.12800 0.13300 -9.13500 1.000 12.56860 19 TYR F O 1
ATOM 5752 N N . SER E 1 23 ? 12.52900 0.19300 -7.54700 1.000 12.20844 20 SER F N 1
ATOM 5753 C CA . SER E 1 23 ? 13.03400 1.35700 -6.83500 1.000 11.86925 20 SER F CA 1
ATOM 5754 C C . SER E 1 23 ? 14.24100 1.07300 -5.95000 1.000 11.08025 20 SER F C 1
ATOM 5755 O O . SER E 1 23 ? 14.83200 2.02500 -5.42800 1.000 11.34948 20 SER F O 1
ATOM 5763 N N . GLY E 1 24 ? 14.63900 -0.18200 -5.80400 1.000 11.06292 21 GLY F N 1
ATOM 5764 C CA . GLY E 1 24 ? 15.75200 -0.55600 -4.94900 1.000 12.78761 21 GLY F CA 1
ATOM 5765 C C . GLY E 1 24 ? 17.12700 -0.69700 -5.58600 1.000 12.21211 21 GLY F C 1
ATOM 5766 O O . GLY E 1 24 ? 18.09900 -0.95200 -4.87000 1.000 11.96163 21 GLY F O 1
ATOM 5770 N N . ARG E 1 25 ? 17.23900 -0.51300 -6.90100 1.000 11.49994 22 ARG F N 1
ATOM 5771 C CA . ARG E 1 25 ? 18.49500 -0.66800 -7.62100 1.000 12.28111 22 ARG F CA 1
ATOM 5772 C C . ARG E 1 25 ? 19.46000 0.49300 -7.41100 1.000 13.33765 22 ARG F C 1
ATOM 5773 O O . ARG E 1 25 ? 20.67600 0.27700 -7.38900 1.000 17.76598 22 ARG F O 1
ATOM 5794 N N . GLU E 1 26 ? 18.96000 1.71300 -7.24900 1.000 12.53612 23 GLU F N 1
ATOM 5795 C CA . GLU E 1 26 ? 19.79200 2.90100 -7.15000 1.000 12.79665 23 GLU F CA 1
ATOM 5796 C C . GLU E 1 26 ? 19.27400 3.74400 -6.00000 1.000 13.42517 23 GLU F C 1
ATOM 5797 O O . GLU E 1 26 ? 18.07300 4.00300 -5.91200 1.000 17.91267 23 GLU F O 1
ATOM 5809 N N . GLY E 1 27 ? 20.16800 4.12800 -5.10400 1.000 12.86530 24 GLY F N 1
ATOM 5810 C CA . GLY E 1 27 ? 19.84000 5.09300 -4.09000 1.000 13.55381 24 GLY F CA 1
ATOM 5811 C C . GLY E 1 27 ? 18.73400 4.64800 -3.17000 1.000 14.44563 24 GLY F C 1
ATOM 5812 O O . GLY E 1 27 ? 18.67900 3.50900 -2.69900 1.000 16.71239 24 GLY F O 1
ATOM 5816 N N . SER E 1 28 ? 17.83900 5.58300 -2.90100 1.000 13.35010 25 SER F N 1
ATOM 5817 C CA . SER E 1 28 ? 16.73300 5.32500 -2.01200 1.000 13.05826 25 SER F CA 1
ATOM 5818 C C . SER E 1 28 ? 15.76700 4.32300 -2.61500 1.000 16.00147 25 SER F C 1
ATOM 5819 O O . SER E 1 28 ? 15.44800 4.36600 -3.81100 1.000 13.26454 25 SER F O 1
ATOM 5827 N N . LYS E 1 29 ? 15.29100 3.41900 -1.76500 1.000 17.54993 26 LYS F N 1
ATOM 5828 C CA . LYS E 1 29 ? 14.21500 2.52800 -2.14600 1.000 14.41565 26 LYS F CA 1
ATOM 5829 C C . LYS E 1 29 ? 12.89000 3.22100 -2.16300 1.000 11.56323 26 LYS F C 1
ATOM 5830 O O . LYS E 1 29 ? 11.88400 2.57000 -2.42500 1.000 14.98328 26 LYS F O 1
ATOM 5849 N N . LEU E 1 30 ? 12.84900 4.50900 -1.85400 1.000 12.34557 27 LEU F N 1
ATOM 5850 C CA . LEU E 1 30 ? 11.61800 5.28400 -1.86900 1.000 12.01861 27 LEU F CA 1
ATOM 5851 C C . LEU E 1 30 ? 11.51900 6.25800 -3.04600 1.000 12.07132 27 LEU F C 1
ATOM 5852 O O . LEU E 1 30 ? 10.55000 7.02000 -3.13100 1.000 15.45704 27 LEU F O 1
ATOM 5868 N N . THR E 1 31 ? 12.48500 6.27100 -3.94200 1.000 12.95215 28 THR F N 1
ATOM 5869 C CA . THR E 1 31 ? 12.39500 7.06300 -5.15600 1.000 12.57476 28 THR F CA 1
ATOM 5870 C C . THR E 1 31 ? 12.83700 6.19800 -6.33300 1.000 11.68529 28 THR F C 1
ATOM 5871 O O . THR E 1 31 ? 13.63900 5.26900 -6.17400 1.000 12.62678 28 THR F O 1
ATOM 5882 N N . LEU E 1 32 ? 12.30600 6.52100 -7.51900 1.000 11.22451 29 LEU F N 1
ATOM 5883 C CA . LEU E 1 32 ? 12.76200 5.95700 -8.77500 1.000 11.21164 29 LEU F CA 1
ATOM 5884 C C . LEU E 1 32 ? 13.71400 6.93200 -9.45900 1.000 12.00002 29 LEU F C 1
ATOM 5885 O O . LEU E 1 32 ? 13.39800 8.11300 -9.62900 1.000 11.41052 29 LEU F O 1
ATOM 5901 N N . SER E 1 33 ? 14.88500 6.44100 -9.81300 1.000 12.01768 30 SER F N 1
ATOM 5902 C CA . SER E 1 33 ? 15.80300 7.23300 -10.60100 1.000 12.47171 30 SER F CA 1
ATOM 5903 C C . SER E 1 33 ? 15.42800 7.08600 -12.06700 1.000 13.59256 30 SER F C 1
ATOM 5904 O O . SER E 1 33 ? 14.57400 6.27900 -12.44100 1.000 13.58445 30 SER F O 1
ATOM 5912 N N . ARG E 1 34 ? 16.07600 7.89100 -12.90600 1.000 13.46967 31 ARG F N 1
ATOM 5913 C CA . ARG E 1 34 ? 15.85500 7.79000 -14.33400 1.000 11.26052 31 ARG F CA 1
ATOM 5914 C C . ARG E 1 34 ? 15.97700 6.35300 -14.80700 1.000 11.23570 31 ARG F C 1
ATOM 5915 O O . ARG E 1 34 ? 15.09800 5.84400 -15.48800 1.000 12.95534 31 ARG F O 1
ATOM 5936 N N . LYS E 1 35 ? 17.05400 5.66800 -14.44700 1.000 12.57209 32 LYS F N 1
ATOM 5937 C CA . LYS E 1 35 ? 17.22300 4.29900 -14.91700 1.000 12.46703 32 LYS F CA 1
ATOM 5938 C C . LYS E 1 35 ? 16.10800 3.40900 -14.39600 1.000 11.16012 32 LYS F C 1
ATOM 5939 O O . LYS E 1 35 ? 15.61600 2.53800 -15.10900 1.000 12.35590 32 LYS F O 1
ATOM 5943 N N . GLU E 1 36 ? 15.70200 3.61200 -13.15000 1.000 12.25994 33 GLU F N 1
ATOM 5944 C CA . GLU E 1 36 ? 14.67400 2.77500 -12.55100 1.000 12.53722 33 GLU F CA 1
ATOM 5945 C C . GLU E 1 36 ? 13.33000 3.00800 -13.22200 1.000 11.23095 33 GLU F C 1
ATOM 5946 O O . GLU E 1 36 ? 12.63400 2.05800 -13.59200 1.000 11.56653 33 GLU F O 1
ATOM 5958 N N . LEU E 1 37 ? 12.94700 4.27200 -13.37900 1.000 12.12245 34 LEU F N 1
ATOM 5959 C CA . LEU E 1 37 ? 11.68300 4.56900 -14.03400 1.000 14.26769 34 LEU F CA 1
ATOM 5960 C C . LEU E 1 37 ? 11.65500 4.02000 -15.45500 1.000 11.38580 34 LEU F C 1
ATOM 5961 O O . LEU E 1 37 ? 10.64800 3.47000 -15.89700 1.000 11.43910 34 LEU F O 1
ATOM 5977 N N . LYS E 1 38 ? 12.75700 4.15700 -16.18000 1.000 13.39057 35 LYS F N 1
ATOM 5978 C CA . LYS E 1 38 ? 12.82800 3.65000 -17.54600 1.000 12.71090 35 LYS F CA 1
ATOM 5979 C C . LYS E 1 38 ? 12.56600 2.15400 -17.60100 1.000 11.38821 35 LYS F C 1
ATOM 5980 O O . LYS E 1 38 ? 11.87900 1.67200 -18.49500 1.000 11.44654 35 LYS F O 1
ATOM 5999 N N . GLU E 1 39 ? 13.08800 1.40700 -16.63800 1.000 12.56471 36 GLU F N 1
ATOM 6000 C CA . GLU E 1 39 ? 12.92100 -0.04500 -16.64000 1.000 13.79841 36 GLU F CA 1
ATOM 6001 C C . GLU E 1 39 ? 11.50400 -0.46300 -16.24300 1.000 12.87001 36 GLU F C 1
ATOM 6002 O O . GLU E 1 39 ? 10.92700 -1.38800 -16.83000 1.000 12.84911 36 GLU F O 1
ATOM 6014 N N . LEU E 1 40 ? 10.95900 0.15900 -15.20200 1.000 12.48895 37 LEU F N 1
ATOM 6015 C CA . LEU E 1 40 ? 9.55600 -0.03500 -14.86800 1.000 13.09290 37 LEU F CA 1
ATOM 6016 C C . LEU E 1 40 ? 8.69100 0.08300 -16.10600 1.000 11.50452 37 LEU F C 1
ATOM 6017 O O . LEU E 1 40 ? 7.90000 -0.80600 -16.40900 1.000 12.04028 37 LEU F O 1
ATOM 6033 N N . ILE E 1 41 ? 8.81900 1.18900 -16.83000 1.000 12.23768 38 ILE F N 1
ATOM 6034 C CA . ILE E 1 41 ? 7.97200 1.41900 -18.00300 1.000 12.83197 38 ILE F CA 1
ATOM 6035 C C . ILE E 1 41 ? 8.19300 0.33700 -19.04300 1.000 11.63942 38 ILE F C 1
ATOM 6036 O O . ILE E 1 41 ? 7.24300 -0.19300 -19.61300 1.000 12.56951 38 ILE F O 1
ATOM 6052 N N . LYS E 1 42 ? 9.44500 -0.02400 -19.29100 1.000 12.69693 39 LYS F N 1
ATOM 6053 C CA . LYS E 1 42 ? 9.71500 -1.03800 -20.29500 1.000 13.57519 39 LYS F CA 1
ATOM 6054 C C . LYS E 1 42 ? 9.10000 -2.38800 -19.93300 1.000 14.38119 39 LYS F C 1
ATOM 6055 O O . LYS E 1 42 ? 8.52100 -3.06300 -20.78600 1.000 15.74957 39 LYS F O 1
ATOM 6074 N N . LYS E 1 43 ? 9.21900 -2.81000 -18.69600 1.000 14.76334 40 LYS F N 1
ATOM 6075 C CA . LYS E 1 43 ? 8.85700 -4.17500 -18.36200 1.000 16.18711 40 LYS F CA 1
ATOM 6076 C C . LYS E 1 43 ? 7.42100 -4.32600 -17.87700 1.000 14.47167 40 LYS F C 1
ATOM 6077 O O . LYS E 1 43 ? 6.92200 -5.44900 -17.82200 1.000 16.37754 40 LYS F O 1
ATOM 6084 N N . GLU E 1 44 ? 6.73200 -3.24100 -17.56600 1.000 13.01493 41 GLU F N 1
ATOM 6085 C CA . GLU E 1 44 ? 5.43700 -3.33800 -16.92200 1.000 13.04170 41 GLU F CA 1
ATOM 6086 C C . GLU E 1 44 ? 4.28200 -2.77800 -17.73900 1.000 12.53616 41 GLU F C 1
ATOM 6087 O O . GLU E 1 44 ? 3.12400 -2.98400 -17.35500 1.000 14.50396 41 GLU F O 1
ATOM 6099 N N . LEU E 1 45 ? 4.55300 -2.09300 -18.84400 1.000 13.27749 42 LEU F N 1
ATOM 6100 C CA . LEU E 1 45 ? 3.51400 -1.58600 -19.72200 1.000 13.87306 42 LEU F CA 1
ATOM 6101 C C . LEU E 1 45 ? 3.69200 -2.20900 -21.09100 1.000 14.52980 42 LEU F C 1
ATOM 6102 O O . LEU E 1 45 ? 4.82000 -2.37800 -21.55600 1.000 15.65085 42 LEU F O 1
ATOM 6118 N N . SER E 1 46 ? 2.56200 -2.53200 -21.71900 1.000 17.44973 43 SER F N 1
ATOM 6119 C CA . SER E 1 46 ? 2.52200 -3.19500 -23.01000 1.000 15.09806 43 SER F CA 1
ATOM 6120 C C . SER E 1 46 ? 2.98600 -2.23900 -24.08000 1.000 15.40493 43 SER F C 1
ATOM 6121 O O . SER E 1 46 ? 2.42400 -1.15500 -24.23600 1.000 19.14985 43 SER F O 1
ATOM 6129 N N . LEU E 1 47 ? 3.99800 -2.63600 -24.82700 1.000 17.70582 44 LEU F N 1
ATOM 6130 C CA . LEU E 1 47 ? 4.59100 -1.72100 -25.77800 1.000 17.02367 44 LEU F CA 1
ATOM 6131 C C . LEU E 1 47 ? 4.75000 -0.36200 -25.08300 1.000 16.45067 44 LEU F C 1
ATOM 6132 O O . LEU E 1 47 ? 5.18400 0.60700 -25.67700 1.000 16.29983 44 LEU F O 1
ATOM 6148 N N . MET E 1 50 ? 9.88100 3.75500 -25.29300 1.000 22.24232 47 MET F N 1
ATOM 6149 C CA . MET E 1 50 ? 10.02800 5.17600 -25.09200 1.000 20.43764 47 MET F CA 1
ATOM 6150 C C . MET E 1 50 ? 11.38800 5.59800 -25.57300 1.000 20.88068 47 MET F C 1
ATOM 6151 O O . MET E 1 50 ? 12.38900 4.99700 -25.19400 1.000 22.65267 47 MET F O 1
ATOM 6165 N N . LYS E 1 51 ? 11.43000 6.65300 -26.37400 1.000 21.01006 48 LYS F N 1
ATOM 6166 C CA . LYS E 1 51 ? 12.68800 7.28600 -26.72600 1.000 21.63171 48 LYS F CA 1
ATOM 6167 C C . LYS E 1 51 ? 13.34500 7.84400 -25.47100 1.000 17.96339 48 LYS F C 1
ATOM 6168 O O . LYS E 1 51 ? 12.71600 8.01400 -24.43200 1.000 19.66234 48 LYS F O 1
ATOM 6187 N N . GLU E 1 52 ? 14.63300 8.12500 -25.57600 1.000 19.79605 49 GLU F N 1
ATOM 6188 C CA . GLU E 1 52 ? 15.38000 8.57800 -24.41800 1.000 19.43952 49 GLU F CA 1
ATOM 6189 C C . GLU E 1 52 ? 15.07000 10.01900 -24.07700 1.000 19.17347 49 GLU F C 1
ATOM 6190 O O . GLU E 1 52 ? 15.24000 10.43200 -22.92900 1.000 19.60556 49 GLU F O 1
ATOM 6202 N N . SER E 1 53 ? 14.65100 10.80400 -25.05400 1.000 20.85461 50 SER F N 1
ATOM 6203 C CA . SER E 1 53 ? 14.26300 12.17700 -24.77700 1.000 18.30696 50 SER F CA 1
ATOM 6204 C C . SER E 1 53 ? 12.85900 12.23200 -24.20200 1.000 18.11726 50 SER F C 1
ATOM 6205 O O . SER E 1 53 ? 12.51200 13.18200 -23.48700 1.000 20.64024 50 SER F O 1
ATOM 6210 N N . SER E 1 54 ? 12.04200 11.22800 -24.51000 1.000 18.44615 51 SER F N 1
ATOM 6211 C CA . SER E 1 54 ? 10.74400 11.11100 -23.86000 1.000 19.54350 51 SER F CA 1
ATOM 6212 C C . SER E 1 54 ? 10.90300 10.74900 -22.38800 1.000 20.28656 51 SER F C 1
ATOM 6213 O O . SER E 1 54 ? 10.15800 11.24600 -21.53600 1.000 19.20468 51 SER F O 1
ATOM 6221 N N . ILE E 1 55 ? 11.85400 9.86500 -22.07100 1.000 20.11048 52 ILE F N 1
ATOM 6222 C CA . ILE E 1 55 ? 12.22700 9.62600 -20.68500 1.000 16.52084 52 ILE F CA 1
ATOM 6223 C C . ILE E 1 55 ? 12.79200 10.90100 -20.08800 1.000 14.18517 52 ILE F C 1
ATOM 6224 O O . ILE E 1 55 ? 12.50500 11.24800 -18.93800 1.000 16.22612 52 ILE F O 1
ATOM 6240 N N . ASP E 1 56 ? 13.57300 11.63800 -20.87400 1.000 13.88220 53 ASP F N 1
ATOM 6241 C CA . ASP E 1 56 ? 14.07900 12.92400 -20.41600 1.000 15.11900 53 ASP F CA 1
ATOM 6242 C C . ASP E 1 56 ? 12.93400 13.84700 -20.04400 1.000 13.81514 53 ASP F C 1
ATOM 6243 O O . ASP E 1 56 ? 12.97500 14.51200 -19.00300 1.000 17.11297 53 ASP F O 1
ATOM 6252 N N . ASP E 1 57 ? 11.88400 13.87300 -20.86400 1.000 14.49514 54 ASP F N 1
ATOM 6253 C CA . ASP E 1 57 ? 10.74600 14.75300 -20.60000 1.000 18.05151 54 ASP F CA 1
ATOM 6254 C C . ASP E 1 57 ? 9.90100 14.28100 -19.41500 1.000 14.72020 54 ASP F C 1
ATOM 6255 O O . ASP E 1 57 ? 9.46200 15.09000 -18.59100 1.000 15.47930 54 ASP F O 1
ATOM 6264 N N . LEU E 1 58 ? 9.58700 12.98900 -19.36100 1.000 13.92644 55 LEU F N 1
ATOM 6265 C CA . LEU E 1 58 ? 8.75900 12.48100 -18.27500 1.000 13.32565 55 LEU F CA 1
ATOM 6266 C C . LEU E 1 58 ? 9.41400 12.77000 -16.93400 1.000 14.82524 55 LEU F C 1
ATOM 6267 O O . LEU E 1 58 ? 8.79200 13.33100 -16.02800 1.000 15.23113 55 LEU F O 1
ATOM 6283 N N . MET E 1 59 ? 10.68600 12.41100 -16.80400 1.000 13.45935 56 MET F N 1
ATOM 6284 C CA . MET E 1 59 ? 11.39700 12.65900 -15.56600 1.000 14.37204 56 MET F CA 1
ATOM 6285 C C . MET E 1 59 ? 11.24200 14.10800 -15.13900 1.000 17.52070 56 MET F C 1
ATOM 6286 O O . MET E 1 59 ? 10.96100 14.40100 -13.97500 1.000 16.94064 56 MET F O 1
ATOM 6300 N N . LYS E 1 60 ? 11.40300 15.04100 -16.05500 1.000 17.43750 57 LYS F N 1
ATOM 6301 C CA . LYS E 1 60 ? 11.29900 16.43700 -15.70900 1.000 16.07840 57 LYS F CA 1
ATOM 6302 C C . LYS E 1 60 ? 9.82300 16.81200 -15.44100 1.000 14.99502 57 LYS F C 1
ATOM 6303 O O . LYS E 1 60 ? 9.56400 17.70900 -14.68800 1.000 17.70632 57 LYS F O 1
ATOM 6311 N N . SER E 1 61 ? 8.87200 16.11600 -16.07500 1.000 14.36524 58 SER F N 1
ATOM 6312 C CA . SER E 1 61 ? 7.48200 16.43500 -15.78100 1.000 17.93139 58 SER F CA 1
ATOM 6313 C C . SER E 1 61 ? 7.05600 15.93900 -14.40300 1.000 14.51193 58 SER F C 1
ATOM 6314 O O . SER E 1 61 ? 6.24700 16.58900 -13.72600 1.000 13.98948 58 SER F O 1
ATOM 6322 N N . LEU E 1 62 ? 7.56000 14.77200 -14.02400 1.000 11.86037 59 LEU F N 1
ATOM 6323 C CA . LEU E 1 62 ? 7.14000 14.12100 -12.79800 1.000 11.81301 59 LEU F CA 1
ATOM 6324 C C . LEU E 1 62 ? 7.88900 14.61100 -11.57500 1.000 12.22249 59 LEU F C 1
ATOM 6325 O O . LEU E 1 62 ? 7.34000 14.57000 -10.47800 1.000 12.97398 59 LEU F O 1
ATOM 6341 N N . ASP E 1 63 ? 9.12200 15.07100 -11.73700 1.000 13.03322 60 ASP F N 1
ATOM 6342 C CA . ASP E 1 63 ? 9.93200 15.56300 -10.62900 1.000 14.52918 60 ASP F CA 1
ATOM 6343 C C . ASP E 1 63 ? 9.50300 16.98500 -10.33800 1.000 14.77606 60 ASP F C 1
ATOM 6344 O O . ASP E 1 63 ? 9.69800 17.87400 -11.16300 1.000 20.45831 60 ASP F O 1
ATOM 6353 N N . LYS E 1 64 ? 8.88900 17.17400 -9.14800 1.000 15.53247 61 LYS F N 1
ATOM 6354 C CA . LYS E 1 64 ? 8.37000 18.49100 -8.63500 1.000 18.19799 61 LYS F CA 1
ATOM 6355 C C . LYS E 1 64 ? 9.26000 19.19800 -7.60900 1.000 18.47586 61 LYS F C 1
ATOM 6356 O O . LYS E 1 64 ? 9.07600 20.29800 -7.22400 1.000 21.14441 61 LYS F O 1
ATOM 6375 N N . ASN E 1 65 ? 10.21800 18.48300 -7.14800 1.000 19.18335 62 ASN F N 1
ATOM 6376 C CA . ASN E 1 65 ? 11.19700 19.03500 -6.22800 1.000 16.61399 62 ASN F CA 1
ATOM 6377 C C . ASN E 1 65 ? 12.61300 18.99900 -6.79900 1.000 16.07251 62 ASN F C 1
ATOM 6378 O O . ASN E 1 65 ? 13.58400 19.10500 -6.05000 1.000 19.44142 62 ASN F O 1
ATOM 6389 N N . SER E 1 66 ? 12.74100 18.86000 -8.11100 1.000 16.39642 63 SER F N 1
ATOM 6390 C CA . SER E 1 66 ? 14.01400 18.95200 -8.82100 1.000 18.35920 63 SER F CA 1
ATOM 6391 C C . SER E 1 66 ? 15.17300 18.26400 -8.08200 1.000 17.33325 63 SER F C 1
ATOM 6392 O O . SER E 1 66 ? 16.28800 18.78700 -7.97800 1.000 18.63500 63 SER F O 1
ATOM 6400 N N . ASP E 1 67 ? 14.91900 17.03700 -7.62000 1.000 15.75251 64 ASP F N 1
ATOM 6401 C CA . ASP E 1 67 ? 15.97900 16.16000 -7.14600 1.000 14.40107 64 ASP F CA 1
ATOM 6402 C C . ASP E 1 67 ? 16.31000 15.05200 -8.13200 1.000 13.93196 64 ASP F C 1
ATOM 6403 O O . ASP E 1 67 ? 17.15700 14.20600 -7.84100 1.000 16.28983 64 ASP F O 1
ATOM 6412 N N . GLN E 1 68 ? 15.68700 15.05200 -9.30100 1.000 15.37950 65 GLN F N 1
ATOM 6413 C CA . GLN E 1 68 ? 15.94600 14.07600 -10.34500 1.000 14.94148 65 GLN F CA 1
ATOM 6414 C C . GLN E 1 68 ? 15.55800 12.67400 -9.92900 1.000 12.75876 65 GLN F C 1
ATOM 6415 O O . GLN E 1 68 ? 15.96500 11.70300 -10.55300 1.000 16.05613 65 GLN F O 1
ATOM 6429 N N . GLU E 1 69 ? 14.77000 12.54200 -8.89100 1.000 13.00580 66 GLU F N 1
ATOM 6430 C CA . GLU E 1 69 ? 14.25200 11.24500 -8.50500 1.000 14.34287 66 GLU F CA 1
ATOM 6431 C C . GLU E 1 69 ? 12.74600 11.36500 -8.36600 1.000 11.32884 66 GLU F C 1
ATOM 6432 O O . GLU E 1 69 ? 12.21900 12.43400 -8.07000 1.000 12.09500 66 GLU F O 1
ATOM 6444 N N . ILE E 1 70 ? 12.06800 10.25300 -8.57100 1.000 12.64473 67 ILE F N 1
ATOM 6445 C CA . ILE E 1 70 ? 10.61500 10.20600 -8.59000 1.000 13.62162 67 ILE F CA 1
ATOM 6446 C C . ILE E 1 70 ? 10.17500 9.44200 -7.35400 1.000 11.37937 67 ILE F C 1
ATOM 6447 O O . ILE E 1 70 ? 10.26300 8.21400 -7.32100 1.000 11.52189 67 ILE F O 1
ATOM 6463 N N . ASP E 1 71 ? 9.66900 10.14200 -6.35700 1.000 11.40817 68 ASP F N 1
ATOM 6464 C CA . ASP E 1 71 ? 9.12600 9.44400 -5.19900 1.000 13.81615 68 ASP F CA 1
ATOM 6465 C C . ASP E 1 71 ? 7.72400 8.90700 -5.49800 1.000 12.02308 68 ASP F C 1
ATOM 6466 O O . ASP E 1 71 ? 7.18600 9.07300 -6.58600 1.000 12.21938 68 ASP F O 1
ATOM 6475 N N . PHE E 1 72 ? 7.11700 8.23900 -4.52400 1.000 11.61601 69 PHE F N 1
ATOM 6476 C CA . PHE E 1 72 ? 5.85200 7.57200 -4.80300 1.000 11.55367 69 PHE F CA 1
ATOM 6477 C C . PHE E 1 72 ? 4.74600 8.56400 -5.13600 1.000 11.63962 69 PHE F C 1
ATOM 6478 O O . PHE E 1 72 ? 3.91700 8.30700 -6.01200 1.000 12.08734 69 PHE F O 1
ATOM 6495 N N . LYS E 1 73 ? 4.71800 9.70900 -4.46300 1.000 11.66512 70 LYS F N 1
ATOM 6496 C CA . LYS E 1 73 ? 3.72200 10.73100 -4.77700 1.000 12.73362 70 LYS F CA 1
ATOM 6497 C C . LYS E 1 73 ? 3.87500 11.23100 -6.21200 1.000 12.33995 70 LYS F C 1
ATOM 6498 O O . LYS E 1 73 ? 2.88500 11.39400 -6.93200 1.000 12.48566 70 LYS F O 1
ATOM 6517 N N . GLU E 1 74 ? 5.11700 11.50900 -6.61600 1.000 14.18672 71 GLU F N 1
ATOM 6518 C CA . GLU E 1 74 ? 5.42000 11.91200 -7.98700 1.000 13.60220 71 GLU F CA 1
ATOM 6519 C C . GLU E 1 74 ? 5.02300 10.83700 -8.98700 1.000 11.72554 71 GLU F C 1
ATOM 6520 O O . GLU E 1 74 ? 4.44100 11.13300 -10.03000 1.000 11.95580 71 GLU F O 1
ATOM 6532 N N A TYR E 1 75 ? 5.32400 9.57800 -8.68100 0.700 11.66931 72 TYR F N 1
ATOM 6533 N N B TYR E 1 75 ? 5.33700 9.58200 -8.67500 0.300 11.66851 72 TYR F N 1
ATOM 6534 C CA A TYR E 1 75 ? 4.99000 8.46100 -9.55800 0.700 11.68081 72 TYR F CA 1
ATOM 6535 C CA B TYR E 1 75 ? 5.00300 8.46400 -9.54300 0.300 11.67978 72 TYR F CA 1
ATOM 6536 C C A TYR E 1 75 ? 3.49500 8.22100 -9.62100 0.700 12.97281 72 TYR F C 1
ATOM 6537 C C B TYR E 1 75 ? 3.50300 8.24600 -9.63000 0.300 12.88004 72 TYR F C 1
ATOM 6538 O O A TYR E 1 75 ? 2.99000 7.74200 -10.64000 0.700 12.73517 72 TYR F O 1
ATOM 6539 O O B TYR E 1 75 ? 3.00300 7.79200 -10.66400 0.300 12.78641 72 TYR F O 1
ATOM 6574 N N . SER E 1 76 ? 2.76900 8.57500 -8.56800 1.000 11.80844 73 SER F N 1
ATOM 6575 C CA . SER E 1 76 ? 1.32400 8.42200 -8.60000 1.000 13.28917 73 SER F CA 1
ATOM 6576 C C . SER E 1 76 ? 0.69900 9.27300 -9.68900 1.000 11.98962 73 SER F C 1
ATOM 6577 O O . SER E 1 76 ? -0.33600 8.90700 -10.23500 1.000 12.33239 73 SER F O 1
ATOM 6585 N N . VAL E 1 77 ? 1.31400 10.39500 -10.02100 1.000 11.98078 74 VAL F N 1
ATOM 6586 C CA . VAL E 1 77 ? 0.84500 11.21400 -11.12900 1.000 13.11854 74 VAL F CA 1
ATOM 6587 C C . VAL E 1 77 ? 0.96600 10.46400 -12.44600 1.000 12.07208 74 VAL F C 1
ATOM 6588 O O . VAL E 1 77 ? 0.09300 10.55800 -13.31400 1.000 12.96757 74 VAL F O 1
ATOM 6601 N N . PHE E 1 78 ? 2.05800 9.72900 -12.63200 1.000 11.98037 75 PHE F N 1
ATOM 6602 C CA . PHE E 1 78 ? 2.19200 8.90200 -13.82600 1.000 11.98659 75 PHE F CA 1
ATOM 6603 C C . PHE E 1 78 ? 1.06800 7.88100 -13.88700 1.000 12.04214 75 PHE F C 1
ATOM 6604 O O . PHE E 1 78 ? 0.45200 7.68000 -14.93600 1.000 12.11745 75 PHE F O 1
ATOM 6621 N N . LEU E 1 79 ? 0.75000 7.26200 -12.75700 1.000 12.01701 76 LEU F N 1
ATOM 6622 C CA . LEU E 1 79 ? -0.30700 6.25900 -12.75100 1.000 12.07515 76 LEU F CA 1
ATOM 6623 C C . LEU E 1 79 ? -1.65100 6.86400 -13.14800 1.000 12.20182 76 LEU F C 1
ATOM 6624 O O . LEU E 1 79 ? -2.45600 6.20400 -13.80700 1.000 12.27283 76 LEU F O 1
ATOM 6640 N N . THR E 1 80 ? -1.91000 8.12100 -12.76100 1.000 12.52163 77 THR F N 1
ATOM 6641 C CA . THR E 1 80 ? -3.16600 8.76700 -13.13400 1.000 12.36583 77 THR F CA 1
ATOM 6642 C C . THR E 1 80 ? -3.20600 9.10400 -14.61900 1.000 12.86914 77 THR F C 1
ATOM 6643 O O . THR E 1 80 ? -4.27900 9.06000 -15.23400 1.000 12.53845 77 THR F O 1
ATOM 6654 N N . MET E 1 81 ? -2.04900 9.41100 -15.21300 1.000 13.82457 78 MET F N 1
ATOM 6655 C CA . MET E 1 81 ? -1.95400 9.54200 -16.66200 1.000 12.41808 78 MET F CA 1
ATOM 6656 C C . MET E 1 81 ? -2.42300 8.27700 -17.36000 1.000 12.71069 78 MET F C 1
ATOM 6657 O O . MET E 1 81 ? -3.13800 8.32700 -18.36200 1.000 13.11067 78 MET F O 1
ATOM 6671 N N . LEU E 1 82 ? -1.97300 7.12800 -16.87400 1.000 12.67815 79 LEU F N 1
ATOM 6672 C CA . LEU E 1 82 ? -2.38000 5.86500 -17.46300 1.000 12.39111 79 LEU F CA 1
ATOM 6673 C C . LEU E 1 82 ? -3.86400 5.62400 -17.25200 1.000 12.50031 79 LEU F C 1
ATOM 6674 O O . LEU E 1 82 ? -4.57400 5.23600 -18.18200 1.000 12.77274 79 LEU F O 1
ATOM 6690 N N . SER E 1 83 ? -4.35300 5.83700 -16.03300 1.000 12.49908 80 SER F N 1
ATOM 6691 C CA . SER E 1 83 ? -5.75200 5.54300 -15.75100 1.000 12.60549 80 SER F CA 1
ATOM 6692 C C . SER E 1 83 ? -6.69700 6.53700 -16.40900 1.000 12.73558 80 SER F C 1
ATOM 6693 O O . SER E 1 83 ? -7.81200 6.15900 -16.77500 1.000 12.84551 80 SER F O 1
ATOM 6701 N N . MET E 1 84 ? -6.28400 7.79500 -16.58100 1.000 12.73405 81 MET F N 1
ATOM 6702 C CA . MET E 1 84 ? -7.08200 8.70600 -17.40400 1.000 14.25047 81 MET F CA 1
ATOM 6703 C C . MET E 1 84 ? -7.15900 8.19100 -18.82700 1.000 14.68572 81 MET F C 1
ATOM 6704 O O . MET E 1 84 ? -8.20600 8.25500 -19.46700 1.000 15.48225 81 MET F O 1
ATOM 6718 N N . ALA E 1 85 ? -6.03900 7.69300 -19.33800 1.000 15.66911 82 ALA F N 1
ATOM 6719 C CA . ALA E 1 85 ? -5.99100 7.15100 -20.68900 1.000 15.07291 82 ALA F CA 1
ATOM 6720 C C . ALA E 1 85 ? -6.98600 6.01900 -20.85600 1.000 12.95169 82 ALA F C 1
ATOM 6721 O O . ALA E 1 85 ? -7.79700 6.01800 -21.78600 1.000 13.07687 82 ALA F O 1
ATOM 6728 N N . TYR E 1 86 ? -6.92400 5.03300 -19.97900 1.000 12.87977 83 TYR F N 1
ATOM 6729 C CA . TYR E 1 86 ? -7.90500 3.97300 -20.04600 1.000 12.95392 83 TYR F CA 1
ATOM 6730 C C . TYR E 1 86 ? -9.31000 4.49500 -19.76800 1.000 13.08661 83 TYR F C 1
ATOM 6731 O O . TYR E 1 86 ? -10.29300 3.96900 -20.30400 1.000 13.20034 83 TYR F O 1
ATOM 6749 N N . ASN E 1 87 ? -9.44300 5.51400 -18.92500 1.000 14.18909 84 ASN F N 1
ATOM 6750 C CA . ASN E 1 87 ? -10.78400 6.01600 -18.68000 1.000 15.68724 84 ASN F CA 1
ATOM 6751 C C . ASN E 1 87 ? -11.38500 6.58000 -19.95300 1.000 13.35006 84 ASN F C 1
ATOM 6752 O O . ASN E 1 87 ? -12.53400 6.29400 -20.28300 1.000 14.09626 84 ASN F O 1
ATOM 6763 N N . ASP E 1 88 ? -10.61100 7.35200 -20.69900 1.000 13.32873 85 ASP F N 1
ATOM 6764 C CA . ASP E 1 88 ? -11.05700 7.81300 -22.00700 1.000 16.53952 85 ASP F CA 1
ATOM 6765 C C . ASP E 1 88 ? -11.43900 6.64600 -22.91900 1.000 13.51801 85 ASP F C 1
ATOM 6766 O O . ASP E 1 88 ? -12.47600 6.68400 -23.58100 1.000 13.66724 85 ASP F O 1
ATOM 6775 N N . PHE E 1 89 ? -10.61900 5.59300 -22.95500 1.000 14.53143 86 PHE F N 1
ATOM 6776 C CA . PHE E 1 89 ? -10.97700 4.40300 -23.72100 1.000 14.05133 86 PHE F CA 1
ATOM 6777 C C . PHE E 1 89 ? -12.31100 3.84200 -23.25500 1.000 14.89378 86 PHE F C 1
ATOM 6778 O O . PHE E 1 89 ? -13.21200 3.59800 -24.05800 1.000 16.23155 86 PHE F O 1
ATOM 6795 N N . PHE E 1 90 ? -12.44700 3.62000 -21.94700 1.000 14.48506 87 PHE F N 1
ATOM 6796 C CA . PHE E 1 90 ? -13.67700 3.06200 -21.40300 1.000 15.62345 87 PHE F CA 1
ATOM 6797 C C . PHE E 1 90 ? -14.88900 3.90700 -21.77700 1.000 13.76430 87 PHE F C 1
ATOM 6798 O O . PHE E 1 90 ? -15.93600 3.36700 -22.14800 1.000 13.89337 87 PHE F O 1
ATOM 6815 N N . LEU E 1 91 ? -14.77300 5.22500 -21.69200 1.000 13.77355 88 LEU F N 1
ATOM 6816 C CA . LEU E 1 91 ? -15.91800 6.07300 -22.01600 1.000 16.53101 88 LEU F CA 1
ATOM 6817 C C . LEU E 1 91 ? -16.34800 5.91000 -23.46800 1.000 18.33291 88 LEU F C 1
ATOM 6818 O O . LEU E 1 91 ? -17.54600 5.89600 -23.76700 1.000 20.01111 88 LEU F O 1
ATOM 6834 N N . GLU E 1 92 ? -15.38700 5.80900 -24.38900 1.000 19.78202 89 GLU F N 1
ATOM 6835 C CA . GLU E 1 92 ? -15.72900 5.62100 -25.79500 1.000 16.15706 89 GLU F CA 1
ATOM 6836 C C . GLU E 1 92 ? -16.25900 4.22100 -26.05400 1.000 14.98260 89 GLU F C 1
ATOM 6837 O O . GLU E 1 92 ? -17.12400 4.03600 -26.90600 1.000 21.22289 89 GLU F O 1
ATOM 6849 N N . ASP E 1 93 ? -15.73200 3.22300 -25.36900 1.000 14.05504 90 ASP F N 1
ATOM 6850 C CA . ASP E 1 93 ? -16.09900 1.84700 -25.64100 1.000 14.08872 90 ASP F CA 1
ATOM 6851 C C . ASP E 1 93 ? -17.43600 1.46500 -25.02200 1.000 18.17378 90 ASP F C 1
ATOM 6852 O O . ASP E 1 93 ? -18.02200 0.45600 -25.42900 1.000 19.43489 90 ASP F O 1
ATOM 6861 N N . ASN E 1 94 ? -17.95900 2.25900 -24.09500 1.000 18.29030 91 ASN F N 1
ATOM 6862 C CA . ASN E 1 94 ? -19.22300 1.91700 -23.47100 1.000 18.61494 91 ASN F CA 1
ATOM 6863 C C . ASN E 1 94 ? -20.29000 2.97300 -23.70500 1.000 21.04718 91 ASN F C 1
ATOM 6864 O O . ASN E 1 94 ? -21.44300 2.78300 -23.32000 1.000 23.64140 91 ASN F O 1
ATOM 6875 N N . ALA F 1 3 ? -6.83100 -11.38200 -22.21400 1.000 25.67220 0 ALA E N 1
ATOM 6876 C CA . ALA F 1 3 ? -6.05700 -10.22600 -22.63300 1.000 22.29797 0 ALA E CA 1
ATOM 6877 C C . ALA F 1 3 ? -4.57500 -10.53000 -22.49100 1.000 20.71828 0 ALA E C 1
ATOM 6878 O O . ALA F 1 3 ? -4.17600 -11.36700 -21.69400 1.000 21.04381 0 ALA E O 1
ATOM 6881 N N . MET F 1 4 ? -3.76700 -9.83000 -23.27400 1.000 20.05527 1 MET E N 1
ATOM 6882 C CA . MET F 1 4 ? -2.33100 -9.82600 -23.10400 1.000 20.74921 1 MET E CA 1
ATOM 6883 C C . MET F 1 4 ? -1.86500 -8.66100 -22.25000 1.000 24.18506 1 MET E C 1
ATOM 6884 O O . MET F 1 4 ? -0.66100 -8.40100 -22.18000 1.000 26.14457 1 MET E O 1
ATOM 6898 N N . GLU F 1 5 ? -2.78900 -7.96200 -21.59100 1.000 24.62114 2 GLU E N 1
ATOM 6899 C CA . GLU F 1 5 ? -2.43200 -6.86300 -20.70900 1.000 21.93076 2 GLU E CA 1
ATOM 6900 C C . GLU F 1 5 ? -1.43100 -7.32000 -19.65700 1.000 19.08408 2 GLU E C 1
ATOM 6901 O O . GLU F 1 5 ? -1.43500 -8.47500 -19.22500 1.000 19.97392 2 GLU E O 1
ATOM 6913 N N . THR F 1 6 ? -0.57700 -6.39900 -19.23300 1.000 15.66936 3 THR E N 1
ATOM 6914 C CA . THR F 1 6 ? 0.37800 -6.67700 -18.18200 1.000 14.86462 3 THR E CA 1
ATOM 6915 C C . THR F 1 6 ? -0.32100 -6.58800 -16.82700 1.000 15.29226 3 THR E C 1
ATOM 6916 O O . THR F 1 6 ? -1.40000 -6.00900 -16.71900 1.000 14.55201 3 THR E O 1
ATOM 6927 N N . PRO F 1 7 ? 0.25400 -7.17800 -15.77700 1.000 14.17450 4 PRO E N 1
ATOM 6928 C CA . PRO F 1 7 ? -0.39500 -7.07400 -14.45700 1.000 14.63419 4 PRO E CA 1
ATOM 6929 C C . PRO F 1 7 ? -0.71600 -5.64900 -14.03900 1.000 12.07714 4 PRO E C 1
ATOM 6930 O O . PRO F 1 7 ? -1.78900 -5.41200 -13.48800 1.000 14.76912 4 PRO E O 1
ATOM 6941 N N . LEU F 1 8 ? 0.16600 -4.69200 -14.31200 1.000 12.38908 5 LEU E N 1
ATOM 6942 C CA . LEU F 1 8 ? -0.09400 -3.30600 -13.93500 1.000 12.01321 5 LEU E CA 1
ATOM 6943 C C . LEU F 1 8 ? -1.28400 -2.74300 -14.70200 1.000 12.37007 5 LEU E C 1
ATOM 6944 O O . LEU F 1 8 ? -2.05700 -1.93700 -14.16300 1.000 12.32773 5 LEU E O 1
ATOM 6960 N N . GLU F 1 9 ? -1.42100 -3.13500 -15.96900 1.000 12.46699 6 GLU E N 1
ATOM 6961 C CA . GLU F 1 9 ? -2.53600 -2.67900 -16.78100 1.000 12.68300 6 GLU E CA 1
ATOM 6962 C C . GLU F 1 9 ? -3.82900 -3.33200 -16.34000 1.000 12.37951 6 GLU E C 1
ATOM 6963 O O . GLU F 1 9 ? -4.88400 -2.70500 -16.39600 1.000 16.18004 6 GLU E O 1
ATOM 6975 N N . LYS F 1 10 ? -3.77100 -4.57500 -15.87700 1.000 13.16385 7 LYS E N 1
ATOM 6976 C CA . LYS F 1 10 ? -4.95500 -5.20500 -15.31300 1.000 13.34963 7 LYS E CA 1
ATOM 6977 C C . LYS F 1 10 ? -5.38800 -4.50000 -14.04600 1.000 12.46224 7 LYS E C 1
ATOM 6978 O O . LYS F 1 10 ? -6.58300 -4.38100 -13.78700 1.000 13.40174 7 LYS E O 1
ATOM 6986 N N . ALA F 1 11 ? -4.42600 -3.99600 -13.27300 1.000 14.39811 8 ALA E N 1
ATOM 6987 C CA . ALA F 1 11 ? -4.72800 -3.25200 -12.05400 1.000 12.35731 8 ALA E CA 1
ATOM 6988 C C . ALA F 1 11 ? -5.34700 -1.89900 -12.38100 1.000 12.41325 8 ALA E C 1
ATOM 6989 O O . ALA F 1 11 ? -6.40900 -1.54500 -11.86100 1.000 12.49901 8 ALA E O 1
ATOM 6996 N N . LEU F 1 12 ? -4.71000 -1.13800 -13.25900 1.000 12.37489 9 LEU E N 1
ATOM 6997 C CA . LEU F 1 12 ? -5.26700 0.13500 -13.69000 1.000 12.43744 9 LEU E CA 1
ATOM 6998 C C . LEU F 1 12 ? -6.65000 -0.02400 -14.32100 1.000 12.57839 9 LEU E C 1
ATOM 6999 O O . LEU F 1 12 ? -7.52100 0.82700 -14.15100 1.000 12.65928 9 LEU E O 1
ATOM 7015 N N . THR F 1 13 ? -6.87300 -1.09700 -15.05200 1.000 12.61575 10 THR E N 1
ATOM 7016 C CA . THR F 1 13 ? -8.19700 -1.33900 -15.60100 1.000 12.75651 10 THR E CA 1
ATOM 7017 C C . THR F 1 13 ? -9.23300 -1.51400 -14.49600 1.000 14.37595 10 THR E C 1
ATOM 7018 O O . THR F 1 13 ? -10.33900 -0.96300 -14.57700 1.000 12.94025 10 THR E O 1
ATOM 7029 N N . THR F 1 14 ? -8.89300 -2.27300 -13.45700 1.000 13.76887 11 THR E N 1
ATOM 7030 C CA . THR F 1 14 ? -9.80800 -2.47300 -12.34000 1.000 12.83716 11 THR E CA 1
ATOM 7031 C C . THR F 1 14 ? -10.13200 -1.15600 -11.65100 1.000 12.85327 11 THR E C 1
ATOM 7032 O O . THR F 1 14 ? -11.25700 -0.94100 -11.21200 1.000 12.96022 11 THR E O 1
ATOM 7043 N N . MET F 1 15 ? -9.16800 -0.25500 -11.56000 1.000 12.75512 12 MET E N 1
ATOM 7044 C CA . MET F 1 15 ? -9.41600 1.03000 -10.91900 1.000 12.77022 12 MET E CA 1
ATOM 7045 C C . MET F 1 15 ? -10.44100 1.82900 -11.70600 1.000 12.89141 12 MET E C 1
ATOM 7046 O O . MET F 1 15 ? -11.30100 2.49000 -11.12200 1.000 12.97122 12 MET E O 1
ATOM 7060 N N . VAL F 1 16 ? -10.40500 1.72100 -13.03100 1.000 20.77414 13 VAL E N 1
ATOM 7061 C CA . VAL F 1 16 ? -11.37800 2.39700 -13.88500 1.000 20.14215 13 VAL E CA 1
ATOM 7062 C C . VAL F 1 16 ? -12.72600 1.68000 -13.86400 1.000 13.18057 13 VAL E C 1
ATOM 7063 O O . VAL F 1 16 ? -13.77400 2.30600 -13.68200 1.000 13.29353 13 VAL E O 1
ATOM 7076 N N . THR F 1 17 ? -12.72700 0.36100 -14.05200 1.000 13.17888 14 THR E N 1
ATOM 7077 C CA . THR F 1 17 ? -13.98900 -0.35400 -14.14500 1.000 13.31666 14 THR E CA 1
ATOM 7078 C C . THR F 1 17 ? -14.77800 -0.26200 -12.84500 1.000 13.90737 14 THR E C 1
ATOM 7079 O O . THR F 1 17 ? -16.01100 -0.13900 -12.86900 1.000 13.51361 14 THR E O 1
ATOM 7090 N N . THR F 1 18 ? -14.08800 -0.29800 -11.70300 1.000 13.27169 15 THR E N 1
ATOM 7091 C CA . THR F 1 18 ? -14.76600 -0.20300 -10.41000 1.000 14.01349 15 THR E CA 1
ATOM 7092 C C . THR F 1 18 ? -15.47200 1.14000 -10.25200 1.000 13.40194 15 THR E C 1
ATOM 7093 O O . THR F 1 18 ? -16.56000 1.21300 -9.68100 1.000 13.84289 15 THR E O 1
ATOM 7104 N N . PHE F 1 19 ? -14.85700 2.21800 -10.73000 1.000 13.78039 16 PHE E N 1
ATOM 7105 C CA . PHE F 1 19 ? -15.48700 3.52800 -10.64100 1.000 13.42193 16 PHE E CA 1
ATOM 7106 C C . PHE F 1 19 ? -16.81100 3.52600 -11.37600 1.000 14.94322 16 PHE E C 1
ATOM 7107 O O . PHE F 1 19 ? -17.83700 3.95600 -10.83900 1.000 13.71698 16 PHE E O 1
ATOM 7124 N N . HIS F 1 20 ? -16.80500 3.01900 -12.60700 1.000 13.61364 17 HIS E N 1
ATOM 7125 C CA . HIS F 1 20 ? -17.98100 3.10700 -13.44900 1.000 13.77570 17 HIS E CA 1
ATOM 7126 C C . HIS F 1 20 ? -19.06300 2.13700 -13.02700 1.000 13.88820 17 HIS E C 1
ATOM 7127 O O . HIS F 1 20 ? -20.23800 2.38900 -13.29200 1.000 15.14767 17 HIS E O 1
ATOM 7141 N N . LYS F 1 21 ? -18.70300 1.03900 -12.37400 1.000 13.82353 18 LYS E N 1
ATOM 7142 C CA . LYS F 1 21 ? -19.71800 0.16100 -11.80300 1.000 13.93479 18 LYS E CA 1
ATOM 7143 C C . LYS F 1 21 ? -20.56200 0.90700 -10.78600 1.000 14.02125 18 LYS E C 1
ATOM 7144 O O . LYS F 1 21 ? -21.77900 0.72300 -10.72000 1.000 16.01680 18 LYS E O 1
ATOM 7163 N N . TYR F 1 22 ? -19.93400 1.76200 -9.99300 1.000 13.93006 19 TYR E N 1
ATOM 7164 C CA . TYR F 1 22 ? -20.62400 2.47500 -8.93400 1.000 14.00206 19 TYR E CA 1
ATOM 7165 C C . TYR F 1 22 ? -21.09800 3.83900 -9.39200 1.000 14.07534 19 TYR E C 1
ATOM 7166 O O . TYR F 1 22 ? -22.13500 4.29800 -8.92400 1.000 20.45056 19 TYR E O 1
ATOM 7184 N N . SER F 1 23 ? -20.40600 4.48000 -10.33100 1.000 14.12249 20 SER E N 1
ATOM 7185 C CA . SER F 1 23 ? -20.85600 5.78400 -10.80300 1.000 14.09065 20 SER E CA 1
ATOM 7186 C C . SER F 1 23 ? -22.17900 5.67700 -11.56500 1.000 14.27649 20 SER E C 1
ATOM 7187 O O . SER F 1 23 ? -23.03100 6.56700 -11.47900 1.000 14.39746 20 SER E O 1
ATOM 7195 N N . GLY F 1 24 ? -22.38100 4.59300 -12.29300 1.000 14.30870 21 GLY E N 1
ATOM 7196 C CA . GLY F 1 24 ? -23.53700 4.46400 -13.14100 1.000 17.14344 21 GLY E CA 1
ATOM 7197 C C . GLY F 1 24 ? -24.82900 4.03700 -12.48500 1.000 18.96098 21 GLY E C 1
ATOM 7198 O O . GLY F 1 24 ? -25.78500 3.72700 -13.20400 1.000 21.03354 21 GLY E O 1
ATOM 7202 N N . ARG F 1 25 ? -24.91600 4.03900 -11.15800 1.000 16.36912 22 ARG E N 1
ATOM 7203 C CA . ARG F 1 25 ? -26.08500 3.48200 -10.49600 1.000 14.75762 22 ARG E CA 1
ATOM 7204 C C . ARG F 1 25 ? -27.22600 4.47600 -10.31800 1.000 16.44025 22 ARG E C 1
ATOM 7205 O O . ARG F 1 25 ? -28.39800 4.09500 -10.45900 1.000 15.98266 22 ARG E O 1
ATOM 7226 N N . GLU F 1 26 ? -26.91500 5.73400 -10.01000 1.000 16.53871 23 GLU E N 1
ATOM 7227 C CA . GLU F 1 26 ? -27.91300 6.78600 -9.83700 1.000 15.85057 23 GLU E CA 1
ATOM 7228 C C . GLU F 1 26 ? -27.34100 8.11200 -10.34100 1.000 17.18398 23 GLU E C 1
ATOM 7229 O O . GLU F 1 26 ? -26.13300 8.27600 -10.49900 1.000 19.32150 23 GLU E O 1
ATOM 7241 N N . GLY F 1 27 ? -28.22800 9.06200 -10.59900 1.000 17.34487 24 GLY E N 1
ATOM 7242 C CA . GLY F 1 27 ? -27.78900 10.34900 -11.05900 1.000 15.97592 24 GLY E CA 1
ATOM 7243 C C . GLY F 1 27 ? -26.91900 10.19700 -12.27600 1.000 17.11400 24 GLY E C 1
ATOM 7244 O O . GLY F 1 27 ? -27.04000 9.24000 -13.03000 1.000 19.79644 24 GLY E O 1
ATOM 7248 N N . SER F 1 28 ? -26.00600 11.14100 -12.45700 1.000 16.90337 25 SER E N 1
ATOM 7249 C CA . SER F 1 28 ? -25.08200 11.07800 -13.57300 1.000 15.56129 25 SER E CA 1
ATOM 7250 C C . SER F 1 28 ? -24.35400 9.74600 -13.57300 1.000 18.16712 25 SER E C 1
ATOM 7251 O O . SER F 1 28 ? -23.97400 9.22500 -12.52400 1.000 21.94896 25 SER E O 1
ATOM 7259 N N . LYS F 1 29 ? -24.17400 9.19100 -14.76900 1.000 18.11125 26 LYS E N 1
ATOM 7260 C CA . LYS F 1 29 ? -23.41800 7.96200 -14.92200 1.000 16.71339 26 LYS E CA 1
ATOM 7261 C C . LYS F 1 29 ? -21.93600 8.21000 -14.77400 1.000 14.38685 26 LYS E C 1
ATOM 7262 O O . LYS F 1 29 ? -21.17800 7.26100 -14.60200 1.000 16.09930 26 LYS E O 1
ATOM 7281 N N . LEU F 1 30 ? -21.51200 9.45900 -14.87100 1.000 14.75097 27 LEU E N 1
ATOM 7282 C CA . LEU F 1 30 ? -20.10800 9.79000 -14.93500 1.000 14.47741 27 LEU E CA 1
ATOM 7283 C C . LEU F 1 30 ? -19.51000 10.11400 -13.58300 1.000 16.28075 27 LEU E C 1
ATOM 7284 O O . LEU F 1 30 ? -18.29000 10.28000 -13.49600 1.000 19.54957 27 LEU E O 1
ATOM 7300 N N . THR F 1 31 ? -20.32800 10.25800 -12.53900 1.000 15.93153 28 THR E N 1
ATOM 7301 C CA . THR F 1 31 ? -19.82600 10.68900 -11.24100 1.000 15.73354 28 THR E CA 1
ATOM 7302 C C . THR F 1 31 ? -20.46700 9.88100 -10.13100 1.000 14.09547 28 THR E C 1
ATOM 7303 O O . THR F 1 31 ? -21.56100 9.35100 -10.28300 1.000 14.22579 28 THR E O 1
ATOM 7314 N N . LEU F 1 32 ? -19.74700 9.77900 -9.01800 1.000 17.99582 29 LEU E N 1
ATOM 7315 C CA . LEU F 1 32 ? -20.22600 9.11200 -7.81200 1.000 15.48374 29 LEU E CA 1
ATOM 7316 C C . LEU F 1 32 ? -20.89600 10.11300 -6.86500 1.000 14.36017 29 LEU E C 1
ATOM 7317 O O . LEU F 1 32 ? -20.32300 11.15700 -6.53500 1.000 14.37696 29 LEU E O 1
ATOM 7333 N N . SER F 1 33 ? -22.12000 9.80100 -6.45700 1.000 14.33541 30 SER E N 1
ATOM 7334 C CA . SER F 1 33 ? -22.71700 10.46300 -5.32700 1.000 14.30853 30 SER E CA 1
ATOM 7335 C C . SER F 1 33 ? -22.10100 9.92100 -4.05000 1.000 14.20894 30 SER E C 1
ATOM 7336 O O . SER F 1 33 ? -21.45300 8.87700 -4.03400 1.000 14.40425 30 SER E O 1
ATOM 7344 N N . ARG F 1 34 ? -22.33700 10.64300 -2.96300 1.000 17.35921 31 ARG E N 1
ATOM 7345 C CA . ARG F 1 34 ? -21.95100 10.16900 -1.64500 1.000 15.35178 31 ARG E CA 1
ATOM 7346 C C . ARG F 1 34 ? -22.47500 8.77400 -1.40000 1.000 14.23638 31 ARG E C 1
ATOM 7347 O O . ARG F 1 34 ? -21.76900 7.92500 -0.85400 1.000 15.19812 31 ARG E O 1
ATOM 7368 N N . LYS F 1 35 ? -23.73300 8.54100 -1.78100 1.000 14.83118 32 LYS E N 1
ATOM 7369 C CA . LYS F 1 35 ? -24.33100 7.21600 -1.75500 1.000 14.46575 32 LYS E CA 1
ATOM 7370 C C . LYS F 1 35 ? -23.51100 6.21700 -2.55800 1.000 14.34898 32 LYS E C 1
ATOM 7371 O O . LYS F 1 35 ? -23.19500 5.13300 -2.06600 1.000 14.60651 32 LYS E O 1
ATOM 7390 N N . GLU F 1 36 ? -23.16700 6.55800 -3.80600 1.000 14.64831 33 GLU E N 1
ATOM 7391 C CA . GLU F 1 36 ? -22.41000 5.63700 -4.65200 1.000 14.20492 33 GLU E CA 1
ATOM 7392 C C . GLU F 1 36 ? -20.98700 5.44500 -4.13600 1.000 14.93930 33 GLU E C 1
ATOM 7393 O O . GLU F 1 36 ? -20.45700 4.32600 -4.13900 1.000 13.94886 33 GLU E O 1
ATOM 7405 N N . LEU F 1 37 ? -20.35500 6.53000 -3.69300 1.000 13.94704 34 LEU E N 1
ATOM 7406 C CA . LEU F 1 37 ? -19.03600 6.43100 -3.08200 1.000 15.41284 34 LEU E CA 1
ATOM 7407 C C . LEU F 1 37 ? -19.06700 5.54600 -1.83500 1.000 15.48692 34 LEU E C 1
ATOM 7408 O O . LEU F 1 37 ? -18.11700 4.80200 -1.56900 1.000 15.40544 34 LEU E O 1
ATOM 7424 N N . LYS F 1 38 ? -20.15500 5.60400 -1.06200 1.000 15.80221 35 LYS E N 1
ATOM 7425 C CA . LYS F 1 38 ? -20.23800 4.80400 0.15300 1.000 17.29813 35 LYS E CA 1
ATOM 7426 C C . LYS F 1 38 ? -20.40000 3.31900 -0.14400 1.000 13.96096 35 LYS E C 1
ATOM 7427 O O . LYS F 1 38 ? -19.85900 2.48500 0.57600 1.000 15.70855 35 LYS E O 1
ATOM 7431 N N . GLU F 1 39 ? -21.15300 2.96400 -1.18300 1.000 15.49134 36 GLU E N 1
ATOM 7432 C CA . GLU F 1 39 ? -21.28800 1.55500 -1.55800 1.000 15.91182 36 GLU E CA 1
ATOM 7433 C C . GLU F 1 39 ? -19.98600 0.98000 -2.10300 1.000 13.90273 36 GLU E C 1
ATOM 7434 O O . GLU F 1 39 ? -19.63100 -0.16000 -1.79300 1.000 14.11789 36 GLU E O 1
ATOM 7446 N N . LEU F 1 40 ? -19.28600 1.74100 -2.95100 1.000 13.94734 37 LEU E N 1
ATOM 7447 C CA . LEU F 1 40 ? -17.95800 1.34400 -3.41600 1.000 13.64662 37 LEU E CA 1
ATOM 7448 C C . LEU F 1 40 ? -17.03400 1.07700 -2.24700 1.000 13.54507 37 LEU E C 1
ATOM 7449 O O . LEU F 1 40 ? -16.36900 0.04300 -2.18600 1.000 17.12022 37 LEU E O 1
ATOM 7465 N N . ILE F 1 41 ? -16.98200 2.01400 -1.30200 1.000 13.86369 38 ILE E N 1
ATOM 7466 C CA . ILE F 1 41 ? -16.12000 1.86500 -0.13800 1.000 13.45572 38 ILE E CA 1
ATOM 7467 C C . ILE F 1 41 ? -16.52000 0.65400 0.67900 1.000 13.52285 38 ILE E C 1
ATOM 7468 O O . ILE F 1 41 ? -15.67000 -0.10900 1.14700 1.000 15.90506 38 ILE E O 1
ATOM 7484 N N . LYS F 1 42 ? -17.81500 0.48100 0.90400 1.000 16.92045 39 LYS E N 1
ATOM 7485 C CA . LYS F 1 42 ? -18.25000 -0.59400 1.77600 1.000 17.28373 39 LYS E CA 1
ATOM 7486 C C . LYS F 1 42 ? -17.95300 -1.93500 1.14600 1.000 15.39196 39 LYS E C 1
ATOM 7487 O O . LYS F 1 42 ? -17.54000 -2.86100 1.83500 1.000 17.85310 39 LYS E O 1
ATOM 7491 N N . LYS F 1 43 ? -18.10700 -2.04200 -0.16700 1.000 16.10083 40 LYS E N 1
ATOM 7492 C CA . LYS F 1 43 ? -17.97700 -3.29400 -0.89500 1.000 17.09694 40 LYS E CA 1
ATOM 7493 C C . LYS F 1 43 ? -16.53200 -3.62100 -1.26700 1.000 15.82605 40 LYS E C 1
ATOM 7494 O O . LYS F 1 43 ? -16.07000 -4.74900 -1.07300 1.000 15.95238 40 LYS E O 1
ATOM 7513 N N . GLU F 1 44 ? -15.81500 -2.63600 -1.78400 1.000 16.58482 41 GLU E N 1
ATOM 7514 C CA . GLU F 1 44 ? -14.56800 -2.85400 -2.49200 1.000 18.10001 41 GLU E CA 1
ATOM 7515 C C . GLU F 1 44 ? -13.33700 -2.60700 -1.63700 1.000 13.17243 41 GLU E C 1
ATOM 7516 O O . GLU F 1 44 ? -12.23200 -2.94600 -2.06600 1.000 14.63163 41 GLU E O 1
ATOM 7528 N N . LEU F 1 45 ? -13.50200 -2.04600 -0.44800 1.000 15.02188 42 LEU E N 1
ATOM 7529 C CA . LEU F 1 45 ? -12.37600 -1.67400 0.39400 1.000 15.36938 42 LEU E CA 1
ATOM 7530 C C . LEU F 1 45 ? -12.62700 -2.21200 1.79900 1.000 23.88024 42 LEU E C 1
ATOM 7531 O O . LEU F 1 45 ? -13.38100 -3.17400 2.00300 1.000 27.02232 42 LEU E O 1
ATOM 7547 N N . SER F 1 46 ? -11.98900 -1.58500 2.78600 1.000 27.41419 43 SER E N 1
ATOM 7548 C CA . SER F 1 46 ? -12.16000 -1.95400 4.19200 1.000 28.30063 43 SER E CA 1
ATOM 7549 C C . SER F 1 46 ? -11.82500 -0.79900 5.15300 1.000 23.20645 43 SER E C 1
ATOM 7550 O O . SER F 1 46 ? -12.38900 0.30200 5.06900 1.000 19.65235 43 SER E O 1
ATOM 7558 N N . GLU F 1 49 ? -15.52500 -0.45500 9.03300 1.000 31.97911 46 GLU E N 1
ATOM 7559 C CA . GLU F 1 49 ? -16.78100 -0.06500 9.66800 1.000 32.78652 46 GLU E CA 1
ATOM 7560 C C . GLU F 1 49 ? -16.84300 1.46900 9.65300 1.000 32.48043 46 GLU E C 1
ATOM 7561 O O . GLU F 1 49 ? -17.06700 2.08900 10.67500 1.000 33.93574 46 GLU E O 1
ATOM 7564 N N . MET F 1 50 ? -16.67700 2.04600 8.47200 1.000 31.04605 47 MET E N 1
ATOM 7565 C CA . MET F 1 50 ? -16.48300 3.49200 8.43400 1.000 28.30395 47 MET E CA 1
ATOM 7566 C C . MET F 1 50 ? -17.70800 4.23600 8.96400 1.000 27.20693 47 MET E C 1
ATOM 7567 O O . MET F 1 50 ? -18.84900 3.81600 8.77000 1.000 29.20425 47 MET E O 1
ATOM 7581 N N . LYS F 1 51 ? -17.45600 5.36800 9.62300 1.000 24.59274 48 LYS E N 1
ATOM 7582 C CA . LYS F 1 51 ? -18.50500 6.19500 10.18500 1.000 20.67265 48 LYS E CA 1
ATOM 7583 C C . LYS F 1 51 ? -19.01100 7.17600 9.15100 1.000 20.36567 48 LYS E C 1
ATOM 7584 O O . LYS F 1 51 ? -18.22400 7.74700 8.39300 1.000 24.69105 48 LYS E O 1
ATOM 7603 N N . GLU F 1 52 ? -20.33000 7.37700 9.12600 1.000 21.92131 49 GLU E N 1
ATOM 7604 C CA . GLU F 1 52 ? -20.89400 8.37100 8.22000 1.000 24.01037 49 GLU E CA 1
ATOM 7605 C C . GLU F 1 52 ? -20.13400 9.67600 8.35500 1.000 24.98582 49 GLU E C 1
ATOM 7606 O O . GLU F 1 52 ? -19.66100 10.24700 7.36700 1.000 23.46866 49 GLU E O 1
ATOM 7618 N N . SER F 1 53 ? -20.01700 10.16000 9.59100 1.000 29.37177 50 SER E N 1
ATOM 7619 C CA . SER F 1 53 ? -19.15800 11.26600 9.97400 1.000 26.97811 50 SER E CA 1
ATOM 7620 C C . SER F 1 53 ? -17.90300 11.26200 9.12400 1.000 22.42215 50 SER E C 1
ATOM 7621 O O . SER F 1 53 ? -17.55400 12.27300 8.51000 1.000 20.08382 50 SER E O 1
ATOM 7629 N N . SER F 1 54 ? -17.23200 10.12000 9.06400 1.000 23.82558 51 SER E N 1
ATOM 7630 C CA . SER F 1 54 ? -15.99600 10.01700 8.30800 1.000 21.11644 51 SER E CA 1
ATOM 7631 C C . SER F 1 54 ? -16.24700 9.91500 6.81600 1.000 18.12243 51 SER E C 1
ATOM 7632 O O . SER F 1 54 ? -15.39900 10.33700 6.02900 1.000 19.54065 51 SER E O 1
ATOM 7640 N N . ILE F 1 55 ? -17.38100 9.34200 6.41700 1.000 18.84959 52 ILE E N 1
ATOM 7641 C CA . ILE F 1 55 ? -17.67900 9.28200 4.99400 1.000 20.81310 52 ILE E CA 1
ATOM 7642 C C . ILE F 1 55 ? -18.16700 10.63400 4.49200 1.000 22.40250 52 ILE E C 1
ATOM 7643 O O . ILE F 1 55 ? -18.17700 10.88100 3.28100 1.000 27.15967 52 ILE E O 1
ATOM 7647 N N . ASP F 1 56 ? -18.57700 11.52200 5.39200 1.000 20.14918 53 ASP E N 1
ATOM 7648 C CA . ASP F 1 56 ? -18.91000 12.88000 4.99100 1.000 20.46995 53 ASP E CA 1
ATOM 7649 C C . ASP F 1 56 ? -17.65400 13.74000 4.88100 1.000 17.38780 53 ASP E C 1
ATOM 7650 O O . ASP F 1 56 ? -17.54000 14.55600 3.96800 1.000 19.95057 53 ASP E O 1
ATOM 7659 N N . ASP F 1 57 ? -16.67700 13.57000 5.76200 1.000 18.21382 54 ASP E N 1
ATOM 7660 C CA . ASP F 1 57 ? -15.47100 14.37100 5.62700 1.000 18.83016 54 ASP E CA 1
ATOM 7661 C C . ASP F 1 57 ? -14.69300 13.97100 4.38200 1.000 16.80299 54 ASP E C 1
ATOM 7662 O O . ASP F 1 57 ? -14.06100 14.81800 3.74400 1.000 19.12251 54 ASP E O 1
ATOM 7671 N N . LEU F 1 58 ? -14.72400 12.68600 4.04100 1.000 14.85260 55 LEU E N 1
ATOM 7672 C CA . LEU F 1 58 ? -14.04200 12.21700 2.84000 1.000 14.18675 55 LEU E CA 1
ATOM 7673 C C . LEU F 1 58 ? -14.65800 12.82600 1.59100 1.000 13.38204 55 LEU E C 1
ATOM 7674 O O . LEU F 1 58 ? -13.94800 13.30500 0.69900 1.000 15.77601 55 LEU E O 1
ATOM 7690 N N . MET F 1 59 ? -15.98700 12.79800 1.50700 1.000 16.24873 56 MET E N 1
ATOM 7691 C CA . MET F 1 59 ? -16.71300 13.39200 0.39200 1.000 15.12860 56 MET E CA 1
ATOM 7692 C C . MET F 1 59 ? -16.29200 14.83500 0.17400 1.000 14.10738 56 MET E C 1
ATOM 7693 O O . MET F 1 59 ? -15.82100 15.21300 -0.90000 1.000 16.79294 56 MET E O 1
ATOM 7707 N N . LYS F 1 60 ? -16.43300 15.64500 1.21600 1.000 18.77422 57 LYS E N 1
ATOM 7708 C CA . LYS F 1 60 ? -15.97800 17.02900 1.19300 1.000 18.62747 57 LYS E CA 1
ATOM 7709 C C . LYS F 1 60 ? -14.52400 17.15600 0.74600 1.000 17.44996 57 LYS E C 1
ATOM 7710 O O . LYS F 1 60 ? -14.19200 18.01500 -0.07300 1.000 17.08313 57 LYS E O 1
ATOM 7714 N N . SER F 1 61 ? -13.63200 16.33300 1.29800 1.000 19.04769 58 SER E N 1
ATOM 7715 C CA . SER F 1 61 ? -12.22600 16.45000 0.93600 1.000 16.98415 58 SER E CA 1
ATOM 7716 C C . SER F 1 61 ? -12.02500 16.21300 -0.55700 1.000 19.00277 58 SER E C 1
ATOM 7717 O O . SER F 1 61 ? -11.29100 16.95000 -1.22600 1.000 21.44446 58 SER E O 1
ATOM 7721 N N . LEU F 1 62 ? -12.68400 15.20500 -1.10300 1.000 18.21499 59 LEU E N 1
ATOM 7722 C CA . LEU F 1 62 ? -12.43400 14.84100 -2.48600 1.000 15.54378 59 LEU E CA 1
ATOM 7723 C C . LEU F 1 62 ? -13.11500 15.77500 -3.46400 1.000 14.80592 59 LEU E C 1
ATOM 7724 O O . LEU F 1 62 ? -12.62200 15.96200 -4.58000 1.000 16.33971 59 LEU E O 1
ATOM 7740 N N . ASP F 1 63 ? -14.22900 16.38300 -3.06300 1.000 16.37947 60 ASP E N 1
ATOM 7741 C CA . ASP F 1 63 ? -15.07000 17.15300 -3.97700 1.000 16.04177 60 ASP E CA 1
ATOM 7742 C C . ASP F 1 63 ? -14.50400 18.55400 -4.17900 1.000 15.73793 60 ASP E C 1
ATOM 7743 O O . ASP F 1 63 ? -15.05400 19.55100 -3.72900 1.000 20.47110 60 ASP E O 1
ATOM 7752 N N . LYS F 1 64 ? -13.40600 18.63900 -4.91100 1.000 16.01142 61 LYS E N 1
ATOM 7753 C CA . LYS F 1 64 ? -12.71900 19.92500 -4.99700 1.000 18.31420 61 LYS E CA 1
ATOM 7754 C C . LYS F 1 64 ? -13.63600 21.03200 -5.52400 1.000 21.02906 61 LYS E C 1
ATOM 7755 O O . LYS F 1 64 ? -13.47600 22.19500 -5.15300 1.000 21.34412 61 LYS E O 1
ATOM 7759 N N . ASN F 1 65 ? -14.60700 20.68500 -6.36000 1.000 20.95667 62 ASN E N 1
ATOM 7760 C CA . ASN F 1 65 ? -15.45400 21.66500 -7.02200 1.000 17.45572 62 ASN E CA 1
ATOM 7761 C C . ASN F 1 65 ? -16.81900 21.81500 -6.36900 1.000 19.93081 62 ASN E C 1
ATOM 7762 O O . ASN F 1 65 ? -17.70700 22.43300 -6.95500 1.000 22.89328 62 ASN E O 1
ATOM 7773 N N . SER F 1 66 ? -17.02100 21.22200 -5.19900 1.000 20.65295 63 SER E N 1
ATOM 7774 C CA . SER F 1 66 ? -18.15700 21.45600 -4.32200 1.000 20.06470 63 SER E CA 1
ATOM 7775 C C . SER F 1 66 ? -19.49600 21.01700 -4.88700 1.000 21.81841 63 SER E C 1
ATOM 7776 O O . SER F 1 66 ? -20.52800 21.29000 -4.26900 1.000 24.74761 63 SER E O 1
ATOM 7780 N N . ASP F 1 67 ? -19.52000 20.30500 -6.00500 1.000 20.99336 64 ASP E N 1
ATOM 7781 C CA . ASP F 1 67 ? -20.78900 20.00700 -6.66200 1.000 19.59828 64 ASP E CA 1
ATOM 7782 C C . ASP F 1 67 ? -21.49500 18.79600 -6.09200 1.000 18.06521 64 ASP E C 1
ATOM 7783 O O . ASP F 1 67 ? -22.52200 18.39000 -6.63900 1.000 19.14269 64 ASP E O 1
ATOM 7792 N N . GLN F 1 68 ? -20.99100 18.21100 -5.01700 1.000 19.14655 65 GLN E N 1
ATOM 7793 C CA . GLN F 1 68 ? -21.57900 17.04800 -4.36400 1.000 20.12518 65 GLN E CA 1
ATOM 7794 C C . GLN F 1 68 ? -21.39600 15.75700 -5.16300 1.000 18.55799 65 GLN E C 1
ATOM 7795 O O . GLN F 1 68 ? -21.97600 14.72700 -4.79600 1.000 17.73119 65 GLN E O 1
ATOM 7799 N N . GLU F 1 69 ? -20.57600 15.77300 -6.21800 1.000 19.51023 66 GLU E N 1
ATOM 7800 C CA . GLU F 1 69 ? -20.29700 14.59200 -7.02200 1.000 18.91107 66 GLU E CA 1
ATOM 7801 C C . GLU F 1 69 ? -18.79100 14.36500 -7.06000 1.000 16.74401 66 GLU E C 1
ATOM 7802 O O . GLU F 1 69 ? -18.00000 15.31200 -6.96500 1.000 18.79167 66 GLU E O 1
ATOM 7814 N N . ILE F 1 70 ? -18.40200 13.10200 -7.21900 1.000 15.68784 67 ILE E N 1
ATOM 7815 C CA . ILE F 1 70 ? -17.00200 12.70500 -7.33900 1.000 15.62263 67 ILE E CA 1
ATOM 7816 C C . ILE F 1 70 ? -16.76300 12.29000 -8.78900 1.000 13.67911 67 ILE E C 1
ATOM 7817 O O . ILE F 1 70 ? -17.20800 11.22600 -9.21800 1.000 13.71295 67 ILE E O 1
ATOM 7833 N N . ASP F 1 71 ? -16.06900 13.12100 -9.55600 1.000 13.64158 68 ASP E N 1
ATOM 7834 C CA . ASP F 1 71 ? -15.67800 12.76100 -10.91700 1.000 18.80387 68 ASP E CA 1
ATOM 7835 C C . ASP F 1 71 ? -14.45100 11.85100 -10.88300 1.000 13.46059 68 ASP E C 1
ATOM 7836 O O . ASP F 1 71 ? -13.93600 11.51200 -9.81700 1.000 14.87501 68 ASP E O 1
ATOM 7845 N N . PHE F 1 72 ? -13.98800 11.41500 -12.05900 1.000 13.43265 69 PHE E N 1
ATOM 7846 C CA . PHE F 1 72 ? -12.92200 10.41700 -12.07900 1.000 13.29224 69 PHE E CA 1
ATOM 7847 C C . PHE F 1 72 ? -11.58700 10.99400 -11.61600 1.000 13.15472 69 PHE E C 1
ATOM 7848 O O . PHE F 1 72 ? -10.76900 10.27500 -11.04100 1.000 15.70226 69 PHE E O 1
ATOM 7865 N N . LYS F 1 73 ? -11.34300 12.27900 -11.87400 1.000 14.16970 70 LYS E N 1
ATOM 7866 C CA . LYS F 1 73 ? -10.12400 12.90300 -11.36000 1.000 13.96717 70 LYS E CA 1
ATOM 7867 C C . LYS F 1 73 ? -10.14700 12.95000 -9.83700 1.000 13.69731 70 LYS E C 1
ATOM 7868 O O . LYS F 1 73 ? -9.21400 12.50500 -9.16500 1.000 14.02703 70 LYS E O 1
ATOM 7872 N N . GLU F 1 74 ? -11.22800 13.46200 -9.24900 1.000 15.00603 71 GLU E N 1
ATOM 7873 C CA . GLU F 1 74 ? -11.43100 13.46000 -7.80700 1.000 13.51911 71 GLU E CA 1
ATOM 7874 C C . GLU F 1 74 ? -11.34600 12.05600 -7.23000 1.000 13.86118 71 GLU E C 1
ATOM 7875 O O . GLU F 1 74 ? -10.74300 11.85200 -6.17300 1.000 13.91197 71 GLU E O 1
ATOM 7887 N N . TYR F 1 75 ? -11.94200 11.06800 -7.89500 1.000 13.10499 72 TYR E N 1
ATOM 7888 C CA . TYR F 1 75 ? -11.79700 9.69700 -7.41200 1.000 13.05187 72 TYR E CA 1
ATOM 7889 C C . TYR F 1 75 ? -10.35200 9.22200 -7.46900 1.000 16.21172 72 TYR E C 1
ATOM 7890 O O . TYR F 1 75 ? -9.93400 8.42800 -6.60700 1.000 16.39305 72 TYR E O 1
ATOM 7908 N N . SER F 1 76 ? -9.57600 9.67100 -8.47600 1.000 15.01598 73 SER E N 1
ATOM 7909 C CA . SER F 1 76 ? -8.19800 9.19200 -8.58900 1.000 12.70685 73 SER E CA 1
ATOM 7910 C C . SER F 1 76 ? -7.33800 9.70700 -7.44000 1.000 12.61814 73 SER E C 1
ATOM 7911 O O . SER F 1 76 ? -6.38100 9.04200 -7.04100 1.000 12.51222 73 SER E O 1
ATOM 7919 N N . VAL F 1 77 ? -7.68000 10.87600 -6.89600 1.000 13.58343 74 VAL E N 1
ATOM 7920 C CA . VAL F 1 77 ? -7.03600 11.34600 -5.67600 1.000 12.60293 74 VAL E CA 1
ATOM 7921 C C . VAL F 1 77 ? -7.31000 10.38600 -4.52900 1.000 13.11043 74 VAL E C 1
ATOM 7922 O O . VAL F 1 77 ? -6.43500 10.11800 -3.69700 1.000 13.04341 74 VAL E O 1
ATOM 7935 N N . PHE F 1 78 ? -8.54600 9.88600 -4.44500 1.000 13.37925 75 PHE E N 1
ATOM 7936 C CA . PHE F 1 78 ? -8.90300 8.95900 -3.37900 1.000 13.36331 75 PHE E CA 1
ATOM 7937 C C . PHE F 1 78 ? -8.07600 7.69100 -3.47900 1.000 14.61786 75 PHE E C 1
ATOM 7938 O O . PHE F 1 78 ? -7.57200 7.17700 -2.47300 1.000 14.49955 75 PHE E O 1
ATOM 7955 N N . LEU F 1 79 ? -7.92700 7.17200 -4.69300 1.000 13.04333 76 LEU E N 1
ATOM 7956 C CA . LEU F 1 79 ? -7.14800 5.96300 -4.88200 1.000 13.64284 76 LEU E CA 1
ATOM 7957 C C . LEU F 1 79 ? -5.70100 6.18500 -4.49400 1.000 12.38853 76 LEU E C 1
ATOM 7958 O O . LEU F 1 79 ? -5.07400 5.31100 -3.90000 1.000 12.32467 76 LEU E O 1
ATOM 7974 N N . THR F 1 80 ? -5.15700 7.34900 -4.82500 1.000 12.91884 77 THR E N 1
ATOM 7975 C CA . THR F 1 80 ? -3.78400 7.65700 -4.44100 1.000 12.80091 77 THR E CA 1
ATOM 7976 C C . THR F 1 80 ? -3.62600 7.71500 -2.92700 1.000 14.11816 77 THR E C 1
ATOM 7977 O O . THR F 1 80 ? -2.57900 7.33800 -2.40200 1.000 16.13649 77 THR E O 1
ATOM 7988 N N A MET F 1 81 ? -4.65300 8.15300 -2.20800 0.400 13.04675 78 MET E N 1
ATOM 7989 N N B MET F 1 81 ? -4.64900 8.17600 -2.20800 0.600 12.95760 78 MET E N 1
ATOM 7990 C CA A MET F 1 81 ? -4.57900 8.12700 -0.75500 0.400 13.29845 78 MET E CA 1
ATOM 7991 C CA B MET F 1 81 ? -4.60200 8.12200 -0.75400 0.600 13.14604 78 MET E CA 1
ATOM 7992 C C A MET F 1 81 ? -4.46300 6.70200 -0.23200 0.400 13.06808 78 MET E C 1
ATOM 7993 C C B MET F 1 81 ? -4.42900 6.69200 -0.26900 0.600 12.87559 78 MET E C 1
ATOM 7994 O O A MET F 1 81 ? -3.67900 6.43000 0.68300 0.400 14.11177 78 MET E O 1
ATOM 7995 O O B MET F 1 81 ? -3.60400 6.41100 0.60500 0.600 14.44602 78 MET E O 1
ATOM 8022 N N . LEU F 1 82 ? -5.24900 5.78100 -0.78800 1.000 13.55578 79 LEU E N 1
ATOM 8023 C CA . LEU F 1 82 ? -5.25000 4.41000 -0.29500 1.000 13.26113 79 LEU E CA 1
ATOM 8024 C C . LEU F 1 82 ? -3.94400 3.70900 -0.60700 1.000 12.23719 79 LEU E C 1
ATOM 8025 O O . LEU F 1 82 ? -3.45800 2.91000 0.19400 1.000 14.63277 79 LEU E O 1
ATOM 8042 N N A SER F 1 83 ? -3.37000 3.98400 -1.77800 0.500 12.17970 80 SER E N 1
ATOM 8043 N N B SER F 1 83 ? -3.35900 3.98500 -1.76900 0.500 12.17886 80 SER E N 1
ATOM 8044 C CA A SER F 1 83 ? -2.09600 3.37500 -2.13500 0.500 12.07243 80 SER E CA 1
ATOM 8045 C CA B SER F 1 83 ? -2.09400 3.34700 -2.10600 0.500 12.07241 80 SER E CA 1
ATOM 8046 C C A SER F 1 83 ? -0.97100 3.93500 -1.28500 0.500 11.99202 80 SER E C 1
ATOM 8047 C C B SER F 1 83 ? -0.95300 3.93400 -1.29200 0.500 11.99058 80 SER E C 1
ATOM 8048 O O A SER F 1 83 ? -0.11900 3.18800 -0.80400 0.500 11.93083 80 SER E O 1
ATOM 8049 O O B SER F 1 83 ? -0.07300 3.20300 -0.83800 0.500 11.92705 80 SER E O 1
ATOM 8064 N N . MET F 1 84 ? -0.95300 5.25100 -1.10200 1.000 12.13691 81 MET E N 1
ATOM 8065 C CA . MET F 1 84 ? 0.06300 5.87600 -0.27400 1.000 11.93232 81 MET E CA 1
ATOM 8066 C C . MET F 1 84 ? 0.01100 5.35900 1.14700 1.000 13.10702 81 MET E C 1
ATOM 8067 O O . MET F 1 84 ? 1.04100 5.33200 1.82500 1.000 14.31778 81 MET E O 1
ATOM 8082 N N . ALA F 1 85 ? -1.18100 4.96700 1.62100 1.000 14.64410 82 ALA E N 1
ATOM 8083 C CA . ALA F 1 85 ? -1.34100 4.44600 2.97600 1.000 12.88972 82 ALA E CA 1
ATOM 8084 C C . ALA F 1 85 ? -0.61200 3.12700 3.14500 1.000 12.03307 82 ALA E C 1
ATOM 8085 O O . ALA F 1 85 ? 0.00600 2.88000 4.17900 1.000 16.35744 82 ALA E O 1
ATOM 8092 N N . TYR F 1 86 ? -0.64100 2.37700 2.12700 1.000 14.84901 83 TYR E N 1
ATOM 8093 C CA . TYR F 1 86 ? 0.09800 1.11200 2.14000 1.000 12.59011 83 TYR E CA 1
ATOM 8094 C C . TYR F 1 86 ? 1.62600 1.39200 1.94000 1.000 13.71646 83 TYR E C 1
ATOM 8095 O O . TYR F 1 86 ? 2.50400 0.92900 2.62900 1.000 15.05285 83 TYR E O 1
ATOM 8113 N N . ASN F 1 87 ? 1.92500 2.25100 1.00800 1.000 14.87928 84 ASN E N 1
ATOM 8114 C CA . ASN F 1 87 ? 3.31700 2.55000 0.70900 1.000 13.15824 84 ASN E CA 1
ATOM 8115 C C . ASN F 1 87 ? 4.05600 3.06100 1.93300 1.000 11.68124 84 ASN E C 1
ATOM 8116 O O . ASN F 1 87 ? 5.23800 2.77300 2.11100 1.000 12.22936 84 ASN E O 1
ATOM 8127 N N . ASP F 1 88 ? 3.38800 3.85200 2.76900 1.000 11.74060 85 ASP E N 1
ATOM 8128 C CA . ASP F 1 88 ? 4.06300 4.46800 3.89700 1.000 11.72178 85 ASP E CA 1
ATOM 8129 C C . ASP F 1 88 ? 4.53700 3.43500 4.90300 1.000 11.71908 85 ASP E C 1
ATOM 8130 O O . ASP F 1 88 ? 5.42300 3.73500 5.70500 1.000 12.63746 85 ASP E O 1
ATOM 8139 N N . PHE F 1 89 ? 3.93600 2.24200 4.89800 1.000 13.30460 86 PHE E N 1
ATOM 8140 C CA . PHE F 1 89 ? 4.27900 1.13900 5.79600 1.000 12.67954 86 PHE E CA 1
ATOM 8141 C C . PHE F 1 89 ? 4.69400 -0.10700 5.01300 1.000 11.73875 86 PHE E C 1
ATOM 8142 O O . PHE F 1 89 ? 4.54400 -1.23000 5.48500 1.000 14.75440 86 PHE E O 1
ATOM 8159 N N . PHE F 1 90 ? 5.19700 0.08500 3.80000 1.000 12.18537 87 PHE E N 1
ATOM 8160 C CA . PHE F 1 90 ? 5.49600 -1.03500 2.93200 1.000 11.64049 87 PHE E CA 1
ATOM 8161 C C . PHE F 1 90 ? 6.53400 -1.92000 3.60800 1.000 11.60812 87 PHE E C 1
ATOM 8162 O O . PHE F 1 90 ? 7.58100 -1.45100 4.05600 1.000 13.67117 87 PHE E O 1
ATOM 8179 N N . LEU F 1 91 ? 6.22700 -3.20300 3.69300 1.000 12.52302 88 LEU E N 1
ATOM 8180 C CA . LEU F 1 91 ? 7.11200 -4.21200 4.25500 1.000 13.56866 88 LEU E CA 1
ATOM 8181 C C . LEU F 1 91 ? 7.54000 -5.12100 3.10800 1.000 16.61263 88 LEU E C 1
ATOM 8182 O O . LEU F 1 91 ? 6.73200 -5.88600 2.56900 1.000 20.85832 88 LEU E O 1
ATOM 8198 N N . GLU F 1 92 ? 8.80000 -5.01700 2.71200 1.000 18.17757 89 GLU E N 1
ATOM 8199 C CA . GLU F 1 92 ? 9.22900 -5.64700 1.46800 1.000 18.96127 89 GLU E CA 1
ATOM 8200 C C . GLU F 1 92 ? 9.50400 -7.12200 1.64700 1.000 18.17604 89 GLU E C 1
ATOM 8201 O O . GLU F 1 92 ? 9.41800 -7.87900 0.67900 1.000 23.05313 89 GLU E O 1
ATOM 8213 N N . ASP F 1 93 ? 9.82300 -7.53800 2.86100 1.000 19.02884 90 ASP E N 1
ATOM 8214 C CA . ASP F 1 93 ? 10.16200 -8.90800 3.17500 1.000 18.23745 90 ASP E CA 1
ATOM 8215 C C . ASP F 1 93 ? 8.94400 -9.69800 3.57600 1.000 17.57160 90 ASP E C 1
ATOM 8216 O O . ASP F 1 93 ? 9.06300 -10.90200 3.80200 1.000 21.65695 90 ASP E O 1
ATOM 8225 N N . ASN F 1 94 ? 7.78200 -9.04000 3.69000 1.000 16.28015 91 ASN E N 1
ATOM 8226 C CA . ASN F 1 94 ? 6.59400 -9.63400 4.29500 1.000 20.59808 91 ASN E CA 1
ATOM 8227 C C . ASN F 1 94 ? 5.39100 -9.05900 3.55100 1.000 23.23578 91 ASN E C 1
ATOM 8228 O O . ASN F 1 94 ? 4.66400 -8.19000 4.05900 1.000 20.57768 91 ASN E O 1
ATOM 8235 N N . LYS F 1 95 ? 5.18300 -9.58500 2.34000 1.000 26.25845 92 LYS E N 1
ATOM 8236 C CA . LYS F 1 95 ? 4.24700 -9.01600 1.38000 1.000 24.58721 92 LYS E CA 1
ATOM 8237 C C . LYS F 1 95 ? 2.91200 -9.75300 1.25700 1.000 22.00715 92 LYS E C 1
ATOM 8238 O O . LYS F 1 95 ? 1.90400 -9.10300 1.01500 1.000 21.91117 92 LYS E O 1
#

B-factor: mean 17.77, std 6.15, range [10.85, 101.94]

Nearest PDB structures (foldseek):
  6wn7-assembly1_A  TM=1.012E+00  e=7.944E-15  Homo sapiens
  6wn7-assembly2_C  TM=1.004E+00  e=4.301E-13  Homo sapiens
  6wn7-assembly3_F  TM=9.669E-01  e=7.031E-12  Homo sapiens
  4dir-assembly1_B  TM=9.533E-01  e=7.711E-11  Homo sapiens
  2kff-assembly1_A  TM=6.192E-01  e=8.517E-02  Homo sapiens

Sequence (536 aa):
NAMETPLEKALTTMMVTTFHKYSGREGSKLTLSRKELKELIKKELSLGSSIDDLMKSLDKNSDQEIDFKEYSSVFLTMLSSMAYNDFFLEETPLEKALTTMVTTFHKYSGREGSKLTLSRKELKELIKKELLSLGEMKESSIDDLMKSLDKNSDQEIDFKEYYSVFLTMLSSMAYNDFFLEDNNAMETPLEKALTTMVVTTFHKYSGREGSKLTLSRKELKELIKKELSLGMKESSIDDLMKSLDKNSDQEIDFKEYSVFLTMLSSMAYNDFFLEETPLEKALTTMMVTTFHKYSGREGSKLTLSRKELKELIKKELSLGEMKESSIDDLMKSLDKNSDQEIDFKEYSVFLTMLSMAYNDFFLEDNETPLEKALTTMVTTFHKYSGREGSKLTLSRKELKELIKKELSLMKESSIDDLMKSLDKNSDQEIDFKEYYSVFLTMLSMAYNDFFLEDNAMETPLEKALTTMVTTFHKYSGREGSKLTLSRKELKELIKKELSEMKESSIDDLMKSLDKNSDQEIDFKEYSVFLTMMLSSMAYNDFFLEDNK

Solvent-accessible surface area: 28868 Å² total; per-residue (Å²): 134,80,160,50,22,91,1,34,96,7,8,28,31,8,0,51,10,0,27,131,4,0,49,151,88,73,58,62,103,16,0,20,101,62,4,1,85,27,0,23,80,81,19,16,87,99,129,131,82,21,41,63,32,16,72,74,5,13,96,89,88,66,137,50,0,48,12,55,14,0,11,83,5,10,33,79,38,6,56,64,84,27,107,160,54,165,137,164,20,86,0,37,127,4,15,60,31,3,0,54,6,0,22,112,7,0,32,118,30,36,58,141,121,19,0,12,87,58,5,0,108,76,1,16,70,53,10,26,56,177,69,107,77,60,68,72,41,0,69,99,15,15,79,67,6,7,122,58,29,68,100,42,0,53,11,132,14,0,8,85,9,16,44,97,43,8,81,62,61,10,85,116,38,66,157,106,126,164,110,158,39,24,96,0,36,52,6,7,47,28,13,0,51,16,1,27,126,3,0,45,117,68,78,56,64,106,22,0,19,79,123,1,3,79,40,0,19,80,77,26,14,89,75,93,116,62,68,70,65,24,36,78,28,8,107,80,4,8,125,41,13,41,36,48,0,57,12,141,14,0,9,77,5,5,29,87,37,7,53,66,90,19,106,165,50,160,124,152,16,87,1,34,120,4,15,54,30,1,0,57,8,0,24,119,8,0,44,145,66,80,54,134,101,21,0,26,74,143,6,1,44,79,0,5,96,61,15,20,63,182,10,93,56,62,84,72,48,1,70,100,17,16,78,74,6,13,112,69,82,66,136,59,0,54,14,88,13,1,6,77,15,11,39,90,43,3,65,63,65,8,83,120,54,76,150,109,103,140,31,80,0,45,107,3,13,46,34,2,0,40,7,0,14,106,16,1,9,114,34,30,50,88,101,19,0,19,80,32,0,0,80,61,0,15,160,72,11,24,56,222,124,138,58,61,44,1,66,99,20,16,181,53,3,17,170,87,93,55,111,22,0,43,8,133,14,0,6,74,16,11,38,83,42,2,67,59,59,10,92,116,39,82,153,99,128,113,181,60,25,98,0,32,94,8,6,24,27,11,0,52,13,1,26,109,2,0,20,117,64,68,56,140,105,20,0,18,79,114,1,3,34,56,0,13,86,136,18,22,126,144,86,142,118,70,41,14,68,105,26,17,75,80,9,14,97,78,89,82,66,52,0,52,13,50,12,0,7,90,9,6,28,86,53,6,47,62,66,14,107,164,31,115,34,44,110,151

Radius of gyration: 29.6 Å; Cα contacts (8 Å, |Δi|>4): 653; chains: 6; bounding box: 85×82×40 Å

Secondary structure (DSSP, 8-state):
-TTS-HHHHHHHHHHHHHHHHHTSSS-TTSB-HHHHHHHHHHHS----HHHHHHHHH-TT-SSSB-HHHHHHHHHHHHHHHHHT---/--HHHHHHHHHHHHHHHHHTSSS-TTSB-HHHHHHHHHHHS-S----HHHHHHHHHHH-TT-SS-B-HHHHHHHHHHHHHHHHHHHHHH-/-TT--HHHHHHHHHHHHHHHHHTSSS-TTSB-HHHHHHHHHHH------HHHHHHHHHHH-TT-SS-B-HHHHHHHHHHHHHHHHTT---/--HHHHHHHHHHHHHHHHHTSSS-TTSEEHHHHHHHHHHHSTT----HHHHHHHHHHH-TT-SSEE-HHHHHHHHHHHHHHHHHHHHHT-/----HHHHHHHHHHHHHHHHHTTSS-TTSB-HHHHHHHHHHH-----HHHHHHHHHHH-TT-SS-B-HHHHHHHHHHHHHHHHTT--TT--/--HHHHHHHHHHHHHHHHTTSSS-TTEE-HHHHHHHHHHHS----HHHHHHHHHHH-SSSSS-EEHHHHHHHHHHHHHHHHHHHHHH-

Organism: Homo sapiens (NCBI:txid9606)

GO terms:
  GO:0005507 copper ion binding (F, IDA)
  GO:0005509 calcium ion binding (F, IDA)
  GO:0008270 zinc ion binding (F, IDA)
  GO:0042803 protein homodimerization activity (F, IPI)
  GO:0005515 protein binding (F, IPI)
  GO:0005634 nucleus (C, IDA)